Protein AF-A0AA35SCP9-F1 (afdb_monomer_lite)

pLDDT: mean 74.29, std 17.69, range [28.48, 96.5]

Foldseek 3Di:
DDDDDDDPVVVVVVVCVVVPPDDDDDDDDDPDDDDDDPVVSVVVVVVPDDVVPDDDPVVVVVVVVCVVVVPDDDDPSVVVVVVVVVVVVPPPDPPPVNVVVVVVVVVVVVVVVVVVVVVVVVVVVVVVVVVVVVVVVVVVVVVVVVVVVVVVVVVVVVVVVVVVVVVVVVVVVVVVVVVVCVQVVDADDDPDDDDDDHQPVRDDCPVVVVVLVVLVVVLVVVCCVQQPVLDVVLPDPPDDDDDPPPPPPDPVSCLRNPQRPVRVVVVVVVLVVCLVCQLVVVLVVVVVVVVVVVVVVVVVVVVVVVVVVVVDDDDDDPVVVVVVVVVVVVVVVVVVVVVCCCSPPVSSVVSNVVSVVVVVVVVVVVVVSVVVSVVVVVVVVVVSVVSVVVSVVVVVVVVVSVVVSVVVVVVVVVVVVVVVVVVVVVVVVVVVVVVVCVDPVNDDPPDDCLDDPPPCPPVVVVCVVVVPDNDD

Structure (mmCIF, N/CA/C/O backbone):
data_AF-A0AA35SCP9-F1
#
_entry.id   AF-A0AA35SCP9-F1
#
loop_
_atom_site.group_PDB
_atom_site.id
_atom_site.type_symbol
_atom_site.label_atom_id
_atom_site.label_alt_id
_atom_site.label_comp_id
_atom_site.label_asym_id
_atom_site.label_entity_id
_atom_site.label_seq_id
_atom_site.pdbx_PDB_ins_code
_atom_site.Cartn_x
_atom_site.Cartn_y
_atom_site.Cartn_z
_atom_site.occupancy
_atom_site.B_iso_or_equiv
_atom_site.auth_seq_id
_atom_site.auth_comp_id
_atom_site.auth_asym_id
_atom_site.auth_atom_id
_atom_site.pdbx_PDB_model_num
ATOM 1 N N . MET A 1 1 ? -132.869 -48.794 103.872 1.00 34.66 1 MET A N 1
ATOM 2 C CA . MET A 1 1 ? -132.970 -50.107 104.545 1.00 34.66 1 MET A CA 1
ATOM 3 C C . MET A 1 1 ? -132.684 -49.923 106.024 1.00 34.66 1 MET A C 1
ATOM 5 O O . MET A 1 1 ? -131.823 -49.127 106.369 1.00 34.66 1 MET A O 1
ATOM 9 N N . ALA A 1 2 ? -133.490 -50.570 106.861 1.00 32.03 2 ALA A N 1
ATOM 10 C CA . ALA A 1 2 ? -133.600 -50.349 108.297 1.00 32.03 2 ALA A CA 1
ATOM 11 C C . ALA A 1 2 ? -132.496 -51.034 109.124 1.00 32.03 2 ALA A C 1
ATOM 13 O O . ALA A 1 2 ? -132.169 -52.185 108.863 1.00 32.03 2 ALA A O 1
ATOM 14 N N . ALA A 1 3 ? -132.012 -50.330 110.151 1.00 32.53 3 ALA A N 1
ATOM 15 C CA . ALA A 1 3 ? -131.615 -50.815 111.483 1.00 32.53 3 ALA A CA 1
ATOM 16 C C . ALA A 1 3 ? -131.308 -49.548 112.312 1.00 32.53 3 ALA A C 1
ATOM 18 O O . ALA A 1 3 ? -130.365 -48.832 112.004 1.00 32.53 3 ALA A O 1
ATOM 19 N N . GLY A 1 4 ? -132.234 -49.067 113.146 1.00 33.62 4 GLY A N 1
ATOM 20 C CA . GLY A 1 4 ? -132.198 -49.298 114.600 1.00 33.62 4 GLY A CA 1
ATOM 21 C C . GLY A 1 4 ? -131.465 -48.140 115.316 1.00 33.62 4 GLY A C 1
ATOM 22 O O . GLY A 1 4 ? -130.400 -47.745 114.858 1.00 33.62 4 GLY A O 1
ATOM 23 N N . PRO A 1 5 ? -132.021 -47.517 116.373 1.00 40.84 5 PRO A N 1
ATOM 24 C CA . PRO A 1 5 ? -131.714 -46.132 116.731 1.00 40.84 5 PRO A CA 1
ATOM 25 C C . PRO A 1 5 ? -130.353 -46.007 117.431 1.00 40.84 5 PRO A C 1
ATOM 27 O O . PRO A 1 5 ? -130.209 -46.373 118.595 1.00 40.84 5 PRO A O 1
ATOM 30 N N . ALA A 1 6 ? -129.353 -45.443 116.751 1.00 38.06 6 ALA A N 1
ATOM 31 C CA . ALA A 1 6 ? -128.142 -44.982 117.423 1.00 38.06 6 ALA A CA 1
ATOM 32 C C . ALA A 1 6 ? -128.501 -43.791 118.326 1.00 38.06 6 ALA A C 1
ATOM 34 O O . ALA A 1 6 ? -129.047 -42.782 117.869 1.00 38.06 6 ALA A O 1
ATOM 35 N N . SER A 1 7 ? -128.225 -43.934 119.621 1.00 48.88 7 SER A N 1
ATOM 36 C CA . SER A 1 7 ? -128.479 -42.912 120.631 1.00 48.88 7 SER A CA 1
ATOM 37 C C . SER A 1 7 ? -127.741 -41.611 120.285 1.00 48.88 7 SER A C 1
ATOM 39 O O . SER A 1 7 ? -126.634 -41.612 119.743 1.00 48.88 7 SER A O 1
ATOM 41 N N . LEU A 1 8 ? -128.362 -40.475 120.614 1.00 54.88 8 LEU A N 1
ATOM 42 C CA . LEU A 1 8 ? -127.881 -39.110 120.342 1.00 54.88 8 LEU A CA 1
ATOM 43 C C . LEU A 1 8 ? -126.410 -38.887 120.763 1.00 54.88 8 LEU A C 1
ATOM 45 O O . LEU A 1 8 ? -125.689 -38.107 120.144 1.00 54.88 8 LEU A O 1
ATOM 49 N N . HIS A 1 9 ? -125.948 -39.635 121.769 1.00 53.06 9 HIS A N 1
ATOM 50 C CA . HIS A 1 9 ? -124.586 -39.592 122.294 1.00 53.06 9 HIS A CA 1
ATOM 51 C C . HIS A 1 9 ? -123.528 -40.085 121.292 1.00 53.06 9 HIS A C 1
ATOM 53 O O . HIS A 1 9 ? -122.438 -39.523 121.237 1.00 53.06 9 HIS A O 1
ATOM 59 N N . GLN A 1 10 ? -123.844 -41.086 120.464 1.00 55.47 10 GLN A N 1
ATOM 60 C CA . GLN A 1 10 ? -122.882 -41.669 119.524 1.00 55.47 10 GLN A CA 1
ATOM 61 C C . GLN A 1 10 ? -122.651 -40.748 118.317 1.00 55.47 10 GLN A C 1
ATOM 63 O O . GLN A 1 10 ? -121.515 -40.579 117.885 1.00 55.47 10 GLN A O 1
ATOM 68 N N . ARG A 1 11 ? -123.709 -40.069 117.840 1.00 56.56 11 ARG A N 1
ATOM 69 C CA . ARG A 1 11 ? -123.618 -39.045 116.780 1.00 56.56 11 ARG A CA 1
ATOM 70 C C . ARG A 1 11 ? -122.905 -37.778 117.260 1.00 56.56 11 ARG A C 1
ATOM 72 O O . ARG A 1 11 ? -122.152 -37.181 116.496 1.00 56.56 11 ARG A O 1
ATOM 79 N N . LEU A 1 12 ? -123.106 -37.390 118.523 1.00 56.69 12 LEU A N 1
ATOM 80 C CA . LEU A 1 12 ? -122.387 -36.268 119.132 1.00 56.69 12 LEU A CA 1
ATOM 81 C C . LEU A 1 12 ? -120.895 -36.569 119.316 1.00 56.69 12 LEU A C 1
ATOM 83 O O . LEU A 1 12 ? -120.084 -35.686 119.066 1.00 56.69 12 LEU A O 1
ATOM 87 N N . GLU A 1 13 ? -120.509 -37.800 119.666 1.00 55.78 13 GLU A N 1
ATOM 88 C CA . GLU A 1 13 ? -119.091 -38.184 119.743 1.00 55.78 13 GLU A CA 1
ATOM 89 C C . GLU A 1 13 ? -118.409 -38.235 118.367 1.00 55.78 13 GLU A C 1
ATOM 91 O O . GLU A 1 13 ? -117.269 -37.785 118.246 1.00 55.78 13 GLU A O 1
ATOM 96 N N . THR A 1 14 ? -119.099 -38.686 117.308 1.00 57.31 14 THR A N 1
ATOM 97 C CA . THR A 1 14 ? -118.524 -38.648 115.946 1.00 57.31 14 THR A CA 1
ATOM 98 C C . THR A 1 14 ? -118.366 -37.212 115.435 1.00 57.31 14 THR A C 1
ATOM 100 O O . THR A 1 14 ? -117.351 -36.883 114.825 1.00 57.31 14 THR A O 1
ATOM 103 N N . CYS A 1 15 ? -119.323 -36.325 115.735 1.00 56.31 15 CYS A N 1
ATOM 104 C CA . CYS A 1 15 ? -119.192 -34.896 115.435 1.00 56.31 15 CYS A CA 1
ATOM 105 C C . CYS A 1 15 ? -118.088 -34.222 116.267 1.00 56.31 15 CYS A C 1
ATOM 107 O O . CYS A 1 15 ? -117.318 -33.441 115.719 1.00 56.31 15 CYS A O 1
ATOM 109 N N . ALA A 1 16 ? -117.961 -34.534 117.560 1.00 55.06 16 ALA A N 1
ATOM 110 C CA . ALA A 1 16 ? -116.927 -33.957 118.420 1.00 55.06 16 ALA A CA 1
ATOM 111 C C . ALA A 1 16 ? -115.505 -34.353 117.979 1.00 55.06 16 ALA A C 1
ATOM 113 O O . ALA A 1 16 ? -114.599 -33.520 118.023 1.00 55.06 16 ALA A O 1
ATOM 114 N N . ALA A 1 17 ? -115.313 -35.589 117.501 1.00 56.72 17 ALA A N 1
ATOM 115 C CA . ALA A 1 17 ? -114.032 -36.054 116.969 1.00 56.72 17 ALA A CA 1
ATOM 116 C C . ALA A 1 17 ? -113.664 -35.380 115.633 1.00 56.72 17 ALA A C 1
ATOM 118 O O . ALA A 1 17 ? -112.520 -34.960 115.461 1.00 56.72 17 ALA A O 1
ATOM 119 N N . ASN A 1 18 ? -114.629 -35.204 114.722 1.00 56.12 18 ASN A N 1
ATOM 120 C CA . ASN A 1 18 ? -114.389 -34.588 113.410 1.00 56.12 18 ASN A CA 1
ATOM 121 C C . ASN A 1 18 ? -114.137 -33.071 113.473 1.00 56.12 18 ASN A C 1
ATOM 123 O O . ASN A 1 18 ? -113.505 -32.527 112.574 1.00 56.12 18 ASN A O 1
ATOM 127 N N . VAL A 1 19 ? -114.584 -32.396 114.537 1.00 55.31 19 VAL A N 1
ATOM 128 C CA . VAL A 1 19 ? -114.330 -30.960 114.783 1.00 55.31 19 VAL A CA 1
ATOM 129 C C . VAL A 1 19 ? -113.151 -30.756 115.763 1.00 55.31 19 VAL A C 1
ATOM 131 O O . VAL A 1 19 ? -112.863 -29.644 116.193 1.00 55.31 19 VAL A O 1
ATOM 134 N N . GLY A 1 20 ? -112.418 -31.825 116.114 1.00 54.66 20 GLY A N 1
ATOM 135 C CA . GLY A 1 20 ? -111.147 -31.740 116.848 1.00 54.66 20 GLY A CA 1
ATOM 136 C C . GLY A 1 20 ? -111.247 -31.528 118.368 1.00 54.66 20 GLY A C 1
ATOM 137 O O . GLY A 1 20 ? -110.266 -31.121 118.994 1.00 54.66 20 GLY A O 1
ATOM 138 N N . TYR A 1 21 ? -112.387 -31.816 119.001 1.00 50.72 21 TYR A N 1
ATOM 139 C CA . TYR A 1 21 ? -112.587 -31.590 120.438 1.00 50.72 21 TYR A CA 1
ATOM 140 C C . TYR A 1 21 ? -111.859 -32.641 121.311 1.00 50.72 21 TYR A C 1
ATOM 142 O O . TYR A 1 21 ? -112.220 -33.817 121.323 1.00 50.72 21 TYR A O 1
ATOM 150 N N . ARG A 1 22 ? -110.841 -32.226 122.089 1.00 50.91 22 ARG A N 1
ATOM 151 C CA . ARG A 1 22 ? -109.975 -33.097 122.931 1.00 50.91 22 ARG A CA 1
ATOM 152 C C . ARG A 1 22 ? -110.262 -33.049 124.449 1.00 50.91 22 ARG A C 1
ATOM 154 O O . ARG A 1 22 ? -109.342 -33.104 125.266 1.00 50.91 22 ARG A O 1
ATOM 161 N N . GLY A 1 23 ? -111.521 -32.959 124.872 1.00 49.56 23 GLY A N 1
ATOM 162 C CA . GLY A 1 23 ? -111.876 -32.993 126.301 1.00 49.56 23 GLY A CA 1
ATOM 163 C C . GLY A 1 23 ? -111.828 -34.406 126.912 1.00 49.56 23 GLY A C 1
ATOM 164 O O . GLY A 1 23 ? -112.731 -35.202 126.673 1.00 49.56 23 GLY A O 1
ATOM 165 N N . ARG A 1 24 ? -110.812 -34.722 127.735 1.00 39.78 24 ARG A N 1
ATOM 166 C CA . ARG A 1 24 ? -110.739 -35.956 128.556 1.00 39.78 24 ARG A CA 1
ATOM 167 C C . ARG A 1 24 ? -111.846 -35.975 129.608 1.00 39.78 24 ARG A C 1
ATOM 169 O O . ARG A 1 24 ? -111.985 -35.046 130.398 1.00 39.78 24 ARG A O 1
ATOM 176 N N . VAL A 1 25 ? -112.585 -37.076 129.675 1.00 42.34 25 VAL A N 1
ATOM 177 C CA . VAL A 1 25 ? -113.730 -37.236 130.567 1.00 42.34 25 VAL A CA 1
ATOM 178 C C . VAL A 1 25 ? -113.455 -38.301 131.637 1.00 42.34 25 VAL A C 1
ATOM 180 O O . VAL A 1 25 ? -113.265 -39.469 131.319 1.00 42.34 25 VAL A O 1
ATOM 183 N N . ARG A 1 26 ? -113.587 -37.862 132.897 1.00 33.59 26 ARG A N 1
ATOM 184 C CA . ARG A 1 26 ? -113.562 -38.574 134.195 1.00 33.59 26 ARG A CA 1
ATOM 185 C C . ARG A 1 26 ? -112.200 -38.832 134.834 1.00 33.59 26 ARG A C 1
ATOM 187 O O . ARG A 1 26 ? -111.601 -39.891 134.703 1.00 33.59 26 ARG A O 1
ATOM 194 N N . GLY A 1 27 ? -111.842 -37.881 135.691 1.00 33.66 27 GLY A N 1
ATOM 195 C CA . GLY A 1 27 ? -111.408 -38.224 137.035 1.00 33.66 27 GLY A CA 1
ATOM 196 C C . GLY A 1 27 ? -112.585 -38.481 137.987 1.00 33.66 27 GLY A C 1
ATOM 197 O O . GLY A 1 27 ? -113.747 -38.260 137.640 1.00 33.66 27 GLY A O 1
ATOM 198 N N . LEU A 1 28 ? -112.172 -38.872 139.191 1.00 28.48 28 LEU A N 1
ATOM 199 C CA . LEU A 1 28 ? -112.727 -38.565 140.510 1.00 28.48 28 LEU A CA 1
ATOM 200 C C . LEU A 1 28 ? -114.111 -39.119 140.905 1.00 28.48 28 LEU A C 1
ATOM 202 O O . LEU A 1 28 ? -115.048 -39.173 140.108 1.00 28.48 28 LEU A O 1
ATOM 206 N N . PRO A 1 29 ? -114.218 -39.542 142.179 1.00 31.23 29 PRO A N 1
ATOM 207 C CA . PRO A 1 29 ? -115.345 -40.270 142.716 1.00 31.23 29 PRO A CA 1
ATOM 208 C C . PRO A 1 29 ? -116.486 -39.309 143.023 1.00 31.23 29 PRO A C 1
ATOM 210 O O . PRO A 1 29 ? -116.275 -38.159 143.403 1.00 31.23 29 PRO A O 1
ATOM 213 N N . LYS A 1 30 ? -117.697 -39.829 142.904 1.00 36.88 30 LYS A N 1
ATOM 214 C CA . LYS A 1 30 ? -118.835 -39.568 143.786 1.00 36.88 30 LYS A CA 1
ATOM 215 C C . LYS A 1 30 ? -119.878 -40.584 143.355 1.00 36.88 30 LYS A C 1
ATOM 217 O O . LYS A 1 30 ? -120.205 -40.654 142.170 1.00 36.88 30 LYS A O 1
ATOM 222 N N . GLU A 1 31 ? -120.249 -41.464 144.274 1.00 38.84 31 GLU A N 1
ATOM 223 C CA . GLU A 1 31 ? -121.150 -42.576 144.000 1.00 38.84 31 GLU A CA 1
ATOM 224 C C . GLU A 1 31 ? -122.402 -42.086 143.248 1.00 38.84 31 GLU A C 1
ATOM 226 O O . GLU A 1 31 ? -123.066 -41.141 143.659 1.00 38.84 31 GLU A O 1
ATOM 231 N N . ALA A 1 32 ? -122.627 -42.730 142.099 1.00 34.34 32 ALA A N 1
ATOM 232 C CA . ALA A 1 32 ? -123.813 -42.751 141.243 1.00 34.34 32 ALA A CA 1
ATOM 233 C C . ALA A 1 32 ? -124.399 -41.427 140.670 1.00 34.34 32 ALA A C 1
ATOM 235 O O . ALA A 1 32 ? -125.231 -40.776 141.283 1.00 34.34 32 ALA A O 1
ATOM 236 N N . SER A 1 33 ? -124.091 -41.207 139.372 1.00 38.75 33 SER A N 1
ATOM 237 C CA . SER A 1 33 ? -124.975 -40.714 138.275 1.00 38.75 33 SER A CA 1
ATOM 238 C C . SER A 1 33 ? -125.541 -39.275 138.347 1.00 38.75 33 SER A C 1
ATOM 240 O O . SER A 1 33 ? -126.241 -38.931 139.279 1.00 38.75 33 SER A O 1
ATOM 242 N N . GLY A 1 34 ? -125.400 -38.344 137.389 1.00 38.69 34 GLY A N 1
ATOM 243 C CA . GLY A 1 34 ? -124.878 -38.316 136.018 1.00 38.69 34 GLY A CA 1
ATOM 244 C C . GLY A 1 34 ? -125.557 -37.156 135.247 1.00 38.69 34 GLY A C 1
ATOM 245 O O . GLY A 1 34 ? -126.774 -37.157 135.132 1.00 38.69 34 GLY A O 1
ATOM 246 N N . GLY A 1 35 ? -124.805 -36.164 134.724 1.00 43.00 35 GLY A N 1
ATOM 247 C CA . GLY A 1 35 ? -125.402 -35.053 133.940 1.00 43.00 35 GLY A CA 1
ATOM 248 C C . GLY A 1 35 ? -124.511 -33.894 133.428 1.00 43.00 35 GLY A C 1
ATOM 249 O O . GLY A 1 35 ? -125.015 -33.016 132.743 1.00 43.00 35 GLY A O 1
ATOM 250 N N . GLY A 1 36 ? -123.198 -33.849 133.693 1.00 48.44 36 GLY A N 1
ATOM 251 C CA . GLY A 1 36 ? -122.368 -32.653 133.411 1.00 48.44 36 GLY A CA 1
ATOM 252 C C . GLY A 1 36 ? -121.638 -32.564 132.057 1.00 48.44 36 GLY A C 1
ATOM 253 O O . GLY A 1 36 ? -120.817 -31.672 131.883 1.00 48.44 36 GLY A O 1
ATOM 254 N N . LYS A 1 37 ? -121.844 -33.486 131.106 1.00 54.56 37 LYS A N 1
ATOM 255 C CA . LYS A 1 37 ? -120.920 -33.641 129.955 1.00 54.56 37 LYS A CA 1
ATOM 256 C C . LYS A 1 37 ? -121.400 -33.037 128.629 1.00 54.56 37 LYS A C 1
ATOM 258 O O . LYS A 1 37 ? -120.567 -32.652 127.819 1.00 54.56 37 LYS A O 1
ATOM 263 N N . ALA A 1 38 ? -122.710 -32.911 128.412 1.00 56.16 38 ALA A N 1
ATOM 264 C CA . ALA A 1 38 ? -123.260 -32.390 127.153 1.00 56.16 38 ALA A CA 1
ATOM 265 C C . ALA A 1 38 ? -123.259 -30.848 127.079 1.00 56.16 38 ALA A C 1
ATOM 267 O O . ALA A 1 38 ? -123.077 -30.282 126.004 1.00 56.16 38 ALA A O 1
ATOM 268 N N . ALA A 1 39 ? -123.395 -30.162 128.220 1.00 59.22 39 ALA A N 1
ATOM 269 C CA . ALA A 1 39 ? -123.450 -28.698 128.270 1.00 59.22 39 ALA A CA 1
ATOM 270 C C . ALA A 1 39 ? -122.107 -28.033 127.911 1.00 59.22 39 ALA A C 1
ATOM 272 O O . ALA A 1 39 ? -122.082 -27.049 127.178 1.00 59.22 39 ALA A O 1
ATOM 273 N N . HIS A 1 40 ? -120.985 -28.609 128.357 1.00 60.38 40 HIS A N 1
ATOM 274 C CA . HIS A 1 40 ? -119.656 -28.046 128.094 1.00 60.38 40 HIS A CA 1
ATOM 275 C C . HIS A 1 40 ? -119.259 -28.135 126.609 1.00 60.38 40 HIS A C 1
ATOM 277 O O . HIS A 1 40 ? -118.577 -27.256 126.091 1.00 60.38 40 HIS A O 1
ATOM 283 N N . PHE A 1 41 ? -119.716 -29.175 125.902 1.00 59.88 41 PHE A N 1
ATOM 284 C CA . PHE A 1 41 ? -119.481 -29.315 124.464 1.00 59.88 41 PHE A CA 1
ATOM 285 C C . PHE A 1 41 ? -120.283 -28.290 123.648 1.00 59.88 41 PHE A C 1
ATOM 287 O O . PHE A 1 41 ? -119.735 -27.660 122.748 1.00 59.88 41 PHE A O 1
ATOM 294 N N . LEU A 1 42 ? -121.556 -28.064 123.992 1.00 61.16 42 LEU A N 1
ATOM 295 C CA . LEU A 1 42 ? -122.400 -27.093 123.287 1.00 61.16 42 LEU A CA 1
ATOM 296 C C . LEU A 1 42 ? -121.975 -25.640 123.546 1.00 61.16 42 LEU A C 1
ATOM 298 O O . LEU A 1 42 ? -122.021 -24.827 122.627 1.00 61.16 42 LEU A O 1
ATOM 302 N N . GLN A 1 43 ? -121.492 -25.315 124.750 1.00 59.59 43 GLN A N 1
ATOM 303 C CA . GLN A 1 43 ? -120.944 -23.986 125.040 1.00 59.59 43 GLN A CA 1
ATOM 304 C C . GLN A 1 43 ? -119.650 -23.710 124.257 1.00 59.59 43 GLN A C 1
ATOM 306 O O . GLN A 1 43 ? -119.442 -22.594 123.787 1.00 59.59 43 GLN A O 1
ATOM 311 N N . TRP A 1 44 ? -118.806 -24.729 124.064 1.00 67.50 44 TRP A N 1
ATOM 312 C CA . TRP A 1 44 ? -117.614 -24.621 123.223 1.00 67.50 44 TRP A CA 1
ATOM 313 C C . TRP A 1 44 ? -117.968 -24.454 121.737 1.00 67.50 44 TRP A C 1
ATOM 315 O O . TRP A 1 44 ? -117.419 -23.574 121.077 1.00 67.50 44 TRP A O 1
ATOM 325 N N . LEU A 1 45 ? -118.924 -25.238 121.224 1.00 61.88 45 LEU A N 1
ATOM 326 C CA . LEU A 1 45 ? -119.316 -25.189 119.813 1.00 61.88 45 LEU A CA 1
ATOM 327 C C . LEU A 1 45 ? -119.966 -23.842 119.448 1.00 61.88 45 LEU A C 1
ATOM 329 O O . LEU A 1 45 ? -119.599 -23.226 118.451 1.00 61.88 45 LEU A O 1
ATOM 333 N N . CYS A 1 46 ? -120.879 -23.340 120.285 1.00 58.50 46 CYS A N 1
ATOM 334 C CA . CYS A 1 46 ? -121.551 -22.061 120.046 1.00 58.50 46 CYS A CA 1
ATOM 335 C C . CYS A 1 46 ? -120.646 -20.835 120.279 1.00 58.50 46 CYS A C 1
ATOM 337 O O . CYS A 1 46 ? -120.968 -19.757 119.792 1.00 58.50 46 CYS A O 1
ATOM 339 N N . GLY A 1 47 ? -119.516 -20.977 120.986 1.00 59.50 47 GLY A N 1
ATOM 340 C CA . GLY A 1 47 ? -118.532 -19.903 121.185 1.00 59.50 47 GLY A CA 1
ATOM 341 C C . GLY A 1 47 ? -117.491 -19.764 120.064 1.00 59.50 47 GLY A C 1
ATOM 342 O O . GLY A 1 47 ? -116.798 -18.753 120.011 1.00 59.50 47 GLY A O 1
ATOM 343 N N . GLN A 1 48 ? -117.370 -20.762 119.181 1.00 56.62 48 GLN A N 1
ATOM 344 C CA . GLN A 1 48 ? -116.376 -20.810 118.091 1.00 56.62 48 GLN A CA 1
ATOM 345 C C . GLN A 1 48 ? -117.003 -20.696 116.686 1.00 56.62 48 GLN A C 1
ATOM 347 O O . GLN A 1 48 ? -116.293 -20.616 115.682 1.00 56.62 48 GLN A O 1
ATOM 352 N N . LEU A 1 49 ? -118.335 -20.663 116.592 1.00 51.94 49 LEU A N 1
ATOM 353 C CA . LEU A 1 49 ? -119.067 -20.470 115.339 1.00 51.94 49 LEU A CA 1
ATOM 354 C C . LEU A 1 49 ? -119.294 -18.972 115.079 1.00 51.94 49 LEU A C 1
ATOM 356 O O . LEU A 1 49 ? -120.311 -18.402 115.461 1.00 51.94 49 LEU A O 1
ATOM 360 N N . VAL A 1 50 ? -118.328 -18.333 114.419 1.00 56.41 50 VAL A N 1
ATOM 361 C CA . VAL A 1 50 ? -118.473 -16.988 113.830 1.00 56.41 50 VAL A CA 1
ATOM 362 C C . VAL A 1 50 ? -119.060 -17.144 112.415 1.00 56.41 50 VAL A C 1
ATOM 364 O O . VAL A 1 50 ? -118.671 -18.086 111.722 1.00 56.41 50 VAL A O 1
ATOM 367 N N . PRO A 1 51 ? -119.948 -16.250 111.925 1.00 55.62 51 PRO A N 1
ATOM 368 C CA . PRO A 1 51 ? -120.519 -16.329 110.569 1.00 55.62 51 PRO A CA 1
ATOM 369 C C . PRO A 1 51 ? -119.486 -16.328 109.424 1.00 55.62 51 PRO A C 1
ATOM 371 O O . PRO A 1 51 ? -119.842 -16.651 108.299 1.00 55.62 51 PRO A O 1
ATOM 374 N N . ALA A 1 52 ? -118.210 -16.037 109.706 1.00 54.66 52 ALA A N 1
ATOM 375 C CA . ALA A 1 52 ? -117.083 -16.182 108.781 1.00 54.66 52 ALA A CA 1
ATOM 376 C C . ALA A 1 52 ? -116.667 -17.648 108.504 1.00 54.66 52 ALA A C 1
ATOM 378 O O . ALA A 1 52 ? -115.910 -17.894 107.573 1.00 54.66 52 ALA A O 1
ATOM 379 N N . ASN A 1 53 ? -117.164 -18.617 109.286 1.00 54.06 53 ASN A N 1
ATOM 380 C CA . ASN A 1 53 ? -116.866 -20.052 109.144 1.00 54.06 53 ASN A CA 1
ATOM 381 C C . ASN A 1 53 ? -118.019 -20.850 108.501 1.00 54.06 53 ASN A C 1
ATOM 383 O O . ASN A 1 53 ? -117.986 -22.081 108.481 1.00 54.06 53 ASN A O 1
ATOM 387 N N . ALA A 1 54 ? -119.057 -20.167 108.008 1.00 56.69 54 ALA A N 1
ATOM 388 C CA . ALA A 1 54 ? -120.177 -20.777 107.303 1.00 56.69 54 ALA A CA 1
ATOM 389 C C . ALA A 1 54 ? -120.043 -20.491 105.803 1.00 56.69 54 ALA A C 1
ATOM 391 O O . ALA A 1 54 ? -120.254 -19.367 105.361 1.00 56.69 54 ALA A O 1
ATOM 392 N N . PHE A 1 55 ? -119.685 -21.512 105.026 1.00 55.16 55 PHE A N 1
ATOM 393 C CA . PHE A 1 55 ? -119.578 -21.392 103.574 1.00 55.16 55 PHE A CA 1
ATOM 394 C C . PHE A 1 55 ? -120.957 -21.174 102.947 1.00 55.16 55 PHE A C 1
ATOM 396 O O . PHE A 1 55 ? -121.900 -21.923 103.218 1.00 55.16 55 PHE A O 1
ATOM 403 N N . SER A 1 56 ? -121.074 -20.162 102.091 1.00 67.06 56 SER A N 1
ATOM 404 C CA . SER A 1 56 ? -122.255 -19.977 101.248 1.00 67.06 56 SER A CA 1
ATOM 405 C C . SER A 1 56 ? -122.233 -20.957 100.066 1.00 67.06 56 SER A C 1
ATOM 407 O O . SER A 1 56 ? -121.167 -21.364 99.600 1.00 67.06 56 SER A O 1
ATOM 409 N N . GLN A 1 57 ? -123.403 -21.330 99.533 1.00 62.09 57 GLN A N 1
ATOM 410 C CA . GLN A 1 57 ? -123.501 -22.293 98.421 1.00 62.09 57 GLN A CA 1
ATOM 411 C C . GLN A 1 57 ? -122.698 -21.844 97.175 1.00 62.09 57 GLN A C 1
ATOM 413 O O . GLN A 1 57 ? -122.115 -22.670 96.487 1.00 62.09 57 GLN A O 1
ATOM 418 N N . SER A 1 58 ? -122.568 -20.528 96.959 1.00 63.56 58 SER A N 1
ATOM 419 C CA . SER A 1 58 ? -121.758 -19.917 95.888 1.00 63.56 58 SER A CA 1
ATOM 420 C C . SER A 1 58 ? -120.240 -20.108 96.071 1.00 63.56 58 SER A C 1
ATOM 422 O O . SER A 1 58 ? -119.490 -20.130 95.097 1.00 63.56 58 SER A O 1
ATOM 424 N N . GLU A 1 59 ? -119.748 -20.208 97.307 1.00 66.62 59 GLU A N 1
ATOM 425 C CA . GLU A 1 59 ? -118.321 -20.428 97.596 1.00 66.62 59 GLU A CA 1
ATOM 426 C C . GLU A 1 59 ? -117.937 -21.906 97.474 1.00 66.62 59 GLU A C 1
ATOM 428 O O . GLU A 1 59 ? -116.812 -22.218 97.083 1.00 66.62 59 GLU A O 1
ATOM 433 N N . LEU A 1 60 ? -118.890 -22.809 97.723 1.00 67.88 60 LEU A N 1
ATOM 434 C CA . LEU A 1 60 ? -118.755 -24.242 97.457 1.00 67.88 60 LEU A CA 1
ATOM 435 C C . LEU A 1 60 ? -118.633 -24.538 95.957 1.00 67.88 60 LEU A C 1
ATOM 437 O O . LEU A 1 60 ? -117.752 -25.303 95.570 1.00 67.88 60 LEU A O 1
ATOM 441 N N . ASP A 1 61 ? -119.424 -23.869 95.115 1.00 70.31 61 ASP A N 1
ATOM 442 C CA . ASP A 1 61 ? -119.345 -24.036 93.658 1.00 70.31 61 ASP A CA 1
ATOM 443 C C . ASP A 1 61 ? -117.993 -23.543 93.100 1.00 70.31 61 ASP A C 1
ATOM 445 O O . ASP A 1 61 ? -117.363 -24.222 92.287 1.00 70.31 61 ASP A O 1
ATOM 449 N N . LYS A 1 62 ? -117.476 -22.412 93.609 1.00 68.19 62 LYS A N 1
ATOM 450 C CA . LYS A 1 62 ? -116.133 -21.903 93.259 1.00 68.19 62 LYS A CA 1
ATOM 451 C C . LYS A 1 62 ? -115.012 -22.818 93.749 1.00 68.19 62 LYS A C 1
ATOM 453 O O . LYS A 1 62 ? -113.994 -22.953 93.075 1.00 68.19 62 LYS A O 1
ATOM 458 N N . PHE A 1 63 ? -115.176 -23.458 94.907 1.00 66.94 63 PHE A N 1
ATOM 459 C CA . PHE A 1 63 ? -114.209 -24.432 95.409 1.00 66.94 63 PHE A CA 1
ATOM 460 C C . PHE A 1 63 ? -114.213 -25.725 94.581 1.00 66.94 63 PHE A C 1
ATOM 462 O O . PHE A 1 63 ? -113.143 -26.250 94.281 1.00 66.94 63 PHE A O 1
ATOM 469 N N . GLU A 1 64 ? -115.376 -26.214 94.139 1.00 71.56 64 GLU A N 1
ATOM 470 C CA . GLU A 1 64 ? -115.443 -27.348 93.208 1.00 71.56 64 GLU A CA 1
ATOM 471 C C . GLU A 1 64 ? -114.838 -27.023 91.835 1.00 71.56 64 GLU A C 1
ATOM 473 O O . GLU A 1 64 ? -114.198 -27.884 91.226 1.00 71.56 64 GLU A O 1
ATOM 478 N N . GLU A 1 65 ? -114.982 -25.785 91.357 1.00 72.62 65 GLU A N 1
ATOM 479 C CA . GLU A 1 65 ? -114.340 -25.315 90.126 1.00 72.62 65 GLU A CA 1
ATOM 480 C C . GLU A 1 65 ? -112.809 -25.221 90.281 1.00 72.62 65 GLU A C 1
ATOM 482 O O . GLU A 1 65 ? -112.076 -25.728 89.430 1.00 72.62 65 GLU A O 1
ATOM 487 N N . MET A 1 66 ? -112.309 -24.705 91.413 1.00 65.69 66 MET A N 1
ATOM 488 C CA . MET A 1 66 ? -110.872 -24.694 91.744 1.00 65.69 66 MET A CA 1
ATOM 489 C C . MET A 1 66 ? -110.289 -26.105 91.931 1.00 65.69 66 MET A C 1
ATOM 491 O O . MET A 1 66 ? -109.142 -26.364 91.562 1.00 65.69 66 MET A O 1
ATOM 495 N N . LYS A 1 67 ? -111.089 -27.060 92.424 1.00 66.19 67 LYS A N 1
ATOM 496 C CA . LYS A 1 67 ? -110.696 -28.473 92.535 1.00 66.19 67 LYS A CA 1
ATOM 497 C C . LYS A 1 67 ? -110.556 -29.154 91.169 1.00 66.19 67 LYS A C 1
ATOM 499 O O . LYS A 1 67 ? -109.764 -30.084 91.035 1.00 66.19 67 LYS A O 1
ATOM 504 N N . LYS A 1 68 ? -111.278 -28.681 90.146 1.00 66.81 68 LYS A N 1
ATOM 505 C CA . LYS A 1 68 ? -111.159 -29.163 88.756 1.00 66.81 68 LYS A CA 1
ATOM 506 C C . LYS A 1 68 ? -109.961 -28.563 88.012 1.00 66.81 68 LYS A C 1
ATOM 508 O O . LYS A 1 68 ? -109.440 -29.218 87.115 1.00 66.81 68 LYS A O 1
ATOM 513 N N . THR A 1 69 ? -109.504 -27.361 88.374 1.00 60.50 69 THR A N 1
ATOM 514 C CA . THR A 1 69 ? -108.358 -26.681 87.734 1.00 60.50 69 THR A CA 1
ATOM 515 C C . THR A 1 69 ? -107.000 -27.005 88.366 1.00 60.50 69 THR A C 1
ATOM 517 O O . THR A 1 69 ? -105.972 -26.580 87.846 1.00 60.50 69 THR A O 1
ATOM 520 N N . GLY A 1 70 ? -106.968 -27.795 89.446 1.00 60.69 70 GLY A N 1
ATOM 521 C CA . GLY A 1 70 ? -105.732 -28.297 90.059 1.00 60.69 70 GLY A CA 1
ATOM 522 C C . GLY A 1 70 ? -104.959 -27.268 90.891 1.00 60.69 70 GLY A C 1
ATOM 523 O O . GLY A 1 70 ? -103.828 -27.540 91.281 1.00 60.69 70 GLY A O 1
ATOM 524 N N . VAL A 1 71 ? -105.554 -26.109 91.191 1.00 59.66 71 VAL A N 1
ATOM 525 C CA . VAL A 1 71 ? -104.945 -25.048 92.012 1.00 59.66 71 VAL A CA 1
ATOM 526 C C . VAL A 1 71 ? -105.625 -25.018 93.381 1.00 59.66 71 VAL A C 1
ATOM 528 O O . VAL A 1 71 ? -106.290 -24.054 93.753 1.00 59.66 71 VAL A O 1
ATOM 531 N N . VAL A 1 72 ? -105.498 -26.114 94.131 1.00 60.97 72 VAL A N 1
ATOM 532 C CA . VAL A 1 72 ? -105.942 -26.180 95.530 1.00 60.97 72 VAL A CA 1
ATOM 533 C C . VAL A 1 72 ? -104.723 -26.461 96.394 1.00 60.97 72 VAL A C 1
ATOM 535 O O . VAL A 1 72 ? -104.096 -27.509 96.279 1.00 60.97 72 VAL A O 1
ATOM 538 N N . LEU A 1 73 ? -104.374 -25.493 97.240 1.00 61.75 73 LEU A N 1
ATOM 539 C CA . LEU A 1 73 ? -103.266 -25.596 98.186 1.00 61.75 73 LEU A CA 1
ATOM 540 C C . LEU A 1 73 ? -103.657 -26.580 99.298 1.00 61.75 73 LEU A C 1
ATOM 542 O O . LEU A 1 73 ? -104.439 -26.238 100.186 1.00 61.75 73 LEU A O 1
ATOM 546 N N . GLU A 1 74 ? -103.121 -27.799 99.263 1.00 70.50 74 GLU A N 1
ATOM 547 C CA . GLU A 1 74 ? -103.358 -28.821 100.289 1.00 70.50 74 GLU A CA 1
ATOM 548 C C . GLU A 1 74 ? -102.101 -29.049 101.151 1.00 70.50 74 GLU A C 1
ATOM 550 O O . GLU A 1 74 ? -100.970 -29.126 100.675 1.00 70.50 74 GLU A O 1
ATOM 555 N N . GLY A 1 75 ? -102.283 -29.173 102.469 1.00 70.25 75 GLY A N 1
ATOM 556 C CA . GLY A 1 75 ? -101.221 -29.605 103.381 1.00 70.25 75 GLY A CA 1
ATOM 557 C C . GLY A 1 75 ? -100.135 -28.559 103.676 1.00 70.25 75 GLY A C 1
ATOM 558 O O . GLY A 1 75 ? -100.366 -27.618 104.436 1.00 70.25 75 GLY A O 1
ATOM 559 N N . ALA A 1 76 ? -98.906 -28.798 103.209 1.00 62.97 76 ALA A N 1
ATOM 560 C CA . ALA A 1 76 ? -97.715 -28.032 103.601 1.00 62.97 76 ALA A CA 1
ATOM 561 C C . ALA A 1 76 ? -97.656 -26.638 102.952 1.00 62.97 76 ALA A C 1
ATOM 563 O O . ALA A 1 76 ? -97.277 -25.677 103.617 1.00 62.97 76 ALA A O 1
ATOM 564 N N . GLU A 1 77 ? -98.115 -26.516 101.706 1.00 67.06 77 GLU A N 1
ATOM 565 C CA . GLU A 1 77 ? -98.131 -25.257 100.948 1.00 67.06 77 GLU A CA 1
ATOM 566 C C . GLU A 1 77 ? -99.161 -24.267 101.509 1.00 67.06 77 GLU A C 1
ATOM 568 O O . GLU A 1 77 ? -98.894 -23.070 101.602 1.00 67.06 77 GLU A O 1
ATOM 573 N N . LEU A 1 78 ? -100.303 -24.766 102.001 1.00 68.88 78 LEU A N 1
ATOM 574 C CA . LEU A 1 78 ? -101.274 -23.954 102.742 1.00 68.88 78 LEU A CA 1
ATOM 575 C C . LEU A 1 78 ? -100.679 -23.443 104.062 1.00 68.88 78 LEU A C 1
ATOM 577 O O . LEU A 1 78 ? -100.940 -22.314 104.465 1.00 68.88 78 LEU A O 1
ATOM 581 N N . ARG A 1 79 ? -99.850 -24.256 104.728 1.00 64.44 79 ARG A N 1
ATOM 582 C CA . ARG A 1 79 ? -99.171 -23.877 105.975 1.00 64.44 79 ARG A CA 1
ATOM 583 C C . ARG A 1 79 ? -98.109 -22.799 105.741 1.00 64.44 79 ARG A C 1
ATOM 585 O O . ARG A 1 79 ? -97.957 -21.914 106.574 1.00 64.44 79 ARG A O 1
ATOM 592 N N . GLU A 1 80 ? -97.416 -22.843 104.604 1.00 67.62 80 GLU A N 1
ATOM 593 C CA . GLU A 1 80 ? -96.448 -21.815 104.208 1.00 67.62 80 GLU A CA 1
ATOM 594 C C . GLU A 1 80 ? -97.136 -20.517 103.750 1.00 67.62 80 GLU A C 1
ATOM 596 O O . GLU A 1 80 ? -96.692 -19.424 104.103 1.00 67.62 80 GLU A O 1
ATOM 601 N N . ALA A 1 81 ? -98.257 -20.617 103.028 1.00 66.50 81 ALA A N 1
ATOM 602 C CA . ALA A 1 81 ? -99.070 -19.464 102.650 1.00 66.50 81 ALA A CA 1
ATOM 603 C C . ALA A 1 81 ? -99.714 -18.791 103.875 1.00 66.50 81 ALA A C 1
ATOM 605 O O . ALA A 1 81 ? -99.638 -17.571 104.005 1.00 66.50 81 ALA A O 1
ATOM 606 N N . LEU A 1 82 ? -100.262 -19.568 104.819 1.00 61.38 82 LEU A N 1
ATOM 607 C CA . LEU A 1 82 ? -100.769 -19.044 106.092 1.00 61.38 82 LEU A CA 1
ATOM 608 C C . LEU A 1 82 ? -99.645 -18.435 106.941 1.00 61.38 82 LEU A C 1
ATOM 610 O O . LEU A 1 82 ? -99.847 -17.366 107.501 1.00 61.38 82 LEU A O 1
ATOM 614 N N . GLY A 1 83 ? -98.439 -19.013 106.945 1.00 64.56 83 GLY A N 1
ATOM 615 C CA . GLY A 1 83 ? -97.272 -18.415 107.608 1.00 64.56 83 GLY A CA 1
ATOM 616 C C . GLY A 1 83 ? -96.828 -17.076 106.998 1.00 64.56 83 GLY A C 1
ATOM 617 O O . GLY A 1 83 ? -96.427 -16.169 107.725 1.00 64.56 83 GLY A O 1
ATOM 618 N N . LYS A 1 84 ? -96.949 -16.904 105.673 1.00 61.78 84 LYS A N 1
ATOM 619 C CA . LYS A 1 84 ? -96.679 -15.623 104.987 1.00 61.78 84 LYS A CA 1
ATOM 620 C C . LYS A 1 84 ? -97.796 -14.592 105.197 1.00 61.78 84 LYS A C 1
ATOM 622 O O . LYS A 1 84 ? -97.516 -13.399 105.175 1.00 61.78 84 LYS A O 1
ATOM 627 N N . ILE A 1 85 ? -99.030 -15.032 105.447 1.00 57.59 85 ILE A N 1
ATOM 628 C CA . ILE A 1 85 ? -100.178 -14.156 105.733 1.00 57.59 85 ILE A CA 1
ATOM 629 C C . ILE A 1 85 ? -100.207 -13.737 107.217 1.00 57.59 85 ILE A C 1
ATOM 631 O O . ILE A 1 85 ? -100.430 -12.562 107.502 1.00 57.59 85 ILE A O 1
ATOM 635 N N . GLU A 1 86 ? -99.874 -14.627 108.158 1.00 52.03 86 GLU A N 1
ATOM 636 C CA . GLU A 1 86 ? -99.705 -14.296 109.587 1.00 52.03 86 GLU A CA 1
ATOM 637 C C . GLU A 1 86 ? -98.478 -13.394 109.833 1.00 52.03 86 GLU A C 1
ATOM 639 O O . GLU A 1 86 ? -98.498 -12.547 110.727 1.00 52.03 86 GLU A O 1
ATOM 644 N N . GLY A 1 87 ? -97.450 -13.469 108.975 1.00 52.66 87 GLY A N 1
ATOM 645 C CA . GLY A 1 87 ? -96.340 -12.506 108.935 1.00 52.66 87 GLY A CA 1
ATOM 646 C C . GLY A 1 87 ? -96.723 -11.104 108.432 1.00 52.66 87 GLY A C 1
ATOM 647 O O . GLY A 1 87 ? -95.972 -10.154 108.646 1.00 52.66 87 GLY A O 1
ATOM 648 N N . CYS A 1 88 ? -97.896 -10.950 107.807 1.00 45.38 88 CYS A N 1
ATOM 649 C CA . CYS A 1 88 ? -98.397 -9.685 107.258 1.00 45.38 88 CYS A CA 1
ATOM 650 C C . CYS A 1 88 ? -99.577 -9.077 108.041 1.00 45.38 88 CYS A C 1
ATOM 652 O O . CYS A 1 88 ? -99.997 -7.968 107.720 1.00 45.38 88 CYS A O 1
ATOM 654 N N . SER A 1 89 ? -100.069 -9.721 109.109 1.00 41.97 89 SER A N 1
ATOM 655 C CA . SER A 1 89 ? -101.017 -9.109 110.063 1.00 41.97 89 SER A CA 1
ATOM 656 C C . SER A 1 89 ? -100.351 -8.225 111.131 1.00 41.97 89 SER A C 1
ATOM 658 O O . SER A 1 89 ? -101.027 -7.707 112.017 1.00 41.97 89 SER A O 1
ATOM 660 N N . GLY A 1 90 ? -99.042 -7.985 111.022 1.00 42.44 90 GLY A N 1
ATOM 661 C CA . GLY A 1 90 ? -98.327 -6.920 111.728 1.00 42.44 90 GLY A CA 1
ATOM 662 C C . GLY A 1 90 ? -98.498 -5.567 111.037 1.00 42.44 90 GLY A C 1
ATOM 663 O O . GLY A 1 90 ? -97.521 -4.957 110.614 1.00 42.44 90 GLY A O 1
ATOM 664 N N . SER A 1 91 ? -99.739 -5.098 110.901 1.00 42.50 91 SER A N 1
ATOM 665 C CA . SER A 1 91 ? -100.016 -3.686 110.628 1.00 42.50 91 SER A CA 1
ATOM 666 C C . SER A 1 91 ? -99.771 -2.885 111.910 1.00 42.50 91 SER A C 1
ATOM 668 O O . SER A 1 91 ? -100.714 -2.442 112.565 1.00 42.50 91 SER A O 1
ATOM 670 N N . GLU A 1 92 ? -98.507 -2.667 112.262 1.00 44.19 92 GLU A N 1
ATOM 671 C CA . GLU A 1 92 ? -98.158 -1.433 112.960 1.00 44.19 92 GLU A CA 1
ATOM 672 C C . GLU A 1 92 ? -98.059 -0.344 111.892 1.00 44.19 92 GLU A C 1
ATOM 674 O O . GLU A 1 92 ? -97.275 -0.439 110.946 1.00 44.19 92 GLU A O 1
ATOM 679 N N . GLY A 1 93 ? -98.926 0.663 111.982 1.00 45.19 93 GLY A N 1
ATOM 680 C CA . GLY A 1 93 ? -98.926 1.774 111.043 1.00 45.19 93 GLY A CA 1
ATOM 681 C C . GLY A 1 93 ? -97.561 2.458 111.021 1.00 45.19 93 GLY A C 1
ATOM 682 O O . GLY A 1 93 ? -97.204 3.148 111.973 1.00 45.19 93 GLY A O 1
ATOM 683 N N . LYS A 1 94 ? -96.820 2.315 109.914 1.00 50.34 94 LYS A N 1
ATOM 684 C CA . LYS A 1 94 ? -95.717 3.225 109.586 1.00 50.34 94 LYS A CA 1
ATOM 685 C C . LYS A 1 94 ? -96.291 4.647 109.578 1.00 50.34 94 LYS A C 1
ATOM 687 O O . LYS A 1 94 ? -97.180 4.954 108.781 1.00 50.34 94 LYS A O 1
ATOM 692 N N . THR A 1 95 ? -95.830 5.516 110.472 1.00 54.72 95 THR A N 1
ATOM 693 C CA . THR A 1 95 ? -96.246 6.925 110.513 1.00 54.72 95 THR A CA 1
ATOM 694 C C . THR A 1 95 ? -95.852 7.636 109.212 1.00 54.72 95 THR A C 1
ATOM 696 O O . THR A 1 95 ? -94.840 7.314 108.590 1.00 54.72 95 THR A O 1
ATOM 699 N N . MET A 1 96 ? -96.647 8.623 108.777 1.00 55.91 96 MET A N 1
ATOM 700 C CA . MET A 1 96 ? -96.470 9.319 107.486 1.00 55.91 96 MET A CA 1
ATOM 701 C C . MET A 1 96 ? -95.069 9.948 107.320 1.00 55.91 96 MET A C 1
ATOM 703 O O . MET A 1 96 ? -94.582 10.106 106.204 1.00 55.91 96 MET A O 1
ATOM 707 N N . GLU A 1 97 ? -94.397 10.258 108.429 1.00 62.25 97 GLU A N 1
ATOM 708 C CA . GLU A 1 97 ? -93.023 10.769 108.481 1.00 62.25 97 GLU A CA 1
ATOM 709 C C . GLU A 1 97 ? -91.967 9.707 108.145 1.00 62.25 97 GLU A C 1
ATOM 711 O O . GLU A 1 97 ? -90.994 10.026 107.469 1.00 62.25 97 GLU A O 1
ATOM 716 N N . GLN A 1 98 ? -92.173 8.440 108.523 1.00 63.59 98 GLN A N 1
ATOM 717 C CA . GLN A 1 98 ? -91.270 7.342 108.156 1.00 63.59 98 GLN A CA 1
ATOM 718 C C . GLN A 1 98 ? -91.374 7.015 106.664 1.00 63.59 98 GLN A C 1
ATOM 720 O O . GLN A 1 98 ? -90.354 6.818 106.014 1.00 63.59 98 GLN A O 1
ATOM 725 N N . LEU A 1 99 ? -92.585 7.055 106.094 1.00 68.81 99 LEU A N 1
ATOM 726 C CA . LEU A 1 99 ? -92.783 6.913 104.647 1.00 68.81 99 LEU A CA 1
ATOM 727 C C . LEU A 1 99 ? -92.203 8.103 103.869 1.00 68.81 99 LEU A C 1
ATOM 729 O O . LEU A 1 99 ? -91.593 7.902 102.825 1.00 68.81 99 LEU A O 1
ATOM 733 N N . ARG A 1 100 ? -92.326 9.339 104.377 1.00 74.56 100 ARG A N 1
ATOM 734 C CA . ARG A 1 100 ? -91.677 10.517 103.768 1.00 74.56 100 ARG A CA 1
ATOM 735 C C . ARG A 1 100 ? -90.152 10.450 103.849 1.00 74.56 100 ARG A C 1
ATOM 737 O O . ARG A 1 100 ? -89.493 10.819 102.884 1.00 74.56 100 ARG A O 1
ATOM 744 N N . ALA A 1 101 ? -89.594 9.959 104.955 1.00 76.38 101 ALA A N 1
ATOM 745 C CA . ALA A 1 101 ? -88.157 9.737 105.092 1.00 76.38 101 ALA A CA 1
ATOM 746 C C . ALA A 1 101 ? -87.659 8.617 104.160 1.00 76.38 101 ALA A C 1
ATOM 748 O O . ALA A 1 101 ? -86.607 8.760 103.543 1.00 76.38 101 ALA A O 1
ATOM 749 N N . GLU A 1 102 ? -88.431 7.540 103.997 1.00 78.44 102 GLU A N 1
ATOM 750 C CA . GLU A 1 102 ? -88.127 6.433 103.082 1.00 78.44 102 GLU A CA 1
ATOM 751 C C . GLU A 1 102 ? -88.199 6.891 101.611 1.00 78.44 102 GLU A C 1
ATOM 753 O O . GLU A 1 102 ? -87.273 6.630 100.847 1.00 78.44 102 GLU A O 1
ATOM 758 N N . ILE A 1 103 ? -89.217 7.677 101.233 1.00 79.38 103 ILE A N 1
ATOM 759 C CA . ILE A 1 103 ? -89.326 8.301 99.901 1.00 79.38 103 ILE A CA 1
ATOM 760 C C . ILE A 1 103 ? -88.173 9.280 99.658 1.00 79.38 103 ILE A C 1
ATOM 762 O O . ILE A 1 103 ? -87.533 9.205 98.615 1.00 79.38 103 ILE A O 1
ATOM 766 N N . SER A 1 104 ? -87.846 10.145 100.622 1.00 79.19 104 SER A N 1
ATOM 767 C CA . SER A 1 104 ? -86.728 11.088 100.493 1.00 79.19 104 SER A CA 1
ATOM 768 C C . SER A 1 104 ? -85.377 10.371 100.368 1.00 79.19 104 SER A C 1
ATOM 770 O O . SER A 1 104 ? -84.527 10.803 99.589 1.00 79.19 104 SER A O 1
ATOM 772 N N . CYS A 1 105 ? -85.179 9.261 101.085 1.00 79.38 105 CYS A N 1
ATOM 773 C CA . CYS A 1 105 ? -83.983 8.427 100.976 1.00 79.38 105 CYS A CA 1
ATOM 774 C C . CYS A 1 105 ? -83.911 7.730 99.605 1.00 79.38 105 CYS A C 1
ATOM 776 O O . CYS A 1 105 ? -82.858 7.708 98.964 1.00 79.38 105 CYS A O 1
ATOM 778 N N . LEU A 1 106 ? -85.044 7.235 99.096 1.00 81.81 106 LEU A N 1
ATOM 779 C CA . LEU A 1 106 ? -85.134 6.643 97.762 1.00 81.81 106 LEU A CA 1
ATOM 780 C C . LEU A 1 106 ? -84.905 7.679 96.653 1.00 81.81 106 LEU A C 1
ATOM 782 O O . LEU A 1 106 ? -84.143 7.406 95.731 1.00 81.81 106 LEU A O 1
ATOM 786 N N . GLU A 1 107 ? -85.456 8.888 96.750 1.00 84.38 107 GLU A N 1
ATOM 787 C CA . GLU A 1 107 ? -85.196 9.985 95.805 1.00 84.38 107 GLU A CA 1
ATOM 788 C C . GLU A 1 107 ? -83.716 10.405 95.806 1.00 84.38 107 GLU A C 1
ATOM 790 O O . GLU A 1 107 ? -83.126 10.664 94.749 1.00 84.38 107 GLU A O 1
ATOM 795 N N . GLN A 1 108 ? -83.066 10.393 96.973 1.00 82.75 108 GLN A N 1
ATOM 796 C CA . GLN A 1 108 ? -81.625 10.624 97.092 1.00 82.75 108 GLN A CA 1
ATOM 797 C C . GLN A 1 108 ? -80.801 9.470 96.486 1.00 82.75 108 GLN A C 1
ATOM 799 O O . GLN A 1 108 ? -79.782 9.696 95.827 1.00 82.75 108 GLN A O 1
ATOM 804 N N . SER A 1 109 ? -81.268 8.226 96.618 1.00 80.12 109 SER A N 1
ATOM 805 C CA . SER A 1 109 ? -80.647 7.061 95.974 1.00 80.12 109 SER A CA 1
ATOM 806 C C . SER A 1 109 ? -80.816 7.081 94.445 1.00 80.12 109 SER A C 1
ATOM 808 O O . SER A 1 109 ? -79.874 6.801 93.711 1.00 80.12 109 SER A O 1
ATOM 810 N N . VAL A 1 110 ? -81.975 7.510 93.936 1.00 86.12 110 VAL A N 1
ATOM 811 C CA . VAL A 1 110 ? -82.257 7.610 92.496 1.00 86.12 110 VAL A CA 1
ATOM 812 C C . VAL A 1 110 ? -81.484 8.765 91.870 1.00 86.12 110 VAL A C 1
ATOM 814 O O . VAL A 1 110 ? -80.942 8.621 90.775 1.00 86.12 110 VAL A O 1
ATOM 817 N N . SER A 1 111 ? -81.389 9.906 92.554 1.00 82.81 111 SER A N 1
ATOM 818 C CA . SER A 1 111 ? -80.576 11.033 92.084 1.00 82.81 111 SER A CA 1
ATOM 819 C C . SER A 1 111 ? -79.080 10.705 92.082 1.00 82.81 111 SER A C 1
ATOM 821 O O . SER A 1 111 ? -78.407 11.037 91.107 1.00 82.81 111 SER A O 1
ATOM 823 N N . SER A 1 112 ? -78.566 9.982 93.084 1.00 83.19 112 SER A N 1
ATOM 824 C CA . SER A 1 112 ? -77.174 9.497 93.077 1.00 83.19 112 SER A CA 1
ATOM 825 C C . SER A 1 112 ? -76.913 8.400 92.033 1.00 83.19 112 SER A C 1
ATOM 827 O O . SER A 1 112 ? -75.879 8.426 91.370 1.00 83.19 112 SER A O 1
ATOM 829 N N . LEU A 1 113 ? -77.861 7.493 91.780 1.00 84.06 113 LEU A N 1
ATOM 830 C CA . LEU A 1 113 ? -77.772 6.530 90.672 1.00 84.06 113 LEU A CA 1
ATOM 831 C C . LEU A 1 113 ? -77.834 7.214 89.299 1.00 84.06 113 LEU A C 1
ATOM 833 O O . LEU A 1 113 ? -77.127 6.820 88.374 1.00 84.06 113 LEU A O 1
ATOM 837 N N . LYS A 1 114 ? -78.636 8.273 89.147 1.00 90.00 114 LYS A N 1
ATOM 838 C CA . LYS A 1 114 ? -78.737 9.040 87.898 1.00 90.00 114 LYS A CA 1
ATOM 839 C C . LYS A 1 114 ? -77.448 9.799 87.588 1.00 90.00 114 LYS A C 1
ATOM 841 O O . LYS A 1 114 ? -77.037 9.824 86.429 1.00 90.00 114 LYS A O 1
ATOM 846 N N . THR A 1 115 ? -76.790 10.377 88.594 1.00 86.56 115 THR A N 1
ATOM 847 C CA . THR A 1 115 ? -75.479 11.019 88.405 1.00 86.56 115 THR A CA 1
ATOM 848 C C . THR A 1 115 ? -74.384 9.994 88.110 1.00 86.56 115 THR A C 1
ATOM 850 O O . THR A 1 115 ? -73.539 10.256 87.257 1.00 86.56 115 THR A O 1
ATOM 853 N N . GLN A 1 116 ? -74.434 8.803 88.720 1.00 88.12 116 GLN A N 1
ATOM 854 C CA . GLN A 1 116 ? -73.549 7.686 88.365 1.00 88.12 116 GLN A CA 1
ATOM 855 C C . GLN A 1 116 ? -73.773 7.190 86.929 1.00 88.12 116 GLN A C 1
ATOM 857 O O . GLN A 1 116 ? -72.817 6.938 86.204 1.00 88.12 116 GLN A O 1
ATOM 862 N N . LEU A 1 117 ? -75.020 7.091 86.469 1.00 89.50 117 LEU A N 1
ATOM 863 C CA . LEU A 1 117 ? -75.314 6.687 85.093 1.00 89.50 117 LEU A CA 1
ATOM 864 C C . LEU A 1 117 ? -74.845 7.750 84.091 1.00 89.50 117 LEU A C 1
ATOM 866 O O . LEU A 1 117 ? -74.263 7.414 83.062 1.00 89.50 117 LEU A O 1
ATOM 870 N N . GLN A 1 118 ? -75.034 9.035 84.403 1.00 89.44 118 GLN A N 1
ATOM 871 C CA . GLN A 1 118 ? -74.510 10.134 83.590 1.00 89.44 118 GLN A CA 1
ATOM 872 C C . GLN A 1 118 ? -72.978 10.135 83.535 1.00 89.44 118 GLN A C 1
ATOM 874 O O . GLN A 1 118 ? -72.421 10.332 82.458 1.00 89.44 118 GLN A O 1
ATOM 879 N N . SER A 1 119 ? -72.285 9.874 84.649 1.00 86.75 119 SER A N 1
ATOM 880 C CA . SER A 1 119 ? -70.821 9.787 84.642 1.00 86.75 119 SER A CA 1
ATOM 881 C C . SER A 1 119 ? -70.325 8.590 83.827 1.00 86.75 119 SER A C 1
ATOM 883 O O . SER A 1 119 ? -69.410 8.753 83.024 1.00 86.75 119 SER A O 1
ATOM 885 N N . ILE A 1 120 ? -70.976 7.427 83.937 1.00 89.50 120 ILE A N 1
ATOM 886 C CA . ILE A 1 120 ? -70.671 6.245 83.118 1.00 89.50 120 ILE A CA 1
ATOM 887 C C . ILE A 1 120 ? -70.923 6.523 81.631 1.00 89.50 120 ILE A C 1
ATOM 889 O O . ILE A 1 120 ? -70.089 6.171 80.803 1.00 89.50 120 ILE A O 1
ATOM 893 N N . ASN A 1 121 ? -72.017 7.195 81.272 1.00 89.38 121 ASN A N 1
ATOM 894 C CA . ASN A 1 121 ? -72.329 7.523 79.878 1.00 89.38 121 ASN A CA 1
ATOM 895 C C . ASN A 1 121 ? -71.336 8.551 79.293 1.00 89.38 121 ASN A C 1
ATOM 897 O O . ASN A 1 121 ? -70.865 8.413 78.165 1.00 89.38 121 ASN A O 1
ATOM 901 N N . ASN A 1 122 ? -70.911 9.533 80.091 1.00 89.69 122 ASN A N 1
ATOM 902 C CA . ASN A 1 122 ? -69.842 10.459 79.705 1.00 89.69 122 ASN A CA 1
ATOM 903 C C . ASN A 1 122 ? -68.498 9.729 79.514 1.00 89.69 122 ASN A C 1
ATOM 905 O O . ASN A 1 122 ? -67.752 10.018 78.579 1.00 89.69 122 ASN A O 1
ATOM 909 N N . ILE A 1 123 ? -68.194 8.735 80.354 1.00 90.25 123 ILE A N 1
ATOM 910 C CA . ILE A 1 123 ? -67.016 7.874 80.175 1.00 90.25 123 ILE A CA 1
ATOM 911 C C . ILE A 1 123 ? -67.162 7.024 78.904 1.00 90.25 123 ILE A C 1
ATOM 913 O O . ILE A 1 123 ? -66.222 6.902 78.131 1.00 90.25 123 ILE A O 1
ATOM 917 N N . GLN A 1 124 ? -68.344 6.478 78.630 1.00 89.88 124 GLN A N 1
ATOM 918 C CA . GLN A 1 124 ? -68.579 5.641 77.456 1.00 89.88 124 GLN A CA 1
ATOM 919 C C . GLN A 1 124 ? -68.477 6.434 76.146 1.00 89.88 124 GLN A C 1
ATOM 921 O O . GLN A 1 124 ? -67.874 5.960 75.186 1.00 89.88 124 GLN A O 1
ATOM 926 N N . THR A 1 125 ? -69.005 7.656 76.106 1.00 91.94 125 THR A N 1
ATOM 927 C CA . THR A 1 125 ? -68.888 8.547 74.940 1.00 91.94 125 THR A CA 1
ATOM 928 C C . THR A 1 125 ? -67.451 9.018 74.722 1.00 91.94 125 THR A C 1
ATOM 930 O O . THR A 1 125 ? -66.963 8.965 73.594 1.00 91.94 125 THR A O 1
ATOM 933 N N . THR A 1 126 ? -66.729 9.398 75.782 1.00 92.25 126 THR A N 1
ATOM 934 C CA . THR A 1 126 ? -65.302 9.762 75.679 1.00 92.25 126 THR A CA 1
ATOM 935 C C . THR A 1 126 ? -64.436 8.580 75.241 1.00 92.25 126 THR A C 1
ATOM 937 O O . THR A 1 126 ? -63.599 8.741 74.353 1.00 92.25 126 THR A O 1
ATOM 940 N N . LEU A 1 127 ? -64.684 7.378 75.772 1.00 90.88 127 LEU A N 1
ATOM 941 C CA . LEU A 1 127 ? -64.031 6.147 75.317 1.00 90.88 127 LEU A CA 1
ATOM 942 C C . LEU A 1 127 ? -64.365 5.828 73.857 1.00 90.88 127 LEU A C 1
ATOM 944 O O . LEU A 1 127 ? -63.468 5.458 73.107 1.00 90.88 127 LEU A O 1
ATOM 948 N N . SER A 1 128 ? -65.615 6.015 73.428 1.00 93.31 128 SER A N 1
ATOM 949 C CA . SER A 1 128 ? -66.028 5.777 72.041 1.00 93.31 128 SER A CA 1
ATOM 950 C C . SER A 1 128 ? -65.343 6.730 71.060 1.00 93.31 128 SER A C 1
ATOM 952 O O . SER A 1 128 ? -64.925 6.299 69.987 1.00 93.31 128 SER A O 1
ATOM 954 N N . VAL A 1 129 ? -65.204 8.012 71.412 1.00 91.12 129 VAL A N 1
ATOM 955 C CA . VAL A 1 129 ? -64.486 8.998 70.587 1.00 91.12 129 VAL A CA 1
ATOM 956 C C . VAL A 1 129 ? -62.993 8.675 70.536 1.00 91.12 129 VAL A C 1
ATOM 958 O O . VAL A 1 129 ? -62.403 8.701 69.459 1.00 91.12 129 VAL A O 1
ATOM 961 N N . HIS A 1 130 ? -62.387 8.307 71.667 1.00 90.56 130 HIS A N 1
ATOM 962 C CA . HIS A 1 130 ? -60.985 7.891 71.714 1.00 90.56 130 HIS A CA 1
ATOM 963 C C . HIS A 1 130 ? -60.734 6.615 70.896 1.00 90.56 130 HIS A C 1
ATOM 965 O O . HIS A 1 130 ? -59.762 6.537 70.152 1.00 90.56 130 HIS A O 1
ATOM 971 N N . GLN A 1 131 ? -61.633 5.630 70.974 1.00 91.38 131 GLN A N 1
ATOM 972 C CA . GLN A 1 131 ? -61.560 4.407 70.177 1.00 91.38 131 GLN A CA 1
ATOM 973 C C . GLN A 1 131 ? -61.669 4.703 68.676 1.00 91.38 131 GLN A C 1
ATOM 975 O O . GLN A 1 131 ? -60.894 4.154 67.897 1.00 91.38 131 GLN A O 1
ATOM 980 N N . ALA A 1 132 ? -62.578 5.593 68.266 1.00 90.31 132 ALA A N 1
ATOM 981 C CA . ALA A 1 132 ? -62.676 6.032 66.875 1.00 90.31 132 ALA A CA 1
ATOM 982 C C . ALA A 1 132 ? -61.413 6.784 66.411 1.00 90.31 132 ALA A C 1
ATOM 984 O O . ALA A 1 132 ? -60.944 6.558 65.298 1.00 90.31 132 ALA A O 1
ATOM 985 N N . GLY A 1 133 ? -60.829 7.627 67.273 1.00 92.38 133 GLY A N 1
ATOM 986 C CA . GLY A 1 133 ? -59.568 8.325 67.007 1.00 92.38 133 GLY A CA 1
ATOM 987 C C . GLY A 1 133 ? -58.393 7.369 66.788 1.00 92.38 133 GLY A C 1
ATOM 988 O O . GLY A 1 133 ? -57.711 7.474 65.774 1.00 92.38 133 GLY A O 1
ATOM 989 N N . LEU A 1 134 ? -58.220 6.383 67.675 1.00 91.00 134 LEU A N 1
ATOM 990 C CA . LEU A 1 134 ? -57.171 5.364 67.548 1.00 91.00 134 LEU A CA 1
ATOM 991 C C . LEU A 1 134 ? -57.334 4.488 66.303 1.00 91.00 134 LEU A C 1
ATOM 993 O O . LEU A 1 134 ? -56.344 4.086 65.701 1.00 91.00 134 LEU A O 1
ATOM 997 N N . LEU A 1 135 ? -58.571 4.162 65.913 1.00 90.81 135 LEU A N 1
ATOM 998 C CA . LEU A 1 135 ? -58.819 3.401 64.687 1.00 90.81 135 LEU A CA 1
ATOM 999 C C . LEU A 1 135 ? -58.423 4.203 63.443 1.00 90.81 135 LEU A C 1
ATOM 1001 O O . LEU A 1 135 ? -57.783 3.644 62.559 1.00 90.81 135 LEU A O 1
ATOM 1005 N N . LYS A 1 136 ? -58.728 5.505 63.408 1.00 91.50 136 LYS A N 1
ATOM 1006 C CA . LYS A 1 136 ? -58.320 6.388 62.309 1.00 91.50 136 LYS A CA 1
ATOM 1007 C C . LYS A 1 136 ? -56.801 6.544 62.231 1.00 91.50 136 LYS A C 1
ATOM 1009 O O . LYS A 1 136 ? -56.241 6.431 61.149 1.00 91.50 136 LYS A O 1
ATOM 1014 N N . GLU A 1 137 ? -56.138 6.756 63.368 1.00 90.56 137 GLU A N 1
ATOM 1015 C CA . GLU A 1 137 ? -54.673 6.843 63.441 1.00 90.56 137 GLU A CA 1
ATOM 1016 C C . GLU A 1 137 ? -54.026 5.530 62.981 1.00 90.56 137 GLU A C 1
ATOM 1018 O O . GLU A 1 137 ? -53.130 5.542 62.145 1.00 90.56 137 GLU A O 1
ATOM 1023 N N . ARG A 1 138 ? -54.566 4.380 63.404 1.00 90.44 138 ARG A N 1
ATOM 1024 C CA . ARG A 1 138 ? -54.119 3.061 62.938 1.00 90.44 138 ARG A 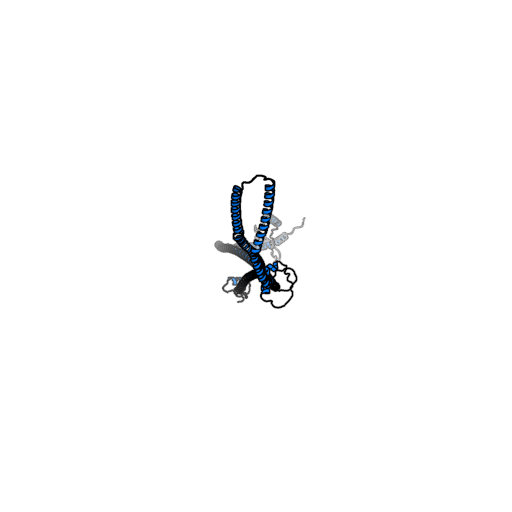CA 1
ATOM 1025 C C . ARG A 1 138 ? -54.327 2.858 61.436 1.00 90.44 138 ARG A C 1
ATOM 1027 O O . ARG A 1 138 ? -53.486 2.239 60.789 1.00 90.44 138 ARG A O 1
ATOM 1034 N N . GLU A 1 139 ? -55.442 3.319 60.875 1.00 90.00 139 GLU A N 1
ATOM 1035 C CA . GLU A 1 139 ? -55.694 3.248 59.432 1.00 90.00 139 GLU A CA 1
ATOM 1036 C C . GLU A 1 139 ? -54.703 4.128 58.655 1.00 90.00 139 GLU A C 1
ATOM 1038 O O . GLU A 1 139 ? -54.085 3.642 57.707 1.00 90.00 139 GLU A O 1
ATOM 1043 N N . GLU A 1 140 ? -54.472 5.370 59.093 1.00 90.44 140 GLU A N 1
ATOM 1044 C CA . GLU A 1 140 ? -53.479 6.288 58.514 1.00 90.44 140 GLU A CA 1
ATOM 1045 C C . GLU A 1 140 ? -52.046 5.725 58.612 1.00 90.44 140 GLU A C 1
ATOM 1047 O O . GLU A 1 140 ? -51.304 5.719 57.623 1.00 90.44 140 GLU A O 1
ATOM 1052 N N . GLU A 1 141 ? -51.667 5.161 59.759 1.00 89.06 141 GLU A N 1
ATOM 1053 C CA . GLU A 1 141 ? -50.399 4.446 59.943 1.00 89.06 141 GLU A CA 1
ATOM 1054 C C . GLU A 1 141 ? -50.304 3.206 59.045 1.00 89.06 141 GLU A C 1
ATOM 1056 O O . GLU A 1 141 ? -49.258 2.943 58.458 1.00 89.06 141 GLU A O 1
ATOM 1061 N N . SER A 1 142 ? -51.393 2.453 58.864 1.00 90.38 142 SER A N 1
ATOM 1062 C CA . SER A 1 142 ? -51.392 1.278 57.985 1.00 90.38 142 SER A CA 1
ATOM 1063 C C . SER A 1 142 ? -51.214 1.654 56.514 1.00 90.38 142 SER A C 1
ATOM 1065 O O . SER A 1 142 ? -50.509 0.958 55.783 1.00 90.38 142 SER A O 1
ATOM 1067 N N . LEU A 1 143 ? -51.799 2.775 56.082 1.00 91.19 143 LEU A N 1
ATOM 1068 C CA . LEU A 1 143 ? -51.681 3.286 54.719 1.00 91.19 143 LEU A CA 1
ATOM 1069 C C . LEU A 1 143 ? -50.275 3.827 54.457 1.00 91.19 143 LEU A C 1
ATOM 1071 O O . LEU A 1 143 ? -49.675 3.513 53.430 1.00 91.19 143 LEU A O 1
ATOM 1075 N N . THR A 1 144 ? -49.716 4.591 55.396 1.00 90.88 144 THR A N 1
ATOM 1076 C CA . THR A 1 144 ? -48.329 5.076 55.303 1.00 90.88 144 THR A CA 1
ATOM 1077 C C . THR A 1 144 ? -47.325 3.923 55.375 1.00 90.88 144 THR A C 1
ATOM 1079 O O . THR A 1 144 ? -46.365 3.897 54.601 1.00 90.88 144 THR A O 1
ATOM 1082 N N . HIS A 1 145 ? -47.568 2.911 56.212 1.00 91.38 145 HIS A N 1
ATOM 1083 C CA . HIS A 1 145 ? -46.776 1.682 56.246 1.00 91.38 145 HIS A CA 1
ATOM 1084 C C . HIS A 1 145 ? -46.873 0.907 54.926 1.00 91.38 145 HIS A C 1
ATOM 1086 O O . HIS A 1 145 ? -45.855 0.556 54.342 1.00 91.38 145 HIS A O 1
ATOM 1092 N N . SER A 1 146 ? -48.077 0.703 54.388 1.00 90.50 146 SER A N 1
ATOM 1093 C CA . SER A 1 146 ? -48.268 0.035 53.097 1.00 90.50 146 SER A CA 1
ATOM 1094 C C . SER A 1 146 ? -47.566 0.782 51.957 1.00 90.50 146 SER A C 1
ATOM 1096 O O . SER A 1 146 ? -46.874 0.162 51.150 1.00 90.50 146 SER A O 1
ATOM 1098 N N . HIS A 1 147 ? -47.655 2.114 51.930 1.00 93.00 147 HIS A N 1
ATOM 1099 C CA . HIS A 1 147 ? -46.972 2.941 50.938 1.00 93.00 147 HIS A CA 1
ATOM 1100 C C . HIS A 1 147 ? -45.443 2.877 51.075 1.00 93.00 147 HIS A C 1
ATOM 1102 O O . HIS A 1 147 ? -44.734 2.755 50.078 1.00 93.00 147 HIS A O 1
ATOM 1108 N N . THR A 1 148 ? -44.911 2.938 52.299 1.00 91.06 148 THR A N 1
ATOM 1109 C CA . THR A 1 148 ? -43.460 2.828 52.541 1.00 91.06 148 THR A CA 1
ATOM 1110 C C . THR A 1 148 ? -42.928 1.437 52.206 1.00 91.06 148 THR A C 1
ATOM 1112 O O . THR A 1 148 ? -41.879 1.341 51.573 1.00 91.06 148 THR A O 1
ATOM 1115 N N . VAL A 1 149 ? -43.667 0.372 52.531 1.00 93.75 149 VAL A N 1
ATOM 1116 C CA . VAL A 1 149 ? -43.341 -1.008 52.141 1.00 93.75 149 VAL A CA 1
ATOM 1117 C C . VAL A 1 149 ? -43.361 -1.164 50.623 1.00 93.75 149 VAL A C 1
ATOM 1119 O O . VAL A 1 149 ? -42.394 -1.671 50.061 1.00 93.75 149 VAL A O 1
ATOM 1122 N N . SER A 1 150 ? -44.403 -0.674 49.944 1.00 92.81 150 SER A N 1
ATOM 1123 C CA . SER A 1 150 ? -44.486 -0.714 48.479 1.00 92.81 150 SER A CA 1
ATOM 1124 C C . SER A 1 150 ? -43.336 0.057 47.830 1.00 92.81 150 SER A C 1
ATOM 1126 O O . SER A 1 150 ? -42.711 -0.445 46.901 1.00 92.81 150 SER A O 1
ATOM 1128 N N . SER A 1 151 ? -43.022 1.256 48.328 1.00 93.31 151 SER A N 1
ATOM 1129 C CA . SER A 1 151 ? -41.906 2.072 47.838 1.00 93.31 151 SER A CA 1
ATOM 1130 C C . SER A 1 151 ? -40.559 1.367 48.038 1.00 93.31 151 SER A C 1
ATOM 1132 O O . SER A 1 151 ? -39.759 1.262 47.106 1.00 93.31 151 SER A O 1
ATOM 1134 N N . HIS A 1 152 ? -40.333 0.781 49.217 1.00 91.88 152 HIS A N 1
ATOM 1135 C CA . HIS A 1 152 ? -39.124 0.010 49.492 1.00 91.88 152 HIS A CA 1
ATOM 1136 C C . HIS A 1 152 ? -39.009 -1.223 48.588 1.00 91.88 152 HIS A C 1
ATOM 1138 O O . HIS A 1 152 ? -37.941 -1.482 48.043 1.00 91.88 152 HIS A O 1
ATOM 1144 N N . GLN A 1 153 ? -40.112 -1.940 48.367 1.00 94.12 153 GLN A N 1
ATOM 1145 C CA . GLN A 1 153 ? -40.150 -3.097 47.477 1.00 94.12 153 GLN A CA 1
ATOM 1146 C C . GLN A 1 153 ? -39.840 -2.707 46.026 1.00 94.12 153 GLN A C 1
ATOM 1148 O O . GLN A 1 153 ? -39.079 -3.409 45.362 1.00 94.12 153 GLN A O 1
ATOM 1153 N N . THR A 1 154 ? -40.348 -1.564 45.550 1.00 93.50 154 THR A N 1
ATOM 1154 C CA . THR A 1 154 ? -39.986 -1.046 44.221 1.00 93.50 154 THR A CA 1
ATOM 1155 C C . THR A 1 154 ? -38.513 -0.655 44.132 1.00 93.50 154 THR A C 1
ATOM 1157 O O . THR A 1 154 ? -37.847 -1.053 43.184 1.00 93.50 154 THR A O 1
ATOM 1160 N N . ALA A 1 155 ? -37.968 0.046 45.132 1.00 93.75 155 ALA A N 1
ATOM 1161 C CA . ALA A 1 155 ? -36.555 0.427 45.152 1.00 93.75 155 ALA A CA 1
ATOM 1162 C C . ALA A 1 155 ? -35.625 -0.797 45.196 1.00 93.75 155 ALA A C 1
ATOM 1164 O O . ALA A 1 155 ? -34.587 -0.810 44.538 1.00 93.75 155 ALA A O 1
ATOM 1165 N N . LEU A 1 156 ? -36.014 -1.837 45.939 1.00 94.31 156 LEU A N 1
ATOM 1166 C CA . LEU A 1 156 ? -35.279 -3.095 46.023 1.00 94.31 156 LEU A CA 1
ATOM 1167 C C . LEU A 1 156 ? -35.296 -3.847 44.688 1.00 94.31 156 LEU A C 1
ATOM 1169 O O . LEU A 1 156 ? -34.246 -4.310 44.254 1.00 94.31 156 LEU A O 1
ATOM 1173 N N . HIS A 1 157 ? -36.445 -3.905 44.010 1.00 93.38 157 HIS A N 1
ATOM 1174 C CA . HIS A 1 157 ? -36.542 -4.493 42.673 1.00 93.38 157 HIS A CA 1
ATOM 1175 C C . HIS A 1 157 ? -35.673 -3.738 41.656 1.00 93.38 157 HIS A C 1
ATOM 1177 O O . HIS A 1 157 ? -34.929 -4.363 40.906 1.00 93.38 157 HIS A O 1
ATOM 1183 N N . THR A 1 158 ? -35.710 -2.400 41.649 1.00 93.00 158 THR A N 1
ATOM 1184 C CA . THR A 1 158 ? -34.857 -1.592 40.761 1.00 93.00 158 THR A CA 1
ATOM 1185 C C . THR A 1 158 ? -33.373 -1.838 41.032 1.00 93.00 158 THR A C 1
ATOM 1187 O O . THR A 1 158 ? -32.615 -2.076 40.100 1.00 93.00 158 THR A O 1
ATOM 1190 N N . ALA A 1 159 ? -32.955 -1.873 42.301 1.00 89.56 159 ALA A N 1
ATOM 1191 C CA . ALA A 1 159 ? -31.565 -2.154 42.656 1.00 89.56 159 ALA A CA 1
ATOM 1192 C C . ALA A 1 159 ? -31.121 -3.578 42.267 1.00 89.56 159 ALA A C 1
ATOM 1194 O O . ALA A 1 159 ? -29.969 -3.783 41.889 1.00 89.56 159 ALA A O 1
ATOM 1195 N N . GLN A 1 160 ? -32.016 -4.569 42.358 1.00 92.19 160 GLN A N 1
ATOM 1196 C CA . GLN A 1 160 ? -31.750 -5.932 41.887 1.00 92.19 160 GLN A CA 1
ATOM 1197 C C . GLN A 1 160 ? -31.569 -5.971 40.368 1.00 92.19 160 GLN A C 1
ATOM 1199 O O . GLN A 1 160 ? -30.584 -6.533 39.897 1.00 92.19 160 GLN A O 1
ATOM 1204 N N . GLN A 1 161 ? -32.453 -5.309 39.622 1.00 93.25 161 GLN A N 1
ATOM 1205 C CA . GLN A 1 161 ? -32.356 -5.207 38.169 1.00 93.25 161 GLN A CA 1
ATOM 1206 C C . GLN A 1 161 ? -31.064 -4.497 37.730 1.00 93.25 161 GLN A C 1
ATOM 1208 O O . GLN A 1 161 ? -30.378 -4.968 36.824 1.00 93.25 161 GLN A O 1
ATOM 1213 N N . ASP A 1 162 ? -30.692 -3.399 38.390 1.00 90.31 162 ASP A N 1
ATOM 1214 C CA . ASP A 1 162 ? -29.440 -2.690 38.112 1.00 90.31 162 ASP A CA 1
ATOM 1215 C C . ASP A 1 162 ? -28.216 -3.580 38.381 1.00 90.31 162 ASP A C 1
ATOM 1217 O O . ASP A 1 162 ? -27.284 -3.606 37.578 1.00 90.31 162 ASP A O 1
ATOM 1221 N N . ASN A 1 163 ? -28.227 -4.363 39.467 1.00 89.81 163 ASN A N 1
ATOM 1222 C CA . ASN A 1 163 ? -27.160 -5.325 39.760 1.00 89.81 163 ASN A CA 1
ATOM 1223 C C . ASN A 1 163 ? -27.059 -6.427 38.696 1.00 89.81 163 ASN A C 1
ATOM 1225 O O . ASN A 1 163 ? -25.951 -6.776 38.296 1.00 89.81 163 ASN A O 1
ATOM 1229 N N . GLU A 1 164 ? -28.184 -6.969 38.225 1.00 93.25 164 GLU A N 1
ATOM 1230 C CA . GLU A 1 164 ? -28.199 -7.964 37.145 1.00 93.25 164 GLU A CA 1
ATOM 1231 C C . GLU A 1 164 ? -27.619 -7.390 35.846 1.00 93.25 164 GLU A C 1
ATOM 1233 O O . GLU A 1 164 ? -26.781 -8.033 35.209 1.00 93.25 164 GLU A O 1
ATOM 1238 N N . MET A 1 165 ? -27.992 -6.156 35.486 1.00 92.31 165 MET A N 1
ATOM 1239 C CA . MET A 1 165 ? -27.444 -5.473 34.310 1.00 92.31 165 MET A CA 1
ATOM 1240 C C . MET A 1 165 ? -25.936 -5.236 34.430 1.00 92.31 165 MET A C 1
ATOM 1242 O O . MET A 1 165 ? -25.199 -5.479 33.475 1.00 92.31 165 MET A O 1
ATOM 1246 N N . VAL A 1 166 ? -25.462 -4.781 35.594 1.00 89.00 166 VAL A N 1
ATOM 1247 C CA . VAL A 1 166 ? -24.029 -4.558 35.832 1.00 89.00 166 VAL A CA 1
ATOM 1248 C C . VAL A 1 166 ? -23.258 -5.874 35.795 1.00 89.00 166 VAL A C 1
ATOM 1250 O O . VAL A 1 166 ? -22.218 -5.934 35.145 1.00 89.00 166 VAL A O 1
ATOM 1253 N N . ASN A 1 167 ? -23.764 -6.935 36.427 1.00 90.81 167 ASN A N 1
ATOM 1254 C CA . ASN A 1 167 ? -23.117 -8.247 36.403 1.00 90.81 167 ASN A CA 1
ATOM 1255 C C . ASN A 1 167 ? -23.008 -8.785 34.974 1.00 90.81 167 ASN A C 1
ATOM 1257 O O . ASN A 1 167 ? -21.920 -9.167 34.556 1.00 90.81 167 ASN A O 1
ATOM 1261 N N . SER A 1 168 ? -24.091 -8.715 34.194 1.00 93.88 168 SER A N 1
ATOM 1262 C CA . SER A 1 168 ? -24.075 -9.127 32.788 1.00 93.88 168 SER A CA 1
ATOM 1263 C C . SER A 1 168 ? -23.091 -8.297 31.951 1.00 93.88 168 SER A C 1
ATOM 1265 O O . SER A 1 168 ? -22.371 -8.845 31.117 1.00 93.88 168 SER A O 1
ATOM 1267 N N . ALA A 1 169 ? -22.994 -6.986 32.197 1.00 90.56 169 ALA A N 1
ATOM 1268 C CA . ALA A 1 169 ? -22.028 -6.125 31.517 1.00 90.56 169 ALA A CA 1
ATOM 1269 C C . ALA A 1 169 ? -20.571 -6.451 31.896 1.00 90.56 169 ALA A C 1
ATOM 1271 O O . ALA A 1 169 ? -19.696 -6.418 31.032 1.00 90.56 169 ALA A O 1
ATOM 1272 N N . VAL A 1 170 ? -20.300 -6.778 33.163 1.00 89.69 170 VAL A N 1
ATOM 1273 C CA . VAL A 1 170 ? -18.965 -7.182 33.636 1.00 89.69 170 VAL A CA 1
ATOM 1274 C C . VAL A 1 170 ? -18.576 -8.554 33.084 1.00 89.69 170 VAL A C 1
ATOM 1276 O O . VAL A 1 170 ? -17.439 -8.722 32.653 1.00 89.69 170 VAL A O 1
ATOM 1279 N N . GLU A 1 171 ? -19.503 -9.510 33.032 1.00 93.06 171 GLU A N 1
ATOM 1280 C CA . GLU A 1 171 ? -19.291 -10.812 32.385 1.00 93.06 171 GLU A CA 1
ATOM 1281 C C . GLU A 1 171 ? -19.006 -10.651 30.886 1.00 93.06 171 GLU A C 1
ATOM 1283 O O . GLU A 1 171 ? -18.050 -11.229 30.370 1.00 93.06 171 GLU A O 1
ATOM 1288 N N . GLY A 1 172 ? -19.776 -9.799 30.200 1.00 93.81 172 GLY A N 1
ATOM 1289 C CA . GLY A 1 172 ? -19.540 -9.463 28.796 1.00 93.81 172 GLY A CA 1
ATOM 1290 C C . GLY A 1 172 ? -18.182 -8.795 28.566 1.00 93.81 172 GLY A C 1
ATOM 1291 O O . GLY A 1 172 ? -17.485 -9.127 27.609 1.00 93.81 172 GLY A O 1
ATOM 1292 N N . LEU A 1 173 ? -17.768 -7.893 29.464 1.00 91.12 173 LEU A N 1
ATOM 1293 C CA . LEU A 1 173 ? -16.433 -7.293 29.430 1.00 91.12 173 LEU A CA 1
ATOM 1294 C C . LEU A 1 173 ? -15.336 -8.339 29.666 1.00 91.12 173 LEU A C 1
ATOM 1296 O O . LEU A 1 173 ? -14.323 -8.299 28.978 1.00 91.12 173 LEU A O 1
ATOM 1300 N N . GLY A 1 174 ? -15.540 -9.266 30.604 1.00 91.94 174 GLY A N 1
ATOM 1301 C CA . GLY A 1 174 ? -14.626 -10.378 30.866 1.00 91.94 174 GLY A CA 1
ATOM 1302 C C . GLY A 1 174 ? -14.408 -11.235 29.623 1.00 91.94 174 GLY A C 1
ATOM 1303 O O . GLY A 1 174 ? -13.272 -11.383 29.191 1.00 91.94 174 GLY A O 1
ATOM 1304 N N . SER A 1 175 ? -15.495 -11.672 28.977 1.00 92.81 175 SER A N 1
ATOM 1305 C CA . SER A 1 175 ? -15.426 -12.424 27.717 1.00 92.81 175 SER A CA 1
ATOM 1306 C C . SER A 1 175 ? -14.697 -11.648 26.619 1.00 92.81 175 SER A C 1
ATOM 1308 O O . SER A 1 175 ? -13.848 -12.209 25.940 1.00 92.81 175 SER A O 1
ATOM 1310 N N . ALA A 1 176 ? -14.977 -10.351 26.457 1.00 90.12 176 ALA A N 1
ATOM 1311 C CA . ALA A 1 176 ? -14.303 -9.536 25.445 1.00 90.12 176 ALA A CA 1
ATOM 1312 C C . ALA A 1 176 ? -12.801 -9.359 25.733 1.00 90.12 176 ALA A C 1
ATOM 1314 O O . ALA A 1 176 ? -11.991 -9.282 24.810 1.00 90.12 176 ALA A O 1
ATOM 1315 N N . VAL A 1 177 ? -12.412 -9.274 27.009 1.00 90.81 177 VAL A N 1
ATOM 1316 C CA . VAL A 1 177 ? -11.001 -9.240 27.412 1.00 90.81 177 VAL A CA 1
ATOM 1317 C C . VAL A 1 177 ? -10.342 -10.597 27.172 1.00 90.81 177 VAL A C 1
ATOM 1319 O O . VAL A 1 177 ? -9.226 -10.617 26.661 1.00 90.81 177 VAL A O 1
ATOM 1322 N N . ASP A 1 178 ? -11.022 -11.706 27.463 1.00 89.88 178 ASP A N 1
ATOM 1323 C CA . ASP A 1 178 ? -10.537 -13.059 27.171 1.00 89.88 178 ASP A CA 1
ATOM 1324 C C . ASP A 1 178 ? -10.339 -13.270 25.662 1.00 89.88 178 ASP A C 1
ATOM 1326 O O . ASP A 1 178 ? -9.308 -13.802 25.252 1.00 89.88 178 ASP A O 1
ATOM 1330 N N . ASP A 1 179 ? -11.247 -12.758 24.827 1.00 87.81 179 ASP A N 1
ATOM 1331 C CA . ASP A 1 179 ? -11.103 -12.768 23.368 1.00 87.81 179 ASP A CA 1
ATOM 1332 C C . ASP A 1 179 ? -9.850 -11.992 22.932 1.00 87.81 179 ASP A C 1
ATOM 1334 O O . ASP A 1 179 ? -9.031 -12.500 22.164 1.00 87.81 179 ASP A O 1
ATOM 1338 N N . VAL A 1 180 ? -9.638 -10.783 23.466 1.00 87.12 180 VAL A N 1
ATOM 1339 C CA . VAL A 1 180 ? -8.433 -9.980 23.188 1.00 87.12 180 VAL A CA 1
ATOM 1340 C C . VAL A 1 180 ? -7.171 -10.709 23.650 1.00 87.12 180 VAL A C 1
ATOM 1342 O O . VAL A 1 180 ? -6.171 -10.737 22.934 1.00 87.12 180 VAL A O 1
ATOM 1345 N N . ILE A 1 181 ? -7.204 -11.325 24.829 1.00 86.94 181 ILE A N 1
ATOM 1346 C CA . ILE A 1 181 ? -6.090 -12.109 25.357 1.00 86.94 181 ILE A CA 1
ATOM 1347 C C . ILE A 1 181 ? -5.800 -13.300 24.441 1.00 86.94 181 ILE A C 1
ATOM 1349 O O . ILE A 1 181 ? -4.641 -13.493 24.088 1.00 86.94 181 ILE A O 1
ATOM 1353 N N . SER A 1 182 ? -6.814 -14.052 24.009 1.00 85.00 182 SER A N 1
ATOM 1354 C CA . SER A 1 182 ? -6.648 -15.199 23.107 1.00 85.00 182 SER A CA 1
ATOM 1355 C C . SER A 1 182 ? -6.011 -14.789 21.774 1.00 85.00 182 SER A C 1
ATOM 1357 O O . SER A 1 182 ? -5.053 -15.413 21.318 1.00 85.00 182 SER A O 1
ATOM 1359 N N . PHE A 1 183 ? -6.441 -13.651 21.225 1.00 81.44 183 PHE A N 1
ATOM 1360 C CA . PHE A 1 183 ? -5.899 -13.070 20.002 1.00 81.44 183 PHE A CA 1
ATOM 1361 C C . PHE A 1 183 ? -4.415 -12.682 20.132 1.00 81.44 183 PHE A C 1
ATOM 1363 O O . PHE A 1 183 ? -3.638 -12.857 19.195 1.00 81.44 183 PHE A O 1
ATOM 1370 N N . HIS A 1 184 ? -3.992 -12.196 21.304 1.00 79.31 184 HIS A N 1
ATOM 1371 C CA . HIS A 1 184 ? -2.588 -11.875 21.585 1.00 79.31 184 HIS A CA 1
ATOM 1372 C C . HIS A 1 184 ? -1.748 -13.077 22.038 1.00 79.31 184 HIS A C 1
ATOM 1374 O O . HIS A 1 184 ? -0.525 -13.041 21.909 1.00 79.31 184 HIS A O 1
ATOM 1380 N N . GLN A 1 185 ? -2.372 -14.116 22.594 1.00 78.62 185 GLN A N 1
ATOM 1381 C CA . GLN A 1 185 ? -1.681 -15.275 23.147 1.00 78.62 185 GLN A CA 1
ATOM 1382 C C . GLN A 1 185 ? -1.253 -16.285 22.098 1.00 78.62 185 GLN A C 1
ATOM 1384 O O . GLN A 1 185 ? -0.356 -17.048 22.428 1.00 78.62 185 GLN A O 1
ATOM 1389 N N . HIS A 1 186 ? -1.833 -16.299 20.890 1.00 63.66 186 HIS A N 1
ATOM 1390 C CA . HIS A 1 186 ? -1.431 -17.219 19.823 1.00 63.66 186 HIS A CA 1
ATOM 1391 C C . HIS A 1 186 ? 0.046 -17.031 19.444 1.00 63.66 186 HIS A C 1
ATOM 1393 O O . HIS A 1 186 ? 0.382 -16.086 18.718 1.00 63.66 186 HIS A O 1
ATOM 1399 N N . PRO A 1 187 ? 0.945 -17.925 19.904 1.00 55.47 187 PRO A N 1
ATOM 1400 C CA . PRO A 1 187 ? 2.339 -17.888 19.538 1.00 55.47 187 PRO A CA 1
ATOM 1401 C C . PRO A 1 187 ? 2.521 -18.720 18.271 1.00 55.47 187 PRO A C 1
ATOM 1403 O O . PRO A 1 187 ? 1.848 -19.721 18.034 1.00 55.47 187 PRO A O 1
ATOM 1406 N N . GLN A 1 188 ? 3.479 -18.286 17.470 1.00 50.19 188 GLN A N 1
ATOM 1407 C CA . GLN A 1 188 ? 4.043 -19.011 16.343 1.00 50.19 188 GLN A CA 1
ATOM 1408 C C . GLN A 1 188 ? 4.164 -20.519 16.616 1.00 50.19 188 GLN A C 1
ATOM 1410 O O . GLN A 1 188 ? 4.862 -20.926 17.544 1.00 50.19 188 GLN A O 1
ATOM 1415 N N . GLY A 1 189 ? 3.528 -21.339 15.781 1.00 48.94 189 GLY A N 1
ATOM 1416 C CA . GLY A 1 189 ? 3.748 -22.781 15.796 1.00 48.94 189 GLY A CA 1
ATOM 1417 C C . GLY A 1 189 ? 2.527 -23.591 15.402 1.00 48.94 189 GLY A C 1
ATOM 1418 O O . GLY A 1 189 ? 1.925 -24.221 16.256 1.00 48.94 189 GLY A O 1
ATOM 1419 N N . GLU A 1 190 ? 2.180 -23.569 14.119 1.00 43.09 190 GLU A N 1
ATOM 1420 C CA . GLU A 1 190 ? 1.972 -24.777 13.314 1.00 43.09 190 GLU A CA 1
ATOM 1421 C C . GLU A 1 190 ? 1.667 -24.323 11.882 1.00 43.09 190 GLU A C 1
ATOM 1423 O O . GLU A 1 190 ? 0.642 -23.710 11.585 1.00 43.09 190 GLU A O 1
ATOM 1428 N N . GLU A 1 191 ? 2.625 -24.570 10.988 1.00 47.34 191 GLU A N 1
ATOM 1429 C CA . GLU A 1 191 ? 2.462 -24.483 9.538 1.00 47.34 191 GLU A CA 1
ATOM 1430 C C . GLU A 1 191 ? 1.396 -25.504 9.118 1.00 47.34 191 GLU A C 1
ATOM 1432 O O . GLU A 1 191 ? 1.696 -26.643 8.768 1.00 47.34 191 GLU A O 1
ATOM 1437 N N . GLY A 1 192 ? 0.124 -25.136 9.263 1.00 39.75 192 GLY A N 1
ATOM 1438 C CA . GLY A 1 192 ? -0.932 -26.141 9.337 1.00 39.75 192 GLY A CA 1
ATOM 1439 C C . GLY A 1 192 ? -2.329 -25.682 8.957 1.00 39.75 192 GLY A C 1
ATOM 1440 O O . GLY A 1 192 ? -3.277 -26.357 9.319 1.00 39.75 192 GLY A O 1
ATOM 1441 N N . GLY A 1 193 ? -2.468 -24.607 8.178 1.00 41.09 193 GLY A N 1
ATOM 1442 C CA . GLY A 1 193 ? -3.676 -24.348 7.390 1.00 41.09 193 GLY A CA 1
ATOM 1443 C C . GLY A 1 193 ? -4.885 -23.757 8.130 1.00 41.09 193 GLY A C 1
ATOM 1444 O O . GLY A 1 193 ? -5.274 -24.180 9.207 1.00 41.09 193 GLY A O 1
ATOM 1445 N N . GLY A 1 194 ? -5.541 -22.815 7.446 1.00 38.34 194 GLY A N 1
ATOM 1446 C CA . GLY A 1 194 ? -6.835 -22.252 7.837 1.00 38.34 194 GLY A CA 1
ATOM 1447 C C . GLY A 1 194 ? -6.689 -20.935 8.585 1.00 38.34 194 GLY A C 1
ATOM 1448 O O . GLY A 1 194 ? -6.359 -20.917 9.758 1.00 38.34 194 GLY A O 1
ATOM 1449 N N . GLY A 1 195 ? -6.910 -19.828 7.873 1.00 54.06 195 GLY A N 1
ATOM 1450 C CA . GLY A 1 195 ? -6.743 -18.475 8.394 1.00 54.06 195 GLY A CA 1
ATOM 1451 C C . GLY A 1 195 ? -7.544 -18.225 9.666 1.00 54.06 195 GLY A C 1
ATOM 1452 O O . GLY A 1 195 ? -8.770 -18.162 9.633 1.00 54.06 195 GLY A O 1
ATOM 1453 N N . GLU A 1 196 ? -6.822 -17.991 10.750 1.00 51.19 196 GLU A N 1
ATOM 1454 C CA . GLU A 1 196 ? -7.340 -17.391 11.966 1.00 51.19 196 GLU A CA 1
ATOM 1455 C C . GLU A 1 196 ? -6.507 -16.131 12.205 1.00 51.19 196 GLU A C 1
ATOM 1457 O O . GLU A 1 196 ? -5.285 -16.134 12.054 1.00 51.19 196 GLU A O 1
ATOM 1462 N N . LEU A 1 197 ? -7.202 -15.009 12.376 1.00 57.62 197 LEU A N 1
ATOM 1463 C CA . LEU A 1 197 ? -6.678 -13.649 12.277 1.00 57.62 197 LEU A CA 1
ATOM 1464 C C . LEU A 1 197 ? -5.433 -13.466 13.161 1.00 57.62 197 LEU A C 1
ATOM 1466 O O . LEU A 1 197 ? -5.545 -13.275 14.363 1.00 57.62 197 LEU A O 1
ATOM 1470 N N . SER A 1 198 ? -4.246 -13.499 12.560 1.00 67.25 198 SER A N 1
ATOM 1471 C CA . SER A 1 198 ? -2.990 -13.213 13.251 1.00 67.25 198 SER A CA 1
ATOM 1472 C C . SER A 1 198 ? -2.645 -11.737 13.102 1.00 67.25 198 SER A C 1
ATOM 1474 O O . SER A 1 198 ? -2.782 -11.159 12.020 1.00 67.25 198 SER A O 1
ATOM 1476 N N . LEU A 1 199 ? -2.138 -11.134 14.177 1.00 77.25 199 LEU A N 1
ATOM 1477 C CA . LEU A 1 199 ? -1.483 -9.833 14.111 1.00 77.25 199 LEU A CA 1
ATOM 1478 C C . LEU A 1 199 ? -0.345 -9.866 13.093 1.00 77.25 199 LEU A C 1
ATOM 1480 O O . LEU A 1 199 ? 0.375 -10.861 12.972 1.00 77.25 199 LEU A O 1
ATOM 1484 N N . PHE A 1 200 ? -0.173 -8.764 12.368 1.00 81.12 200 PHE A N 1
ATOM 1485 C CA . PHE A 1 200 ? 0.871 -8.666 11.358 1.00 81.12 200 PHE A CA 1
ATOM 1486 C C . PHE A 1 200 ? 2.265 -8.726 12.004 1.00 81.12 200 PHE A C 1
ATOM 1488 O O . PHE A 1 200 ? 3.148 -9.417 11.501 1.00 81.12 200 PHE A O 1
ATOM 1495 N N . SER A 1 201 ? 2.424 -8.142 13.194 1.00 79.88 201 SER A N 1
ATOM 1496 C CA . SER A 1 201 ? 3.612 -8.292 14.045 1.00 79.88 201 SER A CA 1
ATOM 1497 C C . SER A 1 201 ? 3.978 -9.735 14.421 1.00 79.88 201 SER A C 1
ATOM 1499 O O . SER A 1 201 ? 5.142 -9.991 14.724 1.00 79.88 201 SER A O 1
ATOM 1501 N N . HIS A 1 202 ? 3.036 -10.683 14.389 1.00 78.62 202 HIS A N 1
ATOM 1502 C CA . HIS A 1 202 ? 3.308 -12.092 14.702 1.00 78.62 202 HIS A CA 1
ATOM 1503 C C . HIS A 1 202 ? 3.795 -12.882 13.475 1.00 78.62 202 HIS A C 1
ATOM 1505 O O . HIS A 1 202 ? 4.374 -13.964 13.621 1.00 78.62 202 HIS A O 1
ATOM 1511 N N . THR A 1 203 ? 3.592 -12.345 12.267 1.00 80.00 203 THR A N 1
ATOM 1512 C CA . THR A 1 203 ? 4.073 -12.968 11.030 1.00 80.00 203 THR A CA 1
ATOM 1513 C C . THR A 1 203 ? 5.588 -12.812 10.903 1.00 80.00 203 THR A C 1
ATOM 1515 O O . THR A 1 203 ? 6.154 -11.752 11.178 1.00 80.00 203 THR A O 1
ATOM 1518 N N . SER A 1 204 ? 6.280 -13.881 10.505 1.00 80.56 204 SER A N 1
ATOM 1519 C CA . SER A 1 204 ? 7.730 -13.843 10.314 1.00 80.56 204 SER A CA 1
ATOM 1520 C C . SER A 1 204 ? 8.090 -12.951 9.120 1.00 80.56 204 SER A C 1
ATOM 1522 O O . SER A 1 204 ? 7.800 -13.298 7.974 1.00 80.56 204 SER A O 1
ATOM 1524 N N . SER A 1 205 ? 8.786 -11.836 9.364 1.00 81.25 205 SER A N 1
ATOM 1525 C CA . SER A 1 205 ? 9.311 -10.971 8.291 1.00 81.25 205 SER A CA 1
ATOM 1526 C C . SER A 1 205 ? 10.517 -11.580 7.559 1.00 81.25 205 SER A C 1
ATOM 1528 O O . SER A 1 205 ? 10.937 -11.047 6.536 1.00 81.25 205 SER A O 1
ATOM 1530 N N . GLU A 1 206 ? 11.088 -12.680 8.054 1.00 86.81 206 GLU A N 1
ATOM 1531 C CA . GLU A 1 206 ? 12.340 -13.254 7.542 1.00 86.81 206 GLU A CA 1
ATOM 1532 C C . GLU A 1 206 ? 12.245 -13.660 6.063 1.00 86.81 206 GLU A C 1
ATOM 1534 O O . GLU A 1 206 ? 13.120 -13.317 5.269 1.00 86.81 206 GLU A O 1
ATOM 1539 N N . HIS A 1 207 ? 11.136 -14.289 5.660 1.00 87.69 207 HIS A N 1
ATOM 1540 C CA . HIS A 1 207 ? 10.893 -14.636 4.257 1.00 87.69 207 HIS A CA 1
ATOM 1541 C C . HIS A 1 207 ? 10.801 -13.405 3.350 1.00 87.69 207 HIS A C 1
ATOM 1543 O O . HIS A 1 207 ? 11.341 -13.418 2.245 1.00 87.69 207 HIS A O 1
ATOM 1549 N N . TYR A 1 208 ? 10.148 -12.335 3.813 1.00 89.56 208 TYR A N 1
ATOM 1550 C CA . TYR A 1 208 ? 10.052 -11.086 3.059 1.00 89.56 208 TYR A CA 1
ATOM 1551 C C . TYR A 1 208 ? 11.422 -10.413 2.932 1.00 89.56 208 TYR A C 1
ATOM 1553 O O . TYR A 1 208 ? 11.827 -10.061 1.830 1.00 89.56 208 TYR A O 1
ATOM 1561 N N . SER A 1 209 ? 12.168 -10.291 4.033 1.00 88.69 209 SER A N 1
ATOM 1562 C CA . SER A 1 209 ? 13.508 -9.696 4.034 1.00 88.69 209 SER A CA 1
ATOM 1563 C C . SER A 1 209 ? 14.471 -10.464 3.127 1.00 88.69 209 SER A C 1
ATOM 1565 O O . SER A 1 209 ? 15.153 -9.851 2.313 1.00 88.69 209 SER A O 1
ATOM 1567 N N . SER A 1 210 ? 14.459 -11.800 3.180 1.00 92.69 210 SER A N 1
ATOM 1568 C CA . SER A 1 210 ? 15.274 -12.633 2.289 1.00 92.69 210 SER A CA 1
ATOM 1569 C C . SER A 1 210 ? 14.898 -12.454 0.812 1.00 92.69 210 SER A C 1
ATOM 1571 O O . SER A 1 210 ? 15.784 -12.379 -0.042 1.00 92.69 210 SER A O 1
ATOM 1573 N N . ALA A 1 211 ? 13.603 -12.338 0.499 1.00 92.06 211 ALA A N 1
ATOM 1574 C CA . ALA A 1 211 ? 13.139 -12.076 -0.862 1.00 92.06 211 ALA A CA 1
ATOM 1575 C C . ALA A 1 211 ? 13.535 -10.671 -1.360 1.00 92.06 211 ALA A C 1
ATOM 1577 O O . ALA A 1 211 ? 13.936 -10.526 -2.515 1.00 92.06 211 ALA A O 1
ATOM 1578 N N . GLU A 1 212 ? 13.467 -9.648 -0.504 1.00 93.06 212 GLU A N 1
ATOM 1579 C CA . GLU A 1 212 ? 13.916 -8.285 -0.822 1.00 93.06 212 GLU A CA 1
ATOM 1580 C C . GLU A 1 212 ? 15.428 -8.212 -1.058 1.00 93.06 212 GLU A C 1
ATOM 1582 O O . GLU A 1 212 ? 15.872 -7.562 -2.008 1.00 93.06 212 GLU A O 1
ATOM 1587 N N . ASP A 1 213 ? 16.220 -8.912 -0.244 1.00 93.00 213 ASP A N 1
ATOM 1588 C CA . ASP A 1 213 ? 17.669 -8.991 -0.419 1.00 93.00 213 ASP A CA 1
ATOM 1589 C C . ASP A 1 213 ? 18.020 -9.690 -1.739 1.00 93.00 213 ASP A C 1
ATOM 1591 O O . ASP A 1 213 ? 18.826 -9.178 -2.521 1.00 93.00 213 ASP A O 1
ATOM 1595 N N . ALA A 1 214 ? 17.363 -10.815 -2.046 1.00 94.38 214 ALA A N 1
ATOM 1596 C CA . ALA A 1 214 ? 17.528 -11.505 -3.324 1.00 94.38 214 ALA A CA 1
ATOM 1597 C C . ALA A 1 214 ? 17.176 -10.586 -4.508 1.00 94.38 214 ALA A C 1
ATOM 1599 O O . ALA A 1 214 ? 17.982 -10.435 -5.430 1.00 94.38 214 ALA A O 1
ATOM 1600 N N . TYR A 1 215 ? 16.039 -9.887 -4.444 1.00 93.81 215 TYR A N 1
ATOM 1601 C CA . TYR A 1 215 ? 15.627 -8.915 -5.458 1.00 93.81 215 TYR A CA 1
ATOM 1602 C C . TYR A 1 215 ? 16.658 -7.793 -5.643 1.00 93.81 215 TYR A C 1
ATOM 1604 O O . TYR A 1 215 ? 17.007 -7.448 -6.773 1.00 93.81 215 TYR A O 1
ATOM 1612 N N . LEU A 1 216 ? 17.201 -7.245 -4.552 1.00 93.75 216 LEU A N 1
ATOM 1613 C CA . LEU A 1 216 ? 18.220 -6.198 -4.612 1.00 93.75 216 LEU A CA 1
ATOM 1614 C C . LEU A 1 216 ? 19.520 -6.708 -5.246 1.00 93.75 216 LEU A C 1
ATOM 1616 O O . LEU A 1 216 ? 20.143 -5.991 -6.038 1.00 93.75 216 LEU A O 1
ATOM 1620 N N . THR A 1 217 ? 19.936 -7.937 -4.927 1.00 93.88 217 THR A N 1
ATOM 1621 C CA . THR A 1 217 ? 21.129 -8.540 -5.540 1.00 93.88 217 THR A CA 1
ATOM 1622 C C . THR A 1 217 ? 20.946 -8.748 -7.042 1.00 93.88 217 THR A C 1
ATOM 1624 O O . THR A 1 217 ? 21.839 -8.385 -7.813 1.00 93.88 217 THR A O 1
ATOM 1627 N N . GLU A 1 218 ? 19.778 -9.230 -7.477 1.00 94.44 218 GLU A N 1
ATOM 1628 C CA . GLU A 1 218 ? 19.452 -9.417 -8.892 1.00 94.44 218 GLU A CA 1
ATOM 1629 C C . GLU A 1 218 ? 19.363 -8.076 -9.631 1.00 94.44 218 GLU A C 1
ATOM 1631 O O . GLU A 1 218 ? 19.972 -7.910 -10.689 1.00 94.44 218 GLU A O 1
ATOM 1636 N N . LEU A 1 219 ? 18.703 -7.073 -9.045 1.00 93.19 219 LEU A N 1
ATOM 1637 C CA . LEU A 1 219 ? 18.614 -5.728 -9.613 1.00 93.19 219 LEU A CA 1
ATOM 1638 C C . LEU A 1 219 ? 19.993 -5.069 -9.728 1.00 93.19 219 LEU A C 1
ATOM 1640 O O . LEU A 1 219 ? 20.301 -4.415 -10.730 1.00 93.19 219 LEU A O 1
ATOM 1644 N N . THR A 1 220 ? 20.860 -5.271 -8.736 1.00 91.06 220 THR A N 1
ATOM 1645 C CA . THR A 1 220 ? 22.242 -4.781 -8.769 1.00 91.06 220 THR A CA 1
ATOM 1646 C C . THR A 1 220 ? 23.047 -5.488 -9.858 1.00 91.06 220 THR A C 1
ATOM 1648 O O . THR A 1 220 ? 23.790 -4.831 -10.588 1.00 91.06 220 THR A O 1
ATOM 1651 N N . ALA A 1 221 ? 22.895 -6.807 -10.013 1.00 90.00 221 ALA A N 1
ATOM 1652 C CA . ALA A 1 221 ? 23.540 -7.573 -11.077 1.00 90.00 221 ALA A CA 1
ATOM 1653 C C . ALA A 1 221 ? 23.045 -7.143 -12.468 1.00 90.00 221 ALA A C 1
ATOM 1655 O O . ALA A 1 221 ? 23.858 -6.914 -13.364 1.00 90.00 221 ALA A O 1
ATOM 1656 N N . TYR A 1 222 ? 21.736 -6.943 -12.635 1.00 88.69 222 TYR A N 1
ATOM 1657 C CA . TYR A 1 222 ? 21.134 -6.409 -13.855 1.00 88.69 222 TYR A CA 1
ATOM 1658 C C . TYR A 1 222 ? 21.686 -5.018 -14.185 1.00 88.69 222 TYR A C 1
ATOM 1660 O O . TYR A 1 222 ? 22.155 -4.787 -15.297 1.00 88.69 222 TYR A O 1
ATOM 1668 N N . THR A 1 223 ? 21.721 -4.112 -13.207 1.00 87.62 223 THR A N 1
ATOM 1669 C CA . THR A 1 223 ? 22.262 -2.753 -13.373 1.00 87.62 223 THR A CA 1
ATOM 1670 C C . THR A 1 223 ? 23.747 -2.796 -13.748 1.00 87.62 223 THR A C 1
ATOM 1672 O O . THR A 1 223 ? 24.175 -2.122 -14.687 1.00 87.62 223 THR A O 1
ATOM 1675 N N . LYS A 1 224 ? 24.542 -3.652 -13.092 1.00 85.12 224 LYS A N 1
ATOM 1676 C CA . LYS A 1 224 ? 25.949 -3.899 -13.449 1.00 85.12 224 LYS A CA 1
ATOM 1677 C C . LYS A 1 224 ? 26.097 -4.407 -14.883 1.00 85.12 224 LYS A C 1
ATOM 1679 O O . LYS A 1 224 ? 26.912 -3.870 -15.629 1.00 85.12 224 LYS A O 1
ATOM 1684 N N . LYS A 1 225 ? 25.279 -5.374 -15.296 1.00 84.12 225 LYS A N 1
ATOM 1685 C CA . LYS A 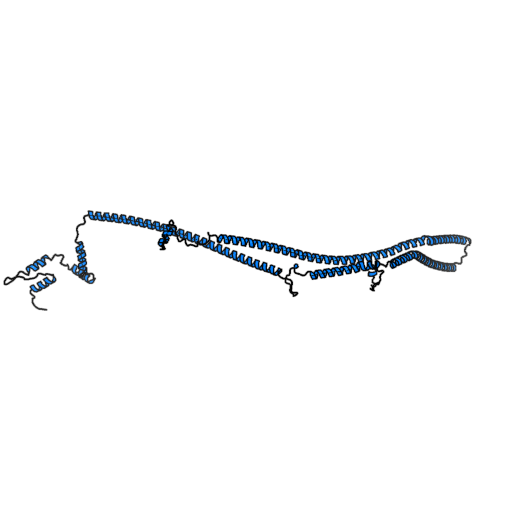1 225 ? 25.297 -5.934 -16.652 1.00 84.12 225 LYS A CA 1
ATOM 1686 C C . LYS A 1 225 ? 24.923 -4.897 -17.714 1.00 84.12 225 LYS A C 1
ATOM 1688 O O . LYS A 1 225 ? 25.597 -4.813 -18.734 1.00 84.12 225 LYS A O 1
ATOM 1693 N N . GLN A 1 226 ? 23.883 -4.097 -17.473 1.00 79.69 226 GLN A N 1
ATOM 1694 C CA . GLN A 1 226 ? 23.382 -3.125 -18.449 1.00 79.69 226 GLN A CA 1
ATOM 1695 C C . GLN A 1 226 ? 24.266 -1.878 -18.566 1.00 79.69 226 GLN A C 1
ATOM 1697 O O . GLN A 1 226 ? 24.497 -1.415 -19.675 1.00 79.69 226 GLN A O 1
ATOM 1702 N N . PHE A 1 227 ? 24.781 -1.334 -17.459 1.00 78.12 227 PHE A N 1
ATOM 1703 C CA . PHE A 1 227 ? 25.505 -0.055 -17.490 1.00 78.12 227 PHE A CA 1
ATOM 1704 C C . PHE A 1 227 ? 27.023 -0.197 -17.373 1.00 78.12 227 PHE A C 1
ATOM 1706 O O . PHE A 1 227 ? 27.747 0.635 -17.904 1.00 78.12 227 PHE A O 1
ATOM 1713 N N . PHE A 1 228 ? 27.535 -1.231 -16.703 1.00 69.50 228 PHE A N 1
ATOM 1714 C CA . PHE A 1 228 ? 28.958 -1.301 -16.356 1.00 69.50 228 PHE A CA 1
ATOM 1715 C C . PHE A 1 228 ? 29.718 -2.365 -17.145 1.00 69.50 228 PHE A C 1
ATOM 1717 O O . PHE A 1 228 ? 30.849 -2.117 -17.544 1.00 69.50 228 PHE A O 1
ATOM 1724 N N . GLN A 1 229 ? 29.113 -3.512 -17.452 1.00 62.91 229 GLN A N 1
ATOM 1725 C CA . GLN A 1 229 ? 29.800 -4.590 -18.173 1.00 62.91 229 GLN A CA 1
ATOM 1726 C C . GLN A 1 229 ? 30.031 -4.266 -19.664 1.00 62.91 229 GLN A C 1
ATOM 1728 O O . GLN A 1 229 ? 30.953 -4.800 -20.271 1.00 62.91 229 GLN A O 1
ATOM 1733 N N . GLY A 1 230 ? 29.274 -3.320 -20.233 1.00 53.62 230 GLY A N 1
ATOM 1734 C CA . GLY A 1 230 ? 29.524 -2.754 -21.567 1.00 53.62 230 GLY A CA 1
ATOM 1735 C C . GLY A 1 230 ? 30.517 -1.580 -21.599 1.00 53.62 230 GLY A C 1
ATOM 1736 O O . GLY A 1 230 ? 31.178 -1.381 -22.614 1.00 53.62 230 GLY A O 1
ATOM 1737 N N . ILE A 1 231 ? 30.663 -0.831 -20.496 1.00 49.34 231 ILE A N 1
ATOM 1738 C CA . ILE A 1 231 ? 31.504 0.384 -20.420 1.00 49.34 231 ILE A CA 1
ATOM 1739 C C . ILE A 1 231 ? 32.893 0.081 -19.816 1.00 49.34 231 ILE A C 1
ATOM 1741 O O . ILE A 1 231 ? 33.896 0.648 -20.244 1.00 49.34 231 ILE A O 1
ATOM 1745 N N . ALA A 1 232 ? 32.987 -0.849 -18.859 1.00 43.69 232 ALA A N 1
ATOM 1746 C CA . ALA A 1 232 ? 34.215 -1.152 -18.114 1.00 43.69 232 ALA A CA 1
ATOM 1747 C C . ALA A 1 232 ? 35.177 -2.124 -18.824 1.00 43.69 232 ALA A C 1
ATOM 1749 O O . ALA A 1 232 ? 36.375 -2.097 -18.540 1.00 43.69 232 ALA A O 1
ATOM 1750 N N . VAL A 1 233 ? 34.708 -2.922 -19.793 1.00 44.69 233 VAL A N 1
ATOM 1751 C CA . VAL A 1 233 ? 35.571 -3.818 -20.604 1.00 44.69 233 VAL A CA 1
ATOM 1752 C C . VAL A 1 233 ? 36.561 -3.030 -21.483 1.00 44.69 233 VAL A C 1
ATOM 1754 O O . VAL A 1 233 ? 37.514 -3.587 -22.013 1.00 44.69 233 VAL A O 1
ATOM 1757 N N . MET A 1 234 ? 36.405 -1.708 -21.588 1.00 43.38 234 MET A N 1
ATOM 1758 C CA . MET A 1 234 ? 37.360 -0.823 -22.266 1.00 43.38 234 MET A CA 1
ATOM 1759 C C . MET A 1 234 ? 38.324 -0.103 -21.309 1.00 43.38 234 MET A C 1
ATOM 1761 O O . MET A 1 234 ? 39.271 0.524 -21.777 1.00 43.38 234 MET A O 1
ATOM 1765 N N . ALA A 1 235 ? 38.108 -0.173 -19.991 1.00 43.81 235 ALA A N 1
ATOM 1766 C CA . ALA A 1 235 ? 38.956 0.515 -19.019 1.00 43.81 235 ALA A CA 1
ATOM 1767 C C . ALA A 1 235 ? 40.025 -0.395 -18.388 1.00 43.81 235 ALA A C 1
ATOM 1769 O O . ALA A 1 235 ? 41.086 0.119 -18.041 1.00 43.81 235 ALA A O 1
ATOM 1770 N N . HIS A 1 236 ? 39.795 -1.715 -18.249 1.00 38.16 236 HIS A N 1
ATOM 1771 C CA . HIS A 1 236 ? 40.664 -2.541 -17.387 1.00 38.16 236 HIS A CA 1
ATOM 1772 C C . HIS A 1 236 ? 40.976 -3.994 -17.789 1.00 38.16 236 HIS A C 1
ATOM 1774 O O . HIS A 1 236 ? 41.637 -4.669 -17.007 1.00 38.16 236 HIS A O 1
ATOM 1780 N N . THR A 1 237 ? 40.623 -4.502 -18.970 1.00 36.88 237 THR A N 1
ATOM 1781 C CA . THR A 1 237 ? 40.980 -5.894 -19.333 1.00 36.88 237 THR A CA 1
ATOM 1782 C C . THR A 1 237 ? 41.955 -5.955 -20.504 1.00 36.88 237 THR A C 1
ATOM 1784 O O . THR A 1 237 ? 41.625 -6.394 -21.600 1.00 36.88 237 THR A O 1
ATOM 1787 N N . SER A 1 238 ? 43.187 -5.512 -20.245 1.00 39.97 238 SER A N 1
ATOM 1788 C CA . SER A 1 238 ? 44.406 -6.036 -20.877 1.00 39.97 238 SER A CA 1
ATOM 1789 C C . SER A 1 238 ? 44.968 -7.151 -19.986 1.00 39.97 238 SER A C 1
ATOM 1791 O O . SER A 1 238 ? 46.054 -7.032 -19.420 1.00 39.97 238 SER A O 1
ATOM 1793 N N . GLY A 1 239 ? 44.159 -8.176 -19.760 1.00 37.06 239 GLY A N 1
ATOM 1794 C CA . GLY A 1 239 ? 44.460 -9.290 -18.877 1.00 37.06 239 GLY A CA 1
ATOM 1795 C C . GLY A 1 239 ? 43.474 -10.395 -19.194 1.00 37.06 239 GLY A C 1
ATOM 1796 O O . GLY A 1 239 ? 42.270 -10.181 -19.102 1.00 37.06 239 GLY A O 1
ATOM 1797 N N . GLU A 1 240 ? 44.033 -11.487 -19.687 1.00 47.41 240 GLU A N 1
ATOM 1798 C CA . GLU A 1 240 ? 43.432 -12.783 -19.978 1.00 47.41 240 GLU A CA 1
ATOM 1799 C C . GLU A 1 240 ? 42.362 -13.144 -18.934 1.00 47.41 240 GLU A C 1
ATOM 1801 O O . GLU A 1 240 ? 42.652 -13.050 -17.748 1.00 47.41 240 GLU A O 1
ATOM 1806 N N . ASP A 1 241 ? 41.132 -13.458 -19.366 1.00 36.88 241 ASP A N 1
ATOM 1807 C CA . ASP A 1 241 ? 40.351 -14.602 -18.866 1.00 36.88 241 ASP A CA 1
ATOM 1808 C C . ASP A 1 241 ? 38.931 -14.681 -19.477 1.00 36.88 241 ASP A C 1
ATOM 1810 O O . ASP A 1 241 ? 38.181 -13.708 -19.545 1.00 36.88 241 ASP A O 1
ATOM 1814 N N . GLU A 1 242 ? 38.624 -15.914 -19.885 1.00 38.75 242 GLU A N 1
ATOM 1815 C CA . GLU A 1 242 ? 37.354 -16.573 -20.225 1.00 38.75 242 GLU A CA 1
ATOM 1816 C C . GLU A 1 242 ? 36.456 -16.076 -21.378 1.00 38.75 242 GLU A C 1
ATOM 1818 O O . GLU A 1 242 ? 35.761 -15.058 -21.344 1.00 38.75 242 GLU A O 1
ATOM 1823 N N . ASP A 1 243 ? 36.393 -16.965 -22.374 1.00 41.25 243 ASP A N 1
ATOM 1824 C CA . ASP A 1 243 ? 35.498 -17.042 -23.521 1.00 41.25 243 ASP A CA 1
ATOM 1825 C C . ASP A 1 243 ? 34.006 -17.028 -23.139 1.00 41.25 243 ASP A C 1
ATOM 1827 O O . ASP A 1 243 ? 33.310 -18.043 -23.130 1.00 41.25 243 ASP A O 1
ATOM 1831 N N . GLY A 1 244 ? 33.461 -15.838 -22.912 1.00 37.38 244 GLY A N 1
ATOM 1832 C CA . GLY A 1 244 ? 32.058 -15.566 -23.187 1.00 37.38 244 GLY A CA 1
ATOM 1833 C C . GLY A 1 244 ? 31.934 -15.097 -24.629 1.00 37.38 244 GLY A C 1
ATOM 1834 O O . GLY A 1 244 ? 32.175 -13.921 -24.900 1.00 37.38 244 GLY A O 1
ATOM 1835 N N . LEU A 1 245 ? 31.565 -15.988 -25.555 1.00 44.88 245 LEU A N 1
ATOM 1836 C CA . LEU A 1 245 ? 31.220 -15.643 -26.938 1.00 44.88 245 LEU A CA 1
ATOM 1837 C C . LEU A 1 245 ? 29.959 -14.754 -26.934 1.00 44.88 245 LEU A C 1
ATOM 1839 O O . LEU A 1 245 ? 28.841 -15.209 -27.161 1.00 44.88 245 LEU A O 1
ATOM 1843 N N . VAL A 1 246 ? 30.131 -13.477 -26.593 1.00 44.31 246 VAL A N 1
ATOM 1844 C CA . VAL A 1 246 ? 29.107 -12.445 -26.724 1.00 44.31 246 VAL A CA 1
ATOM 1845 C C . VAL A 1 246 ? 28.923 -12.245 -28.216 1.00 44.31 246 VAL A C 1
ATOM 1847 O O . VAL A 1 246 ? 29.828 -11.759 -28.893 1.00 44.31 246 VAL A O 1
ATOM 1850 N N . ASP A 1 247 ? 27.770 -12.674 -28.720 1.00 40.00 247 ASP A N 1
ATOM 1851 C CA . ASP A 1 247 ? 27.413 -12.577 -30.127 1.00 40.00 247 ASP A CA 1
ATOM 1852 C C . ASP A 1 247 ? 27.527 -11.113 -30.586 1.00 40.00 247 ASP A C 1
ATOM 1854 O O . ASP A 1 247 ? 26.747 -10.231 -30.209 1.00 40.00 247 ASP A O 1
ATOM 1858 N N . LEU A 1 248 ? 28.574 -10.846 -31.368 1.00 44.12 248 LEU A N 1
ATOM 1859 C CA . LEU A 1 248 ? 28.895 -9.535 -31.933 1.00 44.12 248 LEU A CA 1
ATOM 1860 C C . LEU A 1 248 ? 27.868 -9.105 -32.996 1.00 44.12 248 LEU A C 1
ATOM 1862 O O . LEU A 1 248 ? 27.952 -7.984 -33.494 1.00 44.12 248 LEU A O 1
ATOM 1866 N N . ASN A 1 249 ? 26.909 -9.976 -33.334 1.00 44.53 249 ASN A N 1
ATOM 1867 C CA . ASN A 1 249 ? 25.891 -9.740 -34.353 1.00 44.53 249 ASN A CA 1
ATOM 1868 C C . ASN A 1 249 ? 24.578 -9.149 -33.819 1.00 44.53 249 ASN A C 1
ATOM 1870 O O . ASN A 1 249 ? 23.703 -8.838 -34.626 1.00 44.53 249 ASN A O 1
ATOM 1874 N N . ASP A 1 250 ? 24.412 -8.964 -32.504 1.00 48.94 250 ASP A N 1
ATOM 1875 C CA . ASP A 1 250 ? 23.235 -8.257 -31.986 1.00 48.94 250 ASP A CA 1
ATOM 1876 C C . ASP A 1 250 ? 23.396 -6.737 -32.223 1.00 48.94 250 ASP A C 1
ATOM 1878 O O . ASP A 1 250 ? 24.317 -6.126 -31.663 1.00 48.94 250 ASP A O 1
ATOM 1882 N N . PRO A 1 251 ? 22.534 -6.079 -33.026 1.00 51.56 251 PRO A N 1
ATOM 1883 C CA . PRO A 1 251 ? 22.595 -4.631 -33.244 1.00 51.56 251 PRO A CA 1
ATOM 1884 C C . PRO A 1 251 ? 22.509 -3.825 -31.936 1.00 51.56 251 PRO A C 1
ATOM 1886 O O . PRO A 1 251 ? 23.041 -2.712 -31.865 1.00 51.56 251 PRO A O 1
ATOM 1889 N N . ALA A 1 252 ? 21.925 -4.394 -30.873 1.00 49.56 252 ALA A N 1
ATOM 1890 C CA . ALA A 1 252 ? 21.929 -3.794 -29.543 1.00 49.56 252 ALA A CA 1
ATOM 1891 C C . ALA A 1 252 ? 23.342 -3.713 -28.928 1.00 49.56 252 ALA A C 1
ATOM 1893 O O . ALA A 1 252 ? 23.655 -2.736 -28.249 1.00 49.56 252 ALA A O 1
ATOM 1894 N N . ASN A 1 253 ? 24.240 -4.664 -29.216 1.00 53.00 253 ASN A N 1
ATOM 1895 C CA . ASN A 1 253 ? 25.622 -4.647 -28.719 1.00 53.00 253 ASN A CA 1
ATOM 1896 C C . ASN A 1 253 ? 26.476 -3.553 -29.383 1.00 53.00 253 ASN A C 1
ATOM 1898 O O . ASN A 1 253 ? 27.338 -2.970 -28.728 1.00 53.00 253 ASN A O 1
ATOM 1902 N N . ILE A 1 254 ? 26.219 -3.211 -30.649 1.00 55.16 254 ILE A N 1
ATOM 1903 C CA . ILE A 1 254 ? 26.918 -2.128 -31.376 1.00 55.16 254 ILE A CA 1
ATOM 1904 C C . ILE A 1 254 ? 26.445 -0.742 -30.896 1.00 55.16 254 ILE A C 1
ATOM 1906 O O . ILE A 1 254 ? 27.226 0.219 -30.809 1.00 55.16 254 ILE A O 1
ATOM 1910 N N . LEU A 1 255 ? 25.163 -0.638 -30.536 1.00 53.84 255 LEU A N 1
ATOM 1911 C CA . LEU A 1 255 ? 24.610 0.528 -29.848 1.00 53.84 255 LEU A CA 1
ATOM 1912 C C . LEU A 1 255 ? 25.216 0.662 -28.442 1.00 53.84 255 LEU A C 1
ATOM 1914 O O . LEU A 1 255 ? 25.678 1.742 -28.091 1.00 53.84 255 LEU A O 1
ATOM 1918 N N . MET A 1 256 ? 25.323 -0.427 -27.684 1.00 52.09 256 MET A N 1
ATOM 1919 C CA . MET A 1 256 ? 25.789 -0.400 -26.293 1.00 52.09 256 MET A CA 1
ATOM 1920 C C . MET A 1 256 ? 27.297 -0.220 -26.106 1.00 52.09 256 MET A C 1
ATOM 1922 O O . MET A 1 256 ? 27.721 0.488 -25.196 1.00 52.09 256 MET A O 1
ATOM 1926 N N . ARG A 1 257 ? 28.118 -0.865 -26.938 1.00 55.94 257 ARG A N 1
ATOM 1927 C CA . ARG A 1 257 ? 29.572 -0.965 -26.723 1.00 55.94 257 ARG A CA 1
ATOM 1928 C C . ARG A 1 257 ? 30.358 0.190 -27.340 1.00 55.94 257 ARG A C 1
ATOM 1930 O O . ARG A 1 257 ? 31.492 0.447 -26.945 1.00 55.94 257 ARG A O 1
ATOM 1937 N N . GLY A 1 258 ? 29.762 0.889 -28.309 1.00 54.91 258 GLY A N 1
ATOM 1938 C CA . GLY A 1 258 ? 30.524 1.764 -29.194 1.00 54.91 258 GLY A CA 1
ATOM 1939 C C . GLY A 1 258 ? 31.512 0.972 -30.066 1.00 54.91 258 GLY A C 1
ATOM 1940 O O . GLY A 1 258 ? 31.795 -0.196 -29.795 1.00 54.91 258 GLY A O 1
ATOM 1941 N N . PRO A 1 259 ? 32.049 1.565 -31.142 1.00 57.75 259 PRO A N 1
ATOM 1942 C CA . PRO A 1 259 ? 33.235 0.995 -31.770 1.00 57.75 259 PRO A CA 1
ATOM 1943 C C . PRO A 1 259 ? 34.384 0.975 -30.745 1.00 57.75 259 PRO A C 1
ATOM 1945 O O . PRO A 1 259 ? 34.569 1.950 -30.013 1.00 57.75 259 PRO A O 1
ATOM 1948 N N . SER A 1 260 ? 35.168 -0.111 -30.702 1.00 61.38 260 SER A N 1
ATOM 1949 C CA . SER A 1 260 ? 36.435 -0.159 -29.943 1.00 61.38 260 SER A CA 1
ATOM 1950 C C . SER A 1 260 ? 37.293 1.076 -30.262 1.00 61.38 260 SER A C 1
ATOM 1952 O O . SER A 1 260 ? 37.195 1.609 -31.364 1.00 61.38 260 SER A O 1
ATOM 1954 N N . SER A 1 261 ? 38.162 1.529 -29.350 1.00 61.28 261 SER A N 1
ATOM 1955 C CA . SER A 1 261 ? 39.033 2.698 -29.581 1.00 61.28 261 SER A CA 1
ATOM 1956 C C . SER A 1 261 ? 39.810 2.574 -30.904 1.00 61.28 261 SER A C 1
ATOM 1958 O O . SER A 1 261 ? 39.922 3.528 -31.678 1.00 61.28 261 SER A O 1
ATOM 1960 N N . GLU A 1 262 ? 40.232 1.352 -31.244 1.00 68.88 262 GLU A N 1
ATOM 1961 C CA . GLU A 1 262 ? 40.864 1.038 -32.526 1.00 68.88 262 GLU A CA 1
ATOM 1962 C C . GLU A 1 262 ? 39.895 1.138 -33.711 1.00 68.88 262 GLU A C 1
ATOM 1964 O O . GLU A 1 262 ? 40.228 1.767 -34.718 1.00 68.88 262 GLU A O 1
ATOM 1969 N N . GLN A 1 263 ? 38.679 0.599 -33.589 1.00 67.00 263 GLN A N 1
ATOM 1970 C CA . GLN A 1 263 ? 37.639 0.679 -34.622 1.00 67.00 263 GLN A CA 1
ATOM 1971 C C . GLN A 1 263 ? 37.157 2.116 -34.843 1.00 67.00 263 GLN A C 1
ATOM 1973 O O . GLN A 1 263 ? 36.933 2.507 -35.982 1.00 67.00 263 GLN A O 1
ATOM 1978 N N . TYR A 1 264 ? 37.056 2.924 -33.786 1.00 66.69 264 TYR A N 1
ATOM 1979 C CA . TYR A 1 264 ? 36.743 4.349 -33.855 1.00 66.69 264 TYR A CA 1
ATOM 1980 C C . TYR A 1 264 ? 37.855 5.110 -34.576 1.00 66.69 264 TYR A C 1
ATOM 1982 O O . TYR A 1 264 ? 37.584 5.915 -35.466 1.00 66.69 264 TYR A O 1
ATOM 1990 N N . SER A 1 265 ? 39.119 4.817 -34.250 1.00 69.69 265 SER A N 1
ATOM 1991 C CA . SER A 1 265 ? 40.263 5.412 -34.945 1.00 69.69 265 SER A CA 1
ATOM 1992 C C . SER A 1 265 ? 40.301 5.013 -36.426 1.00 69.69 265 SER A C 1
ATOM 1994 O O . SER A 1 265 ? 40.588 5.850 -37.280 1.00 69.69 265 SER A O 1
ATOM 1996 N N . SER A 1 266 ? 39.948 3.765 -36.748 1.00 76.19 266 SER A N 1
ATOM 1997 C CA . SER A 1 266 ? 39.835 3.266 -38.119 1.00 76.19 266 SER A CA 1
ATOM 1998 C C . SER A 1 266 ? 38.674 3.928 -38.866 1.00 76.19 266 SER A C 1
ATOM 2000 O O . SER A 1 266 ? 38.888 4.415 -39.971 1.00 76.19 266 SER A O 1
ATOM 2002 N N . HIS A 1 267 ? 37.495 4.061 -38.248 1.00 73.44 267 HIS A N 1
ATOM 2003 C CA . HIS A 1 267 ? 36.349 4.772 -38.824 1.00 73.44 267 HIS A CA 1
ATOM 2004 C C . HIS A 1 267 ? 36.657 6.248 -39.076 1.00 73.44 267 HIS A C 1
ATOM 2006 O O . HIS A 1 267 ? 36.350 6.763 -40.144 1.00 73.44 267 HIS A O 1
ATOM 2012 N N . CYS A 1 268 ? 37.322 6.930 -38.140 1.00 72.12 268 CYS A N 1
ATOM 2013 C CA . CYS A 1 268 ? 37.755 8.314 -38.327 1.00 72.12 268 CYS A CA 1
ATOM 2014 C C . CYS A 1 268 ? 38.747 8.453 -39.494 1.00 72.12 268 CYS A C 1
ATOM 2016 O O . CYS A 1 268 ? 38.663 9.409 -40.270 1.00 72.12 268 CYS A O 1
ATOM 2018 N N . ARG A 1 269 ? 39.676 7.497 -39.651 1.00 80.81 269 ARG A N 1
ATOM 2019 C CA . ARG A 1 269 ? 40.605 7.459 -40.795 1.00 80.81 269 ARG A CA 1
ATOM 2020 C C . ARG A 1 269 ? 39.865 7.214 -42.108 1.00 80.81 269 ARG A C 1
ATOM 2022 O O . ARG A 1 269 ? 40.125 7.929 -43.069 1.00 80.81 269 ARG A O 1
ATOM 2029 N N . GLU A 1 270 ? 38.925 6.273 -42.139 1.00 80.69 270 GLU A N 1
ATOM 2030 C CA . GLU A 1 270 ? 38.102 5.990 -43.321 1.00 80.69 270 GLU A CA 1
ATOM 2031 C C . GLU A 1 270 ? 37.210 7.175 -43.698 1.00 80.69 270 GLU A C 1
ATOM 2033 O O . GLU A 1 270 ? 37.178 7.565 -44.859 1.00 80.69 270 GLU A O 1
ATOM 2038 N N . LEU A 1 271 ? 36.569 7.834 -42.733 1.00 77.00 271 LEU A N 1
ATOM 2039 C CA . LEU A 1 271 ? 35.792 9.054 -42.969 1.00 77.00 271 LEU A CA 1
ATOM 2040 C C . LEU A 1 271 ? 36.658 10.187 -43.520 1.00 77.00 271 LEU A C 1
ATOM 2042 O O . LEU A 1 271 ? 36.253 10.886 -44.445 1.00 77.00 271 LEU A O 1
ATOM 2046 N N . THR A 1 272 ? 37.874 10.344 -42.996 1.00 80.56 272 THR A N 1
ATOM 2047 C CA . THR A 1 272 ? 38.834 11.327 -43.516 1.00 80.56 272 THR A CA 1
ATOM 2048 C C . THR A 1 272 ? 39.273 10.969 -44.937 1.00 80.56 272 THR A C 1
ATOM 2050 O O . THR A 1 272 ? 39.377 11.849 -45.792 1.00 80.56 272 THR A O 1
ATOM 2053 N N . ARG A 1 273 ? 39.483 9.678 -45.224 1.00 86.00 273 ARG A N 1
ATOM 2054 C CA . ARG A 1 273 ? 39.807 9.181 -46.566 1.00 86.00 273 ARG A CA 1
ATOM 2055 C C . ARG A 1 273 ? 38.668 9.457 -47.547 1.00 86.00 273 ARG A C 1
ATOM 2057 O O . ARG A 1 273 ? 38.927 10.023 -48.603 1.00 86.00 273 ARG A O 1
ATOM 2064 N N . LEU A 1 274 ? 37.430 9.113 -47.190 1.00 81.06 274 LEU A N 1
ATOM 2065 C CA . LEU A 1 274 ? 36.239 9.345 -48.011 1.00 81.06 274 LEU A CA 1
ATOM 2066 C C . LEU A 1 274 ? 36.005 10.838 -48.252 1.00 81.06 274 LEU A C 1
ATOM 2068 O O . LEU A 1 274 ? 35.801 11.238 -49.394 1.00 81.06 274 LEU A O 1
ATOM 2072 N N . LYS A 1 275 ? 36.148 11.673 -47.217 1.00 77.19 275 LYS A N 1
ATOM 2073 C CA . LYS A 1 275 ? 36.064 13.137 -47.326 1.00 77.19 275 LYS A CA 1
ATOM 2074 C C . LYS A 1 275 ? 37.052 13.711 -48.346 1.00 77.19 275 LYS A C 1
ATOM 2076 O O . LYS A 1 275 ? 36.704 14.624 -49.086 1.00 77.19 275 LYS A O 1
ATOM 2081 N N . ASN A 1 276 ? 38.276 13.190 -48.381 1.00 80.88 276 ASN A N 1
ATOM 2082 C CA . ASN A 1 276 ? 39.302 13.665 -49.311 1.00 80.88 276 ASN A CA 1
ATOM 2083 C C . ASN A 1 276 ? 39.131 13.084 -50.722 1.00 80.88 276 ASN A C 1
ATOM 2085 O O . ASN A 1 276 ? 39.495 13.732 -51.700 1.00 80.88 276 ASN A O 1
ATOM 2089 N N . LEU A 1 277 ? 38.596 11.866 -50.830 1.00 84.38 277 LEU A N 1
ATOM 2090 C CA . LEU A 1 277 ? 38.424 11.163 -52.099 1.00 84.38 277 LEU A CA 1
ATOM 2091 C C . LEU A 1 277 ? 37.187 11.646 -52.869 1.00 84.38 277 LEU A C 1
ATOM 2093 O O . LEU A 1 277 ? 37.223 11.705 -54.095 1.00 84.38 277 LEU A O 1
ATOM 2097 N N . TYR A 1 278 ? 36.121 12.020 -52.161 1.00 81.88 278 TYR A N 1
ATOM 2098 C CA . TYR A 1 278 ? 34.835 12.369 -52.760 1.00 81.88 278 TYR A CA 1
ATOM 2099 C C . TYR A 1 278 ? 34.919 13.497 -53.808 1.00 81.88 278 TYR A C 1
ATOM 2101 O O . TYR A 1 278 ? 34.492 13.261 -54.937 1.00 81.88 278 TYR A O 1
ATOM 2109 N N . PRO A 1 279 ? 35.546 14.667 -53.546 1.00 78.94 279 PRO A N 1
ATOM 2110 C CA . PRO A 1 279 ? 35.629 15.732 -54.551 1.00 78.94 279 PRO A CA 1
ATOM 2111 C C . PRO A 1 279 ? 36.386 15.311 -55.817 1.00 78.94 279 PRO A C 1
ATOM 2113 O O . PRO A 1 279 ? 36.096 15.786 -56.912 1.00 78.94 279 PRO A O 1
ATOM 2116 N N . VAL A 1 280 ? 37.371 14.419 -55.667 1.00 82.62 280 VAL A N 1
ATOM 2117 C CA . VAL A 1 280 ? 38.187 13.921 -56.780 1.00 82.62 280 VAL A CA 1
ATOM 2118 C C . VAL A 1 280 ? 37.378 12.961 -57.643 1.00 82.62 280 VAL A C 1
ATOM 2120 O O . VAL A 1 280 ? 37.353 13.118 -58.861 1.00 82.62 280 VAL A O 1
ATOM 2123 N N . VAL A 1 281 ? 36.698 11.999 -57.016 1.00 85.00 281 VAL A N 1
ATOM 2124 C CA . VAL A 1 281 ? 35.872 11.009 -57.719 1.00 85.00 281 VAL A CA 1
ATOM 2125 C C . VAL A 1 281 ? 34.684 11.680 -58.398 1.00 85.00 281 VAL A C 1
ATOM 2127 O O . VAL A 1 281 ? 34.387 11.363 -59.543 1.00 85.00 281 VAL A O 1
ATOM 2130 N N . GLU A 1 282 ? 34.047 12.650 -57.745 1.00 83.12 282 GLU A N 1
ATOM 2131 C CA . GLU A 1 282 ? 32.897 13.349 -58.316 1.00 83.12 282 GLU A CA 1
ATOM 2132 C C . GLU A 1 282 ? 33.296 14.252 -59.493 1.00 83.12 282 GLU A C 1
ATOM 2134 O O . GLU A 1 282 ? 32.616 14.287 -60.516 1.00 83.12 282 GLU A O 1
ATOM 2139 N N . SER A 1 283 ? 34.457 14.908 -59.411 1.00 82.06 283 SER A N 1
ATOM 2140 C CA . SER A 1 283 ? 35.022 15.666 -60.535 1.00 82.06 283 SER A CA 1
ATOM 2141 C C . SER A 1 283 ? 35.373 14.771 -61.724 1.00 82.06 283 SER A C 1
ATOM 2143 O O . SER A 1 283 ? 35.070 15.116 -62.867 1.00 82.06 283 SER A O 1
ATOM 2145 N N . GLN A 1 284 ? 35.948 13.591 -61.467 1.00 85.31 284 GLN A N 1
ATOM 2146 C CA . GLN A 1 284 ? 36.211 12.592 -62.507 1.00 85.31 284 GLN A CA 1
ATOM 2147 C C . GLN A 1 284 ? 34.909 12.098 -63.141 1.00 85.31 284 GLN A C 1
ATOM 2149 O O . GLN A 1 284 ? 34.780 12.145 -64.358 1.00 85.31 284 GLN A O 1
ATOM 2154 N N . ARG A 1 285 ? 33.908 11.745 -62.328 1.00 87.06 285 ARG A N 1
ATOM 2155 C CA . ARG A 1 285 ? 32.589 11.305 -62.799 1.00 87.06 285 ARG A CA 1
ATOM 2156 C C . ARG A 1 285 ? 31.935 12.340 -63.713 1.00 87.06 285 ARG A C 1
ATOM 2158 O O . ARG A 1 285 ? 31.444 11.990 -64.781 1.00 87.06 285 ARG A O 1
ATOM 2165 N N . VAL A 1 286 ? 31.934 13.615 -63.317 1.00 84.12 286 VAL A N 1
ATOM 2166 C CA . VAL A 1 286 ? 31.374 14.690 -64.150 1.00 84.12 286 VAL A CA 1
ATOM 2167 C C . VAL A 1 286 ? 32.206 14.896 -65.418 1.00 84.12 286 VAL A C 1
ATOM 2169 O O . VAL A 1 286 ? 31.632 15.083 -66.487 1.00 84.12 286 VAL A O 1
ATOM 2172 N N . SER A 1 287 ? 33.538 14.833 -65.336 1.00 83.75 287 SER A N 1
ATOM 2173 C CA . SER A 1 287 ? 34.413 14.933 -66.510 1.00 83.75 287 SER A CA 1
ATOM 2174 C C . SER A 1 287 ? 34.164 13.810 -67.521 1.00 83.75 287 SER A C 1
ATOM 2176 O O . SER A 1 287 ? 34.172 14.073 -68.721 1.00 83.75 287 SER A O 1
ATOM 2178 N N . ASP A 1 288 ? 33.933 12.585 -67.053 1.00 86.31 288 ASP A N 1
ATOM 2179 C CA . ASP A 1 288 ? 33.661 11.431 -67.911 1.00 86.31 288 ASP A CA 1
ATOM 2180 C C . ASP A 1 288 ? 32.295 11.565 -68.597 1.00 86.31 288 ASP A C 1
ATOM 2182 O O . ASP A 1 288 ? 32.207 11.397 -69.812 1.00 86.31 288 ASP A O 1
ATOM 2186 N N . ILE A 1 289 ? 31.259 11.989 -67.860 1.00 87.81 289 ILE A N 1
ATOM 2187 C CA . ILE A 1 289 ? 29.933 12.297 -68.428 1.00 87.81 289 ILE A CA 1
ATOM 2188 C C . ILE A 1 289 ? 30.036 13.408 -69.483 1.00 87.81 289 ILE A C 1
ATOM 2190 O O . ILE A 1 289 ? 29.432 13.321 -70.549 1.00 87.81 289 ILE A O 1
ATOM 2194 N N . LEU A 1 290 ? 30.829 14.452 -69.221 1.00 85.06 290 LEU A N 1
ATOM 2195 C CA . LEU A 1 290 ? 31.054 15.527 -70.189 1.00 85.06 290 LEU A CA 1
ATOM 2196 C C . LEU A 1 290 ? 31.800 15.041 -71.435 1.00 85.06 290 LEU A C 1
ATOM 2198 O O . LEU A 1 290 ? 31.511 15.517 -72.530 1.00 85.06 290 LEU A O 1
ATOM 2202 N N . ALA A 1 291 ? 32.760 14.125 -71.289 1.00 86.44 291 ALA A N 1
ATOM 2203 C CA . ALA A 1 291 ? 33.487 13.553 -72.417 1.00 86.44 291 ALA A CA 1
ATOM 2204 C C . ALA A 1 291 ? 32.579 12.676 -73.294 1.00 86.44 291 ALA A C 1
ATOM 2206 O O . ALA A 1 291 ? 32.681 12.742 -74.520 1.00 86.44 291 ALA A O 1
ATOM 2207 N N . GLU A 1 292 ? 31.680 11.908 -72.674 1.00 91.56 292 GLU A N 1
ATOM 2208 C CA . GLU A 1 292 ? 30.667 11.101 -73.359 1.00 91.56 292 GLU A CA 1
ATOM 2209 C C . GLU A 1 292 ? 29.693 11.987 -74.148 1.00 91.56 292 GLU A C 1
ATOM 2211 O O . GLU A 1 292 ? 29.623 11.884 -75.372 1.00 91.56 292 GLU A O 1
ATOM 2216 N N . GLU A 1 293 ? 29.049 12.953 -73.488 1.00 88.69 293 GLU A N 1
ATOM 2217 C CA . GLU A 1 293 ? 28.127 13.902 -74.130 1.00 88.69 293 GLU A CA 1
ATOM 2218 C C . GLU A 1 293 ? 28.813 14.735 -75.225 1.00 88.69 293 GLU A C 1
ATOM 2220 O O . GLU A 1 293 ? 28.231 15.015 -76.278 1.00 88.69 293 GLU A O 1
ATOM 2225 N N . TYR A 1 294 ? 30.080 15.114 -75.018 1.00 86.19 294 TYR A N 1
ATOM 2226 C CA . TYR A 1 294 ? 30.874 15.799 -76.034 1.00 86.19 294 TYR A CA 1
ATOM 2227 C C . TYR A 1 294 ? 31.107 14.913 -77.261 1.00 86.19 294 TYR A C 1
ATOM 2229 O O . TYR A 1 294 ? 30.918 15.375 -78.389 1.00 86.19 294 TYR A O 1
ATOM 2237 N N . ALA A 1 295 ? 31.492 13.650 -77.066 1.00 88.75 295 ALA A N 1
ATOM 2238 C CA . ALA A 1 295 ? 31.686 12.706 -78.161 1.00 88.75 295 ALA A CA 1
ATOM 2239 C C . ALA A 1 295 ? 30.379 12.476 -78.934 1.00 88.75 295 ALA A C 1
ATOM 2241 O O . ALA A 1 295 ? 30.378 12.533 -80.165 1.00 88.75 295 ALA A O 1
ATOM 2242 N N . GLU A 1 296 ? 29.255 12.312 -78.235 1.00 92.25 296 GLU A N 1
ATOM 2243 C CA . GLU A 1 296 ? 27.939 12.168 -78.858 1.00 92.25 296 GLU A CA 1
ATOM 2244 C C . GLU A 1 296 ? 27.511 13.416 -79.637 1.00 92.25 296 GLU A C 1
ATOM 2246 O O . GLU A 1 296 ? 26.978 13.309 -80.743 1.00 92.25 296 GLU A O 1
ATOM 2251 N N . ALA A 1 297 ? 27.741 14.615 -79.098 1.00 88.44 297 ALA A N 1
ATOM 2252 C CA . ALA A 1 297 ? 27.442 15.867 -79.791 1.00 88.44 297 ALA A CA 1
ATOM 2253 C C . ALA A 1 297 ? 28.308 16.050 -81.048 1.00 88.44 297 ALA A C 1
ATOM 2255 O O . ALA A 1 297 ? 27.815 16.515 -82.079 1.00 88.44 297 ALA A O 1
ATOM 2256 N N . VAL A 1 298 ? 29.584 15.652 -80.993 1.00 87.81 298 VAL A N 1
ATOM 2257 C CA . VAL A 1 298 ? 30.485 15.664 -82.155 1.00 87.81 298 VAL A CA 1
ATOM 2258 C C . VAL A 1 298 ? 30.010 14.682 -83.222 1.00 87.81 298 VAL A C 1
ATOM 2260 O O . VAL A 1 298 ? 29.946 15.063 -84.390 1.00 87.81 298 VAL A O 1
ATOM 2263 N N . CYS A 1 299 ? 29.640 13.456 -82.841 1.00 89.75 299 CYS A N 1
ATOM 2264 C CA . CYS A 1 299 ? 29.084 12.468 -83.766 1.00 89.75 299 CYS A CA 1
ATOM 2265 C C . CYS A 1 299 ? 27.802 12.986 -84.426 1.00 89.75 299 CYS A C 1
ATOM 2267 O O . CYS A 1 299 ? 27.731 13.019 -85.653 1.00 89.75 299 CYS A O 1
ATOM 2269 N N . ARG A 1 300 ? 26.849 13.504 -83.636 1.00 92.31 300 ARG A N 1
ATOM 2270 C CA . ARG A 1 300 ? 25.616 14.120 -84.153 1.00 92.31 300 ARG A CA 1
ATOM 2271 C C . ARG A 1 300 ? 25.910 15.249 -85.137 1.00 92.31 300 ARG A C 1
ATOM 2273 O O . ARG A 1 300 ? 25.356 15.276 -86.231 1.00 92.31 300 ARG A O 1
ATOM 2280 N N . ARG A 1 301 ? 26.833 16.159 -84.804 1.00 88.12 301 ARG A N 1
ATOM 2281 C CA . ARG A 1 301 ? 27.175 17.267 -85.706 1.00 88.12 301 ARG A CA 1
ATOM 2282 C C . ARG A 1 301 ? 27.895 16.793 -86.968 1.00 88.12 301 ARG A C 1
ATOM 2284 O O . ARG A 1 301 ? 27.704 17.382 -88.030 1.00 88.12 301 ARG A O 1
ATOM 2291 N N . ALA A 1 302 ? 28.727 15.760 -86.875 1.00 85.88 302 ALA A N 1
ATOM 2292 C CA . ALA A 1 302 ? 29.374 15.162 -88.037 1.00 85.88 302 ALA A CA 1
ATOM 2293 C C . ALA A 1 302 ? 28.345 14.509 -88.974 1.00 85.88 302 ALA A C 1
ATOM 2295 O O . ALA A 1 302 ? 28.428 14.702 -90.185 1.00 85.88 302 ALA A O 1
ATOM 2296 N N . GLU A 1 303 ? 27.350 13.805 -88.429 1.00 89.50 303 GLU A N 1
ATOM 2297 C CA . GLU A 1 303 ? 26.229 13.240 -89.189 1.00 89.50 303 GLU A CA 1
ATOM 2298 C C . GLU A 1 303 ? 25.400 14.334 -89.878 1.00 89.50 303 GLU A C 1
ATOM 2300 O O . GLU A 1 303 ? 25.143 14.242 -91.082 1.00 89.50 303 GLU A O 1
ATOM 2305 N N . GLU A 1 304 ? 25.063 15.410 -89.158 1.00 87.38 304 GLU A N 1
ATOM 2306 C CA . GLU A 1 304 ? 24.391 16.587 -89.721 1.00 87.38 304 GLU A CA 1
ATOM 2307 C C . GLU A 1 304 ? 25.205 17.205 -90.865 1.00 87.38 304 GLU A C 1
ATOM 2309 O O . GLU A 1 304 ? 24.673 17.412 -91.951 1.00 87.38 304 GLU A O 1
ATOM 2314 N N . LEU A 1 305 ? 26.508 17.436 -90.678 1.00 82.94 305 LEU A N 1
ATOM 2315 C CA . LEU A 1 305 ? 27.380 17.997 -91.717 1.00 82.94 305 LEU A CA 1
ATOM 2316 C C . LEU A 1 305 ? 27.474 17.091 -92.952 1.00 82.94 305 LEU A C 1
ATOM 2318 O O . LEU A 1 305 ? 27.484 17.587 -94.076 1.00 82.94 305 LEU A O 1
ATOM 2322 N N . VAL A 1 306 ? 27.529 15.770 -92.769 1.00 83.62 306 VAL A N 1
ATOM 2323 C CA . VAL A 1 306 ? 27.516 14.811 -93.884 1.00 83.62 306 VAL A CA 1
ATOM 2324 C C . VAL A 1 306 ? 26.182 14.866 -94.632 1.00 83.62 306 VAL A C 1
ATOM 2326 O O . VAL A 1 306 ? 26.180 14.786 -95.862 1.00 83.62 306 VAL A O 1
ATOM 2329 N N . SER A 1 307 ? 25.063 15.048 -93.924 1.00 81.81 307 SER A N 1
ATOM 2330 C CA . SER A 1 307 ? 23.751 15.244 -94.552 1.00 81.81 307 SER A CA 1
ATOM 2331 C C . SER A 1 307 ? 23.652 16.586 -95.298 1.00 81.81 307 SER A C 1
ATOM 2333 O O . SER A 1 307 ? 23.285 16.598 -96.469 1.00 81.81 307 SER A O 1
ATOM 2335 N N . GLU A 1 308 ? 24.118 17.690 -94.701 1.00 80.81 308 GLU A N 1
ATOM 2336 C CA . GLU A 1 308 ? 24.157 19.028 -95.312 1.00 80.81 308 GLU A CA 1
ATOM 2337 C C . GLU A 1 308 ? 25.018 19.049 -96.594 1.00 80.81 308 GLU A C 1
ATOM 2339 O O . GLU A 1 308 ? 24.636 19.649 -97.601 1.00 80.81 308 GLU A O 1
ATOM 2344 N N . LEU A 1 309 ? 26.170 18.365 -96.593 1.00 73.38 309 LEU A N 1
ATOM 2345 C CA . LEU A 1 309 ? 27.060 18.245 -97.759 1.00 73.38 309 LEU A CA 1
ATOM 2346 C C . LEU A 1 309 ? 26.468 17.386 -98.883 1.00 73.38 309 LEU A C 1
ATOM 2348 O O . LEU A 1 309 ? 26.835 17.560 -100.045 1.00 73.38 309 LEU A O 1
ATOM 2352 N N . ARG A 1 310 ? 25.562 16.459 -98.556 1.00 71.75 310 ARG A N 1
ATOM 2353 C CA . ARG A 1 310 ? 24.841 15.660 -99.553 1.00 71.75 310 ARG A CA 1
ATOM 2354 C C . ARG A 1 310 ? 23.809 16.496 -100.313 1.00 71.75 310 ARG A C 1
ATOM 2356 O O . ARG A 1 310 ? 23.563 16.217 -101.485 1.00 71.75 310 ARG A O 1
ATOM 2363 N N . ASP A 1 311 ? 23.272 17.525 -99.661 1.00 66.88 311 ASP A N 1
ATOM 2364 C CA . ASP A 1 311 ? 22.153 18.331 -100.154 1.00 66.88 311 ASP A CA 1
ATOM 2365 C C . ASP A 1 311 ? 22.576 19.677 -100.782 1.00 66.88 311 ASP A C 1
ATOM 2367 O O . ASP A 1 311 ? 21.774 20.331 -101.450 1.00 66.88 311 ASP A O 1
ATOM 2371 N N . THR A 1 312 ? 23.833 20.110 -100.627 1.00 61.09 312 THR A N 1
ATOM 2372 C CA . THR A 1 312 ? 24.293 21.443 -101.062 1.00 61.09 312 THR A CA 1
ATOM 2373 C C . THR A 1 312 ? 25.234 21.398 -102.276 1.00 61.09 312 THR A C 1
ATOM 2375 O O . THR A 1 312 ? 26.420 21.104 -102.171 1.00 61.09 312 THR A O 1
ATOM 2378 N N . SER A 1 313 ? 24.727 21.766 -103.463 1.00 55.78 313 SER A N 1
ATOM 2379 C CA . SER A 1 313 ? 25.522 21.954 -104.695 1.00 55.78 313 SER A CA 1
ATOM 2380 C C . SER A 1 313 ? 25.450 23.394 -105.236 1.00 55.78 313 SER A C 1
ATOM 2382 O O . SER A 1 313 ? 25.081 23.627 -106.389 1.00 55.78 313 SER A O 1
ATOM 2384 N N . SER A 1 314 ? 25.774 24.393 -104.415 1.00 60.47 314 SER A N 1
ATOM 2385 C CA . SER A 1 314 ? 25.817 25.801 -104.849 1.00 60.47 314 SER A CA 1
ATOM 2386 C C . SER A 1 314 ? 27.236 26.383 -104.794 1.00 60.47 314 SER A C 1
ATOM 2388 O O . SER A 1 314 ? 27.975 26.065 -103.862 1.00 60.47 314 SER A O 1
ATOM 2390 N N . PRO A 1 315 ? 27.636 27.257 -105.740 1.00 57.66 315 PRO A N 1
ATOM 2391 C CA . PRO A 1 315 ? 28.953 27.890 -105.729 1.00 57.66 315 PRO A CA 1
ATOM 2392 C C . PRO A 1 315 ? 29.008 28.988 -104.657 1.00 57.66 315 PRO A C 1
ATOM 2394 O O . PRO A 1 315 ? 28.247 29.952 -104.711 1.00 57.66 315 PRO A O 1
ATOM 2397 N N . LEU A 1 316 ? 29.901 28.843 -103.673 1.00 62.19 316 LEU A N 1
ATOM 2398 C CA . LEU A 1 316 ? 30.083 29.832 -102.607 1.00 62.19 316 LEU A CA 1
ATOM 2399 C C . LEU A 1 316 ? 31.107 30.910 -102.995 1.00 62.19 316 LEU A C 1
ATOM 2401 O O . LEU A 1 316 ? 32.202 30.610 -103.473 1.00 62.19 316 LEU A O 1
ATOM 2405 N N . ASP A 1 317 ? 30.767 32.169 -102.712 1.00 67.25 317 ASP A N 1
ATOM 2406 C CA . ASP A 1 317 ? 31.674 33.313 -102.808 1.00 67.25 317 ASP A CA 1
ATOM 2407 C C . ASP A 1 317 ? 32.746 33.256 -101.703 1.00 67.25 317 ASP A C 1
ATOM 2409 O O . ASP A 1 317 ? 32.462 33.223 -100.502 1.00 67.25 317 ASP A O 1
ATOM 2413 N N . SER A 1 318 ? 34.010 33.254 -102.129 1.00 72.81 318 SER A N 1
ATOM 2414 C CA . SER A 1 318 ? 35.191 33.121 -101.272 1.00 72.81 318 SER A CA 1
ATOM 2415 C C . SER A 1 318 ? 35.355 34.246 -100.240 1.00 72.81 318 SER A C 1
ATOM 2417 O O . SER A 1 318 ? 35.982 34.032 -99.200 1.00 72.81 318 SER A O 1
ATOM 2419 N N . SER A 1 319 ? 34.808 35.437 -100.507 1.00 74.19 319 SER A N 1
ATOM 2420 C CA . SER A 1 319 ? 34.957 36.605 -99.632 1.00 74.19 319 SER A CA 1
ATOM 2421 C C . SER A 1 319 ? 34.011 36.543 -98.423 1.00 74.19 319 SER A C 1
ATOM 2423 O O . SER A 1 319 ? 34.464 36.633 -97.278 1.00 74.19 319 SER A O 1
ATOM 2425 N N . LEU A 1 320 ? 32.728 36.257 -98.664 1.00 75.56 320 LEU A N 1
ATOM 2426 C CA . LEU A 1 320 ? 31.706 36.031 -97.637 1.00 75.56 320 LEU A CA 1
ATOM 2427 C C . LEU A 1 320 ? 32.029 34.810 -96.769 1.00 75.56 320 LEU A C 1
ATOM 2429 O O . LEU A 1 320 ? 31.849 34.850 -95.551 1.00 75.56 320 LEU A O 1
ATOM 2433 N N . LEU A 1 321 ? 32.592 33.762 -97.378 1.00 76.38 321 LEU A N 1
ATOM 2434 C CA . LEU A 1 321 ? 33.114 32.591 -96.675 1.00 76.38 321 LEU A CA 1
ATOM 2435 C C . LEU A 1 321 ? 34.203 32.949 -95.664 1.00 76.38 321 LEU A C 1
ATOM 2437 O O . LEU A 1 321 ? 34.178 32.467 -94.535 1.00 76.38 321 LEU A O 1
ATOM 2441 N N . ARG A 1 322 ? 35.161 33.804 -96.040 1.00 80.69 322 ARG A N 1
ATOM 2442 C CA . ARG A 1 322 ? 36.234 34.225 -95.126 1.00 80.69 322 ARG A CA 1
ATOM 2443 C C . ARG A 1 322 ? 35.694 35.017 -93.939 1.00 80.69 322 ARG A C 1
ATOM 2445 O O . ARG A 1 322 ? 36.164 34.795 -92.825 1.00 80.69 322 ARG A O 1
ATOM 2452 N N . GLN A 1 323 ? 34.706 35.885 -94.161 1.00 82.81 323 GLN A N 1
ATOM 2453 C CA . GLN A 1 323 ? 34.046 36.616 -93.078 1.00 82.81 323 GLN A CA 1
ATOM 2454 C C . GLN A 1 323 ? 33.300 35.661 -92.133 1.00 82.81 323 GLN A C 1
ATOM 2456 O O . GLN A 1 323 ? 33.536 35.700 -90.927 1.00 82.81 323 GLN A O 1
ATOM 2461 N N . HIS A 1 324 ? 32.497 34.736 -92.670 1.00 82.19 324 HIS A N 1
ATOM 2462 C CA . HIS A 1 324 ? 31.769 33.745 -91.869 1.00 82.19 324 HIS A CA 1
ATOM 2463 C C . HIS A 1 324 ? 32.714 32.820 -91.093 1.00 82.19 324 HIS A C 1
ATOM 2465 O O . HIS A 1 324 ? 32.470 32.527 -89.927 1.00 82.19 324 HIS A O 1
ATOM 2471 N N . ILE A 1 325 ? 33.827 32.389 -91.695 1.00 82.88 325 ILE A N 1
ATOM 2472 C CA . ILE A 1 325 ? 34.863 31.610 -91.000 1.00 82.88 325 ILE A CA 1
ATOM 2473 C C . ILE A 1 325 ?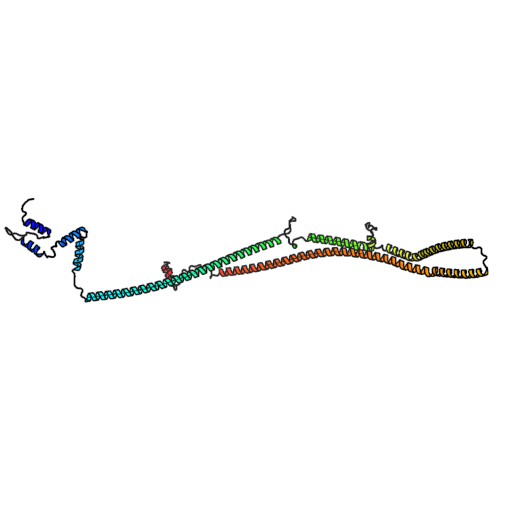 35.472 32.426 -89.851 1.00 82.88 325 ILE A C 1
ATOM 2475 O O . ILE A 1 325 ? 35.725 31.869 -88.785 1.00 82.88 325 ILE A O 1
ATOM 2479 N N . GLY A 1 326 ? 35.694 33.730 -90.042 1.00 84.44 326 GLY A N 1
ATOM 2480 C CA . GLY A 1 326 ? 36.176 34.635 -88.997 1.00 84.44 326 GLY A CA 1
ATOM 2481 C C . GLY A 1 326 ? 35.198 34.767 -87.827 1.00 84.44 326 GLY A C 1
ATOM 2482 O O . GLY A 1 326 ? 35.590 34.563 -86.679 1.00 84.44 326 GLY A O 1
ATOM 2483 N N . GLU A 1 327 ? 33.921 35.027 -88.113 1.00 85.81 327 GLU A N 1
ATOM 2484 C CA . GLU A 1 327 ? 32.852 35.143 -87.110 1.00 85.81 327 GLU A CA 1
ATOM 2485 C C . GLU A 1 327 ? 32.630 33.822 -86.356 1.00 85.81 327 GLU A C 1
ATOM 2487 O O . GLU A 1 327 ? 32.582 33.810 -85.124 1.00 85.81 327 GLU A O 1
ATOM 2492 N N . ARG A 1 328 ? 32.591 32.686 -87.067 1.00 83.94 328 ARG A N 1
ATOM 2493 C CA . ARG A 1 328 ? 32.481 31.345 -86.465 1.00 83.94 328 ARG A CA 1
ATOM 2494 C C . ARG A 1 328 ? 33.698 30.984 -85.623 1.00 83.94 328 ARG A C 1
ATOM 2496 O O . ARG A 1 328 ? 33.540 30.394 -84.560 1.00 83.94 328 ARG A O 1
ATOM 2503 N N . ARG A 1 329 ? 34.907 31.362 -86.050 1.00 88.31 329 ARG A N 1
ATOM 2504 C CA . ARG A 1 329 ? 36.128 31.179 -85.253 1.00 88.31 329 ARG A CA 1
ATOM 2505 C C . ARG A 1 329 ? 36.092 32.031 -83.983 1.00 88.31 329 ARG A C 1
ATOM 2507 O O . ARG A 1 329 ? 36.495 31.544 -82.932 1.00 88.31 329 ARG A O 1
ATOM 2514 N N . GLY A 1 330 ? 35.560 33.251 -84.065 1.00 88.81 330 GLY A N 1
ATOM 2515 C CA . GLY A 1 330 ? 35.296 34.104 -82.905 1.00 88.81 330 GLY A CA 1
ATOM 2516 C C . GLY A 1 330 ? 34.330 33.446 -81.916 1.00 88.81 330 GLY A C 1
ATOM 2517 O O . GLY A 1 330 ? 34.676 33.279 -80.748 1.00 88.81 330 GLY A O 1
ATOM 2518 N N . GLN A 1 331 ? 33.172 32.979 -82.393 1.00 88.12 331 GLN A N 1
ATOM 2519 C CA . GLN A 1 331 ? 32.184 32.255 -81.579 1.00 88.12 331 GLN A CA 1
ATOM 2520 C C . GLN A 1 331 ? 32.770 30.988 -80.946 1.00 88.12 331 GLN A C 1
ATOM 2522 O O . GLN A 1 331 ? 32.580 30.751 -79.759 1.00 88.12 331 GLN A O 1
ATOM 2527 N N . LEU A 1 332 ? 33.539 30.206 -81.708 1.00 86.88 332 LEU A N 1
ATOM 2528 C CA . LEU A 1 332 ? 34.198 29.000 -81.210 1.00 86.88 332 LEU A CA 1
ATOM 2529 C C . LEU A 1 332 ? 35.227 29.329 -80.122 1.00 86.88 332 LEU A C 1
ATOM 2531 O O . LEU A 1 332 ? 35.253 28.656 -79.099 1.00 86.88 332 LEU A O 1
ATOM 2535 N N . SER A 1 333 ? 36.019 30.393 -80.288 1.00 88.00 333 SER A N 1
ATOM 2536 C CA . SER A 1 333 ? 36.963 30.834 -79.253 1.00 88.00 333 SER A CA 1
ATOM 2537 C C . SER A 1 333 ? 36.262 31.345 -77.988 1.00 88.00 333 SER A C 1
ATOM 2539 O O . SER A 1 333 ? 36.719 31.067 -76.880 1.00 88.00 333 SER A O 1
ATOM 2541 N N . HIS A 1 334 ? 35.119 32.024 -78.135 1.00 91.50 334 HIS A N 1
ATOM 2542 C CA . HIS A 1 334 ? 34.311 32.469 -77.002 1.00 91.50 334 HIS A CA 1
ATOM 2543 C C . HIS A 1 334 ? 33.713 31.277 -76.247 1.00 91.50 334 HIS A C 1
ATOM 2545 O O . HIS A 1 334 ? 33.878 31.201 -75.029 1.00 91.50 334 HIS A O 1
ATOM 2551 N N . LEU A 1 335 ? 33.087 30.331 -76.952 1.00 87.56 335 LEU A N 1
ATOM 2552 C CA . LEU A 1 335 ? 32.520 29.120 -76.353 1.00 87.56 335 LEU A CA 1
ATOM 2553 C C . LEU A 1 335 ? 33.601 28.250 -75.704 1.00 87.56 335 LEU A C 1
ATOM 2555 O O . LEU A 1 335 ? 33.388 27.710 -74.623 1.00 87.56 335 LEU A O 1
ATOM 2559 N N . GLN A 1 336 ? 34.791 28.154 -76.306 1.00 86.50 336 GLN A N 1
ATOM 2560 C CA . GLN A 1 336 ? 35.936 27.472 -75.695 1.00 86.50 336 GLN A CA 1
ATOM 2561 C C . GLN A 1 336 ? 36.388 28.166 -74.408 1.00 86.50 336 GLN A C 1
ATOM 2563 O O . GLN A 1 336 ? 36.660 27.489 -73.418 1.00 86.50 336 GLN A O 1
ATOM 2568 N N . SER A 1 337 ? 36.439 29.501 -74.395 1.00 86.81 337 SER A N 1
ATOM 2569 C CA . SER A 1 337 ? 36.769 30.269 -73.191 1.00 86.81 337 SER A CA 1
ATOM 2570 C C . SER A 1 337 ? 35.721 30.089 -72.088 1.00 86.81 337 SER A C 1
ATOM 2572 O O . SER A 1 337 ? 36.082 29.924 -70.925 1.00 86.81 337 SER A O 1
ATOM 2574 N N . GLU A 1 338 ? 34.436 30.091 -72.437 1.00 88.94 338 GLU A N 1
ATOM 2575 C CA . GLU A 1 338 ? 33.328 29.881 -71.500 1.00 88.94 338 GLU A CA 1
ATOM 2576 C C . GLU A 1 338 ? 33.318 28.450 -70.947 1.00 88.94 338 GLU A C 1
ATOM 2578 O O . GLU A 1 338 ? 33.247 28.259 -69.735 1.00 88.94 338 GLU A O 1
ATOM 2583 N N . THR A 1 339 ? 33.529 27.447 -71.803 1.00 84.62 339 THR A N 1
ATOM 2584 C CA . THR A 1 339 ? 33.678 26.039 -71.395 1.00 84.62 339 THR A CA 1
ATOM 2585 C C . THR A 1 339 ? 34.881 25.863 -70.467 1.00 84.62 339 THR A C 1
ATOM 2587 O O . THR A 1 339 ? 34.784 25.198 -69.438 1.00 84.62 339 THR A O 1
ATOM 2590 N N . CYS A 1 340 ? 36.010 26.516 -70.769 1.00 83.38 340 CYS A N 1
ATOM 2591 C CA . CYS A 1 340 ? 37.181 26.510 -69.892 1.00 83.38 340 CYS A CA 1
ATOM 2592 C C . CYS A 1 340 ? 36.898 27.180 -68.542 1.00 83.38 340 CYS A C 1
ATOM 2594 O O . CYS A 1 340 ? 37.368 26.691 -67.518 1.00 83.38 340 CYS A O 1
ATOM 2596 N N . HIS A 1 341 ? 36.149 28.284 -68.523 1.00 88.00 341 HIS A N 1
ATOM 2597 C CA . HIS A 1 341 ? 35.764 28.978 -67.295 1.00 88.00 341 HIS A CA 1
ATOM 2598 C C . HIS A 1 341 ? 34.826 28.121 -66.431 1.00 88.00 341 HIS A C 1
ATOM 2600 O O . HIS A 1 341 ? 35.070 27.955 -65.235 1.00 88.00 341 HIS A O 1
ATOM 2606 N N . LEU A 1 342 ? 33.804 27.507 -67.033 1.00 85.00 342 LEU A N 1
ATOM 2607 C CA . LEU A 1 342 ? 32.886 26.604 -66.338 1.00 85.00 342 LEU A CA 1
ATOM 2608 C C . LEU A 1 342 ? 33.620 25.380 -65.773 1.00 85.00 342 LEU A C 1
ATOM 2610 O O . LEU A 1 342 ? 33.480 25.086 -64.587 1.00 85.00 342 LEU A O 1
ATOM 2614 N N . ALA A 1 343 ? 34.466 24.727 -66.576 1.00 80.56 343 ALA A N 1
ATOM 2615 C CA . ALA A 1 343 ? 35.193 23.525 -66.171 1.00 80.56 343 ALA A CA 1
ATOM 2616 C C . ALA A 1 343 ? 36.288 23.793 -65.123 1.00 80.56 343 ALA A C 1
ATOM 2618 O O . ALA A 1 343 ? 36.502 22.970 -64.237 1.00 80.56 343 ALA A O 1
ATOM 2619 N N . ARG A 1 344 ? 37.002 24.927 -65.209 1.00 81.12 344 ARG A N 1
ATOM 2620 C CA . ARG A 1 344 ? 38.139 25.220 -64.314 1.00 81.12 344 ARG A CA 1
ATOM 2621 C C . ARG A 1 344 ? 37.772 26.005 -63.062 1.00 81.12 344 ARG A C 1
ATOM 2623 O O . ARG A 1 344 ? 38.523 25.926 -62.096 1.00 81.12 344 ARG A O 1
ATOM 2630 N N . GLN A 1 345 ? 36.696 26.792 -63.080 1.00 81.88 345 GLN A N 1
ATOM 2631 C CA . GLN A 1 345 ? 36.362 27.689 -61.967 1.00 81.88 345 GLN A CA 1
ATOM 2632 C C . GLN A 1 345 ? 35.025 27.347 -61.312 1.00 81.88 345 GLN A C 1
ATOM 2634 O O . GLN A 1 345 ? 34.977 27.203 -60.097 1.00 81.88 345 GLN A O 1
ATOM 2639 N N . GLN A 1 346 ? 33.945 27.196 -62.080 1.00 85.06 346 GLN A N 1
ATOM 2640 C CA . GLN A 1 346 ? 32.609 27.021 -61.493 1.00 85.06 346 GLN A CA 1
ATOM 2641 C C . GLN A 1 346 ? 32.371 25.590 -60.996 1.00 85.06 346 GLN A C 1
ATOM 2643 O O . GLN A 1 346 ? 31.906 25.396 -59.876 1.00 85.06 346 GLN A O 1
ATOM 2648 N N . LEU A 1 347 ? 32.739 24.587 -61.797 1.00 83.94 347 LEU A N 1
ATOM 2649 C CA . LEU A 1 347 ? 32.490 23.183 -61.479 1.00 83.94 347 LEU A CA 1
ATOM 2650 C C . LEU A 1 347 ? 33.237 22.695 -60.217 1.00 83.94 347 LEU A C 1
ATOM 2652 O O . LEU A 1 347 ? 32.588 22.097 -59.359 1.00 83.94 347 LEU A O 1
ATOM 2656 N N . PRO A 1 348 ? 34.541 22.981 -60.017 1.00 83.38 348 PRO A N 1
ATOM 2657 C CA . PRO A 1 348 ? 35.240 22.564 -58.800 1.00 83.38 348 PRO A CA 1
ATOM 2658 C C . PRO A 1 348 ? 34.666 23.196 -57.526 1.00 83.38 348 PRO A C 1
ATOM 2660 O O . PRO A 1 348 ? 34.613 22.532 -56.494 1.00 83.38 348 PRO A O 1
ATOM 2663 N N . ASN A 1 349 ? 34.205 24.450 -57.602 1.00 83.75 349 ASN A N 1
ATOM 2664 C CA . ASN A 1 349 ? 33.585 25.139 -56.468 1.00 83.75 349 ASN A CA 1
ATOM 2665 C C . ASN A 1 349 ? 32.244 24.494 -56.098 1.00 83.75 349 ASN A C 1
ATOM 2667 O O . ASN A 1 349 ? 32.003 24.218 -54.929 1.00 83.75 349 ASN A O 1
ATOM 2671 N N . LEU A 1 350 ? 31.410 24.166 -57.089 1.00 84.81 350 LEU A N 1
ATOM 2672 C CA . LEU A 1 350 ? 30.123 23.515 -56.844 1.00 84.81 350 LEU A CA 1
ATOM 2673 C C . LEU A 1 350 ? 30.291 22.094 -56.280 1.00 84.81 350 LEU A C 1
ATOM 2675 O O . LEU A 1 350 ? 29.571 21.706 -55.367 1.00 84.81 350 LEU A O 1
ATOM 2679 N N . ILE A 1 351 ? 31.273 21.333 -56.779 1.00 83.25 351 ILE A N 1
ATOM 2680 C CA . ILE A 1 351 ? 31.618 20.006 -56.241 1.00 83.25 351 ILE A CA 1
ATOM 2681 C C . ILE A 1 351 ? 32.123 20.125 -54.801 1.00 83.25 351 ILE A C 1
ATOM 2683 O O . ILE A 1 351 ? 31.787 19.293 -53.960 1.00 83.25 351 ILE A O 1
ATOM 2687 N N . HIS A 1 352 ? 32.910 21.159 -54.498 1.00 81.38 352 HIS A N 1
ATOM 2688 C CA . HIS A 1 352 ? 33.345 21.428 -53.133 1.00 81.38 352 HIS A CA 1
ATOM 2689 C C . HIS A 1 352 ? 32.152 21.718 -52.214 1.00 81.38 352 HIS A C 1
ATOM 2691 O O . HIS A 1 352 ? 32.042 21.098 -51.158 1.00 81.38 352 HIS A O 1
ATOM 2697 N N . ASP A 1 353 ? 31.224 22.578 -52.636 1.00 82.25 353 ASP A N 1
ATOM 2698 C CA . ASP A 1 353 ? 30.023 22.903 -51.863 1.00 82.25 353 ASP A CA 1
ATOM 2699 C C . ASP A 1 353 ? 29.147 21.656 -51.634 1.00 82.25 353 ASP A C 1
ATOM 2701 O O . ASP A 1 353 ? 28.745 21.381 -50.501 1.00 82.25 353 ASP A O 1
ATOM 2705 N N . VAL A 1 354 ? 28.932 20.826 -52.661 1.00 81.06 354 VAL A N 1
ATOM 2706 C CA . VAL A 1 354 ? 28.208 19.545 -52.532 1.00 81.06 354 VAL A CA 1
ATOM 2707 C C . VAL A 1 354 ? 28.926 18.589 -51.575 1.00 81.06 354 VAL A C 1
ATOM 2709 O O . VAL A 1 354 ? 28.290 18.024 -50.686 1.00 81.06 354 VAL A O 1
ATOM 2712 N N . ALA A 1 355 ? 30.253 18.472 -51.663 1.00 75.38 355 ALA A N 1
ATOM 2713 C CA . ALA A 1 355 ? 31.038 17.655 -50.740 1.00 75.38 355 ALA A CA 1
ATOM 2714 C C . ALA A 1 355 ? 30.898 18.132 -49.285 1.00 75.38 355 ALA A C 1
ATOM 2716 O O . ALA A 1 355 ? 30.814 17.318 -48.364 1.00 75.38 355 ALA A O 1
ATOM 2717 N N . THR A 1 356 ? 30.840 19.449 -49.052 1.00 74.94 356 THR A N 1
ATOM 2718 C CA . THR A 1 356 ? 30.607 19.987 -47.702 1.00 74.94 356 THR A CA 1
ATOM 2719 C C . THR A 1 356 ? 29.207 19.674 -47.177 1.00 74.94 356 THR A C 1
ATOM 2721 O O . THR A 1 356 ? 29.059 19.373 -45.990 1.00 74.94 356 THR A O 1
ATOM 2724 N N . LEU A 1 357 ? 28.194 19.669 -48.047 1.00 79.31 357 LEU A N 1
ATOM 2725 C CA . LEU A 1 357 ? 26.825 19.297 -47.691 1.00 79.31 357 LEU A CA 1
ATOM 2726 C C . LEU A 1 357 ? 26.691 17.796 -47.407 1.00 79.31 357 LEU A C 1
ATOM 2728 O O . LEU A 1 357 ? 26.018 17.417 -46.451 1.00 79.31 357 LEU A O 1
ATOM 2732 N N . GLU A 1 358 ? 27.372 16.928 -48.150 1.00 72.31 358 GLU A N 1
ATOM 2733 C CA . GLU A 1 358 ? 27.342 15.487 -47.880 1.00 72.31 358 GLU A CA 1
ATOM 2734 C C . GLU A 1 358 ? 28.040 15.107 -46.568 1.00 72.31 358 GLU A C 1
ATOM 2736 O O . GLU A 1 358 ? 27.558 14.233 -45.845 1.00 72.31 358 GLU A O 1
ATOM 2741 N N . ILE A 1 359 ? 29.097 15.821 -46.166 1.00 71.00 359 ILE A N 1
ATOM 2742 C CA . ILE A 1 359 ? 29.688 15.668 -44.823 1.00 71.00 359 ILE A CA 1
ATOM 2743 C C . ILE A 1 359 ? 28.642 15.941 -43.725 1.00 71.00 359 ILE A C 1
ATOM 2745 O O . ILE A 1 359 ? 28.672 15.298 -42.673 1.00 71.00 359 ILE A O 1
ATOM 2749 N N . SER A 1 360 ? 27.676 16.833 -43.975 1.00 75.12 360 SER A N 1
ATOM 2750 C CA . SER A 1 360 ? 26.547 17.073 -43.067 1.00 75.12 360 SER A CA 1
ATOM 2751 C C . SER A 1 360 ? 25.648 15.838 -42.918 1.00 75.12 360 SER A C 1
ATOM 2753 O O . SER A 1 360 ? 25.176 15.551 -41.820 1.00 75.12 360 SER A O 1
ATOM 2755 N N . THR A 1 361 ? 25.457 15.048 -43.980 1.00 75.25 361 THR A N 1
ATOM 2756 C CA . THR A 1 361 ? 24.657 13.808 -43.918 1.00 75.25 361 THR A CA 1
ATOM 2757 C C . THR A 1 361 ? 25.347 12.711 -43.103 1.00 75.25 361 THR A C 1
ATOM 2759 O O . THR A 1 361 ? 24.697 12.021 -42.319 1.00 75.25 361 THR A O 1
ATOM 2762 N N . ILE A 1 362 ? 26.677 12.612 -43.193 1.00 75.25 362 ILE A N 1
ATOM 2763 C CA . ILE A 1 362 ? 27.485 11.713 -42.358 1.00 75.25 362 ILE A CA 1
ATOM 2764 C C . ILE A 1 362 ? 27.373 12.120 -40.886 1.00 75.25 362 ILE A C 1
ATOM 2766 O O . ILE A 1 362 ? 27.163 11.280 -40.010 1.00 75.25 362 ILE A O 1
ATOM 2770 N N . LEU A 1 363 ? 27.480 13.422 -40.614 1.00 77.25 363 LEU A N 1
ATOM 2771 C CA . LEU A 1 363 ? 27.344 13.967 -39.269 1.00 77.25 363 LEU A CA 1
ATOM 2772 C C . LEU A 1 363 ? 25.935 13.728 -38.704 1.00 77.25 363 LEU A C 1
ATOM 2774 O O . LEU A 1 363 ? 25.793 13.372 -37.536 1.00 77.25 363 LEU A O 1
ATOM 2778 N N . HIS A 1 364 ? 24.899 13.869 -39.533 1.00 82.06 364 HIS A N 1
ATOM 2779 C CA . HIS A 1 364 ? 23.527 13.528 -39.169 1.00 82.06 364 HIS A CA 1
ATOM 2780 C C . HIS A 1 364 ? 23.391 12.044 -38.796 1.00 82.06 364 HIS A C 1
ATOM 2782 O O . HIS A 1 364 ? 22.779 11.729 -37.777 1.00 82.06 364 HIS A O 1
ATOM 2788 N N . GLY A 1 365 ? 24.028 11.146 -39.552 1.00 78.81 365 GLY A N 1
ATOM 2789 C CA . GLY A 1 365 ? 24.116 9.723 -39.223 1.00 78.81 365 GLY A CA 1
ATOM 2790 C C . GLY A 1 365 ? 24.754 9.464 -37.853 1.00 78.81 365 GLY A C 1
ATOM 2791 O O . GLY A 1 365 ? 24.166 8.764 -37.029 1.00 78.81 365 GLY A O 1
ATOM 2792 N N . ASP A 1 366 ? 25.901 10.081 -37.553 1.00 75.81 366 ASP A N 1
ATOM 2793 C CA . ASP A 1 366 ? 26.572 9.937 -36.248 1.00 75.81 366 ASP A CA 1
ATOM 2794 C C . ASP A 1 366 ? 25.712 10.459 -35.083 1.00 75.81 366 ASP A C 1
ATOM 2796 O O . ASP A 1 366 ? 25.580 9.794 -34.052 1.00 75.81 366 ASP A O 1
ATOM 2800 N N . TYR A 1 367 ? 25.060 11.615 -35.249 1.00 81.88 367 TYR A N 1
ATOM 2801 C CA . TYR A 1 367 ? 24.137 12.127 -34.235 1.00 81.88 367 TYR A CA 1
ATOM 2802 C C . TYR A 1 367 ? 22.898 11.250 -34.076 1.00 81.88 367 TYR A C 1
ATOM 2804 O O . TYR A 1 367 ? 22.483 11.016 -32.945 1.00 81.88 367 TYR A O 1
ATOM 2812 N N . SER A 1 368 ? 22.339 10.715 -35.162 1.00 82.25 368 SER A N 1
ATOM 2813 C CA . SER A 1 368 ? 21.207 9.786 -35.082 1.00 82.25 368 SER A CA 1
ATOM 2814 C C . SER A 1 368 ? 21.568 8.524 -34.292 1.00 82.25 368 SER A C 1
ATOM 2816 O O . SER A 1 368 ? 20.801 8.092 -33.434 1.00 82.25 368 SER A O 1
ATOM 2818 N N . LEU A 1 369 ? 22.785 7.998 -34.481 1.00 77.88 369 LEU A N 1
ATOM 2819 C CA . LEU A 1 369 ? 23.293 6.861 -33.719 1.00 77.88 369 LEU A CA 1
ATOM 2820 C C . LEU A 1 369 ? 23.482 7.217 -32.238 1.00 77.88 369 LEU A C 1
ATOM 2822 O O . LEU A 1 369 ? 23.114 6.434 -31.365 1.00 77.88 369 LEU A O 1
ATOM 2826 N N . LYS A 1 370 ? 24.028 8.401 -31.934 1.00 79.44 370 LYS A N 1
ATOM 2827 C CA . LYS A 1 370 ? 24.163 8.893 -30.552 1.00 79.44 370 LYS A CA 1
ATOM 2828 C C . LYS A 1 370 ? 22.809 9.073 -29.863 1.00 79.44 370 LYS A C 1
ATOM 2830 O O . LYS A 1 370 ? 22.686 8.682 -28.707 1.00 79.44 370 LYS A O 1
ATOM 2835 N N . MET A 1 371 ? 21.809 9.610 -30.561 1.00 83.06 371 MET A N 1
ATOM 2836 C CA . MET A 1 371 ? 20.444 9.737 -30.041 1.00 83.06 371 MET A CA 1
ATOM 2837 C C . MET A 1 371 ? 19.827 8.364 -29.776 1.00 83.06 371 MET A C 1
ATOM 2839 O O . MET A 1 371 ? 19.391 8.119 -28.661 1.00 83.06 371 MET A O 1
ATOM 2843 N N . ALA A 1 372 ? 19.925 7.418 -30.716 1.00 80.12 372 ALA A N 1
ATOM 2844 C CA . ALA A 1 372 ? 19.430 6.055 -30.510 1.00 80.12 372 ALA A CA 1
ATOM 2845 C C . ALA A 1 372 ? 20.090 5.349 -29.306 1.00 80.12 372 ALA A C 1
ATOM 2847 O O . ALA A 1 372 ? 19.428 4.625 -28.562 1.00 80.12 372 ALA A O 1
ATOM 2848 N N . ARG A 1 373 ? 21.393 5.578 -29.075 1.00 79.12 373 ARG A N 1
ATOM 2849 C CA . ARG A 1 373 ? 22.088 5.095 -27.867 1.00 79.12 373 ARG A CA 1
ATOM 2850 C C . ARG A 1 373 ? 21.524 5.722 -26.602 1.00 79.12 373 ARG A C 1
ATOM 2852 O O . ARG A 1 373 ? 21.291 5.017 -25.624 1.00 79.12 373 ARG A O 1
ATOM 2859 N N . GLN A 1 374 ? 21.340 7.037 -26.613 1.00 83.88 374 GLN A N 1
ATOM 2860 C CA . GLN A 1 374 ? 20.803 7.758 -25.470 1.00 83.88 374 GLN A CA 1
ATOM 2861 C C . GLN A 1 374 ? 19.379 7.298 -25.150 1.00 83.88 374 GLN A C 1
ATOM 2863 O O . GLN A 1 374 ? 19.114 6.974 -23.999 1.00 83.88 374 GLN A O 1
ATOM 2868 N N . ASP A 1 375 ? 18.518 7.156 -26.157 1.00 85.38 375 ASP A N 1
ATOM 2869 C CA . ASP A 1 375 ? 17.148 6.659 -26.002 1.00 85.38 375 ASP A CA 1
ATOM 2870 C C . ASP A 1 375 ? 17.123 5.248 -25.402 1.00 85.38 375 ASP A C 1
ATOM 2872 O O . ASP A 1 375 ? 16.331 4.963 -24.500 1.00 85.38 375 ASP A O 1
ATOM 2876 N N . TYR A 1 376 ? 18.035 4.369 -25.836 1.00 83.75 376 TYR A N 1
ATOM 2877 C CA . TYR A 1 376 ? 18.195 3.050 -25.225 1.00 83.75 376 TYR A CA 1
ATOM 2878 C C . TYR A 1 376 ? 18.578 3.157 -23.742 1.00 83.75 376 TYR A C 1
ATOM 2880 O O . TYR A 1 376 ? 17.945 2.519 -22.897 1.00 83.75 376 TYR A O 1
ATOM 2888 N N . PHE A 1 377 ? 19.592 3.963 -23.398 1.00 84.00 377 PHE A N 1
ATOM 2889 C CA . PHE A 1 377 ? 20.015 4.134 -22.005 1.00 84.00 377 PHE A CA 1
ATOM 2890 C C . PHE A 1 377 ? 18.906 4.731 -21.142 1.00 84.00 377 PHE A C 1
ATOM 2892 O O . PHE A 1 377 ? 18.679 4.228 -20.043 1.00 84.00 377 PHE A O 1
ATOM 2899 N N . THR A 1 378 ? 18.189 5.738 -21.639 1.00 89.12 378 THR A N 1
ATOM 2900 C CA . THR A 1 378 ? 17.040 6.336 -20.955 1.00 89.12 378 THR A CA 1
ATOM 2901 C C . THR A 1 378 ? 15.942 5.299 -20.734 1.00 89.12 378 THR A C 1
ATOM 2903 O O . THR A 1 378 ? 15.511 5.112 -19.602 1.00 89.12 378 THR A O 1
ATOM 2906 N N . SER A 1 379 ? 15.589 4.506 -21.749 1.00 88.94 379 SER A N 1
ATOM 2907 C CA . SER A 1 379 ? 14.604 3.424 -21.603 1.00 88.94 379 SER A CA 1
ATOM 2908 C C . SER A 1 379 ? 15.017 2.375 -20.556 1.00 88.94 379 SER A C 1
ATOM 2910 O O . SER A 1 379 ? 14.196 1.909 -19.756 1.00 88.94 379 SER A O 1
ATOM 2912 N N . LYS A 1 380 ? 16.303 2.002 -20.504 1.00 86.00 380 LYS A N 1
ATOM 2913 C CA . LYS A 1 380 ? 16.811 1.080 -19.474 1.00 86.00 380 LYS A CA 1
ATOM 2914 C C . LYS A 1 380 ? 16.866 1.717 -18.087 1.00 86.00 380 LYS A C 1
ATOM 2916 O O . LYS A 1 380 ? 16.585 1.020 -17.113 1.00 86.00 380 LYS A O 1
ATOM 2921 N N . GLN A 1 381 ? 17.182 3.007 -17.985 1.00 89.81 381 GLN A N 1
ATOM 2922 C CA . GLN A 1 381 ? 17.106 3.758 -16.731 1.00 89.81 381 GLN A CA 1
ATOM 2923 C C . GLN A 1 381 ? 15.670 3.807 -16.211 1.00 89.81 381 GLN A C 1
ATOM 2925 O O . GLN A 1 381 ? 15.458 3.463 -15.054 1.00 89.81 381 GLN A O 1
ATOM 2930 N N . ASP A 1 382 ? 14.687 4.107 -17.062 1.00 93.88 382 ASP A N 1
ATOM 2931 C CA . ASP A 1 382 ? 13.264 4.096 -16.698 1.00 93.88 382 ASP A CA 1
ATOM 2932 C C . ASP A 1 382 ? 12.821 2.721 -16.189 1.00 93.88 382 ASP A C 1
ATOM 2934 O O . ASP A 1 382 ? 12.093 2.610 -15.203 1.00 93.88 382 ASP A O 1
ATOM 2938 N N . THR A 1 383 ? 13.329 1.651 -16.808 1.00 92.31 383 THR A N 1
ATOM 2939 C CA . THR A 1 383 ? 13.077 0.279 -16.348 1.00 92.31 383 THR A CA 1
ATOM 2940 C C . THR A 1 383 ? 13.631 0.057 -14.934 1.00 92.31 383 THR A C 1
ATOM 2942 O O . THR A 1 383 ? 12.912 -0.430 -14.063 1.00 92.31 383 THR A O 1
ATOM 2945 N N . VAL A 1 384 ? 14.880 0.453 -14.661 1.00 93.19 384 VAL A N 1
ATOM 2946 C CA . VAL A 1 384 ? 15.473 0.343 -13.312 1.00 93.19 384 VAL A CA 1
ATOM 2947 C C . VAL A 1 384 ? 14.732 1.215 -12.300 1.00 93.19 384 VAL A C 1
ATOM 2949 O O . VAL A 1 384 ? 14.462 0.759 -11.192 1.00 93.19 384 VAL A O 1
ATOM 2952 N N . ILE A 1 385 ? 14.344 2.433 -12.681 1.00 94.75 385 ILE A N 1
ATOM 2953 C CA . ILE A 1 385 ? 13.534 3.324 -11.846 1.00 94.75 385 ILE A CA 1
ATOM 2954 C C . ILE A 1 385 ? 12.206 2.652 -11.498 1.00 94.75 385 ILE A C 1
ATOM 2956 O O . ILE A 1 385 ? 11.824 2.654 -10.334 1.00 94.75 385 ILE A O 1
ATOM 2960 N N . SER A 1 386 ? 11.530 2.017 -12.458 1.00 96.06 386 SER A N 1
ATOM 2961 C CA . SER A 1 386 ? 10.272 1.308 -12.196 1.00 96.06 386 SER A CA 1
ATOM 2962 C C . SER A 1 386 ? 10.442 0.158 -11.192 1.00 96.06 386 SER A C 1
ATOM 2964 O O . SER A 1 386 ? 9.612 -0.014 -10.297 1.00 96.06 386 SER A O 1
ATOM 2966 N N . TYR A 1 387 ? 11.556 -0.578 -11.273 1.00 94.25 387 TYR A N 1
ATOM 2967 C CA . TYR A 1 387 ? 11.893 -1.645 -10.331 1.00 94.25 387 TYR A CA 1
ATOM 2968 C C . TYR A 1 387 ? 12.202 -1.122 -8.928 1.00 94.25 387 TYR A C 1
ATOM 2970 O O . TYR A 1 387 ? 11.765 -1.733 -7.949 1.00 94.25 387 TYR A O 1
ATOM 2978 N N . LEU A 1 388 ? 12.910 0.003 -8.820 1.00 95.00 388 LEU A N 1
ATOM 2979 C CA . LEU A 1 388 ? 13.183 0.664 -7.544 1.00 95.00 388 LEU A CA 1
ATOM 2980 C C . LEU A 1 388 ? 11.909 1.260 -6.937 1.00 95.00 388 LEU A C 1
ATOM 2982 O O . LEU A 1 388 ? 11.646 1.045 -5.763 1.00 95.00 388 LEU A O 1
ATOM 2986 N N . LEU A 1 389 ? 11.070 1.924 -7.736 1.00 96.50 389 LEU A N 1
ATOM 2987 C CA . LEU A 1 389 ? 9.778 2.455 -7.291 1.00 96.50 389 LEU A CA 1
ATOM 2988 C C . LEU A 1 389 ? 8.863 1.347 -6.768 1.00 96.50 389 LEU A C 1
ATOM 2990 O O . LEU A 1 389 ? 8.236 1.509 -5.726 1.00 96.50 389 LEU A O 1
ATOM 2994 N N . SER A 1 390 ? 8.814 0.206 -7.459 1.00 95.00 390 SER A N 1
ATOM 2995 C CA . SER A 1 390 ? 8.075 -0.971 -6.993 1.00 95.00 390 SER A CA 1
ATOM 2996 C C . SER A 1 390 ? 8.603 -1.482 -5.649 1.00 95.00 390 SER A C 1
ATOM 2998 O O . SER A 1 390 ? 7.816 -1.841 -4.774 1.00 95.00 390 SER A O 1
ATOM 3000 N N . GLN A 1 391 ? 9.925 -1.494 -5.460 1.00 93.94 391 GLN A N 1
ATOM 3001 C CA . GLN A 1 391 ? 10.539 -1.868 -4.186 1.00 93.94 391 GLN A CA 1
ATOM 3002 C C . GLN A 1 391 ? 10.186 -0.883 -3.068 1.00 93.94 391 GLN A C 1
ATOM 3004 O O . GLN A 1 391 ? 9.759 -1.301 -1.994 1.00 93.94 391 GLN A O 1
ATOM 3009 N N . THR A 1 392 ? 10.296 0.419 -3.330 1.00 95.31 392 THR A N 1
ATOM 3010 C CA . THR A 1 392 ? 9.928 1.461 -2.366 1.00 95.31 392 THR A CA 1
ATOM 3011 C C . THR A 1 392 ? 8.451 1.374 -1.994 1.00 95.31 392 THR A C 1
ATOM 3013 O O . THR A 1 392 ? 8.128 1.386 -0.813 1.00 95.31 392 THR A O 1
ATOM 3016 N N . ALA A 1 393 ? 7.554 1.183 -2.964 1.00 96.12 393 ALA A N 1
ATOM 3017 C CA . ALA A 1 393 ? 6.124 1.042 -2.700 1.00 96.12 393 ALA A CA 1
ATOM 3018 C C . ALA A 1 393 ? 5.804 -0.175 -1.811 1.00 96.12 393 ALA A C 1
ATOM 3020 O O . ALA A 1 393 ? 4.963 -0.081 -0.917 1.00 96.12 393 ALA A O 1
ATOM 3021 N N . ARG A 1 394 ? 6.488 -1.312 -2.016 1.00 93.50 394 ARG A N 1
ATOM 3022 C CA . ARG A 1 394 ? 6.360 -2.498 -1.148 1.00 93.50 394 ARG A CA 1
ATOM 3023 C C . ARG A 1 394 ? 6.812 -2.206 0.284 1.00 93.50 394 ARG A C 1
ATOM 3025 O O . ARG A 1 394 ? 6.095 -2.533 1.228 1.00 93.50 394 ARG A O 1
ATOM 3032 N N . GLN A 1 395 ? 7.956 -1.543 0.445 1.00 92.06 395 GLN A N 1
ATOM 3033 C CA . GLN A 1 395 ? 8.481 -1.150 1.756 1.00 92.06 395 GLN A CA 1
ATOM 3034 C C . GLN A 1 395 ? 7.578 -0.130 2.468 1.00 92.06 395 GLN A C 1
ATOM 3036 O O . GLN A 1 395 ? 7.325 -0.260 3.665 1.00 92.06 395 GLN A O 1
ATOM 3041 N N . GLU A 1 396 ? 7.047 0.856 1.746 1.00 95.50 396 GLU A N 1
ATOM 3042 C CA . GLU A 1 396 ? 6.099 1.832 2.290 1.00 95.50 396 GLU A CA 1
ATOM 3043 C C . GLU A 1 396 ? 4.794 1.167 2.726 1.00 95.50 396 GLU A C 1
ATOM 3045 O O . GLU A 1 396 ? 4.288 1.459 3.808 1.00 95.50 396 GLU A O 1
ATOM 3050 N N . LEU A 1 397 ? 4.268 0.232 1.930 1.00 93.94 397 LEU A N 1
ATOM 3051 C CA . LEU A 1 397 ? 3.083 -0.540 2.297 1.00 93.94 397 LEU A CA 1
ATOM 3052 C C . LEU A 1 397 ? 3.315 -1.341 3.579 1.00 93.94 397 LEU A C 1
ATOM 3054 O O . LEU A 1 397 ? 2.478 -1.302 4.480 1.00 93.94 397 LEU A O 1
ATOM 3058 N N . LEU A 1 398 ? 4.465 -2.006 3.688 1.00 91.38 398 LEU A N 1
ATOM 3059 C CA . LEU A 1 398 ? 4.858 -2.726 4.895 1.00 91.38 398 LEU A CA 1
ATOM 3060 C C . LEU A 1 398 ? 4.916 -1.794 6.116 1.00 91.38 398 LEU A C 1
ATOM 3062 O O . LEU A 1 398 ? 4.357 -2.103 7.168 1.00 91.38 398 LEU A O 1
ATOM 3066 N N . SER A 1 399 ? 5.537 -0.622 5.963 1.00 93.19 399 SER A N 1
ATOM 3067 C CA . SER A 1 399 ? 5.601 0.397 7.015 1.00 93.19 399 SER A CA 1
ATOM 3068 C C . SER A 1 399 ? 4.208 0.876 7.434 1.00 93.19 399 SER A C 1
ATOM 3070 O O . SER A 1 399 ? 3.913 0.967 8.625 1.00 93.19 399 SER A O 1
ATOM 3072 N N . MET A 1 400 ? 3.322 1.145 6.470 1.00 94.62 400 MET A N 1
ATOM 3073 C CA . MET A 1 400 ? 1.945 1.563 6.745 1.00 94.62 400 MET A CA 1
ATOM 3074 C C . MET A 1 400 ? 1.156 0.491 7.503 1.00 94.62 400 MET A C 1
ATOM 3076 O O . MET A 1 400 ? 0.403 0.833 8.415 1.00 94.62 400 MET A O 1
ATOM 3080 N N . LEU A 1 401 ? 1.334 -0.793 7.173 1.00 91.69 401 LEU A N 1
ATOM 3081 C CA . LEU A 1 401 ? 0.690 -1.895 7.896 1.00 91.69 401 LEU A CA 1
ATOM 3082 C C . LEU A 1 401 ? 1.107 -1.913 9.371 1.00 91.69 401 LEU A C 1
ATOM 3084 O O . LEU A 1 401 ? 0.238 -1.919 10.246 1.00 91.69 401 LEU A O 1
ATOM 3088 N N . TYR A 1 402 ? 2.412 -1.824 9.650 1.00 91.06 402 TYR A N 1
ATOM 3089 C CA . TYR A 1 402 ? 2.915 -1.742 11.024 1.00 91.06 402 TYR A CA 1
ATOM 3090 C C . TYR A 1 402 ? 2.410 -0.500 11.762 1.00 91.06 402 TYR A C 1
ATOM 3092 O O . TYR A 1 402 ? 2.044 -0.579 12.935 1.00 91.06 402 TYR A O 1
ATOM 3100 N N . GLU A 1 403 ? 2.346 0.655 11.097 1.00 94.81 403 GLU A N 1
ATOM 3101 C CA . GLU A 1 403 ? 1.811 1.869 11.712 1.00 94.81 403 GLU A CA 1
ATOM 3102 C C . GLU A 1 403 ? 0.333 1.745 12.081 1.00 94.81 403 GLU A C 1
ATOM 3104 O O . GLU A 1 403 ? -0.073 2.186 13.160 1.00 94.81 403 GLU A O 1
ATOM 3109 N N . VAL A 1 404 ? -0.485 1.183 11.190 1.00 94.06 404 VAL A N 1
ATOM 3110 C CA . VAL A 1 404 ? -1.915 0.984 11.443 1.00 94.06 404 VAL A CA 1
ATOM 3111 C C . VAL A 1 404 ? -2.103 0.028 12.613 1.00 94.06 404 VAL A C 1
ATOM 3113 O O . VAL A 1 404 ? -2.865 0.341 13.528 1.00 94.06 404 VAL A O 1
ATOM 3116 N N . GLU A 1 405 ? -1.376 -1.087 12.627 1.00 92.00 405 GLU A N 1
ATOM 3117 C CA . GLU A 1 405 ? -1.414 -2.050 13.725 1.00 92.00 405 GLU A CA 1
ATOM 3118 C C . GLU A 1 405 ? -1.007 -1.395 15.055 1.00 92.00 405 GLU A C 1
ATOM 3120 O O . GLU A 1 405 ? -1.734 -1.476 16.045 1.00 92.00 4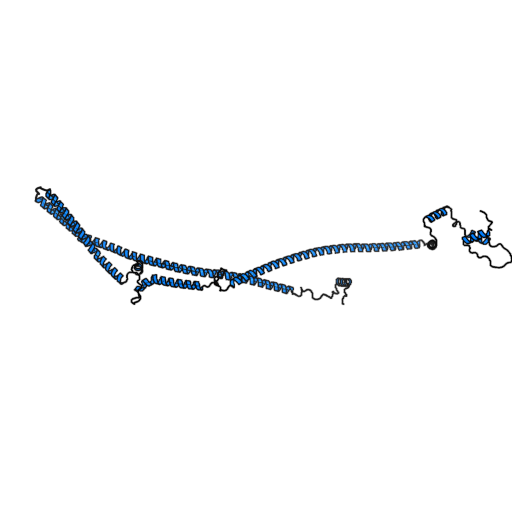05 GLU A O 1
ATOM 3125 N N . LEU A 1 406 ? 0.092 -0.635 15.068 1.00 93.12 406 LEU A N 1
ATOM 3126 C CA . LEU A 1 406 ? 0.560 0.087 16.252 1.00 93.12 406 LEU A CA 1
ATOM 3127 C C . LEU A 1 406 ? -0.469 1.103 16.766 1.00 93.12 406 LEU A C 1
ATOM 3129 O O . LEU A 1 406 ? -0.642 1.256 17.978 1.00 93.12 406 LEU A O 1
ATOM 3133 N N . ARG A 1 407 ? -1.156 1.820 15.868 1.00 95.12 407 ARG A N 1
ATOM 3134 C CA . ARG A 1 407 ? -2.240 2.739 16.254 1.00 95.12 407 ARG A CA 1
ATOM 3135 C C . ARG A 1 407 ? -3.384 1.973 16.915 1.00 95.12 407 ARG A C 1
ATOM 3137 O O . ARG A 1 407 ? -3.848 2.405 17.968 1.00 95.12 407 ARG A O 1
ATOM 3144 N N . ARG A 1 408 ? -3.773 0.817 16.366 1.00 91.88 408 ARG A N 1
ATOM 3145 C CA . ARG A 1 408 ? -4.803 -0.045 16.967 1.00 91.88 408 ARG A CA 1
ATOM 3146 C C . ARG A 1 408 ? -4.392 -0.545 18.347 1.00 91.88 408 ARG A C 1
ATOM 3148 O O . ARG A 1 408 ? -5.180 -0.385 19.271 1.00 91.88 408 ARG A O 1
ATOM 3155 N N . HIS A 1 409 ? -3.157 -1.018 18.517 1.00 91.00 409 HIS A N 1
ATOM 3156 C CA . HIS A 1 409 ? -2.620 -1.433 19.823 1.00 91.00 409 HIS A CA 1
ATOM 3157 C C . HIS A 1 409 ? -2.631 -0.307 20.861 1.00 91.00 409 HIS A C 1
ATOM 3159 O O . HIS A 1 409 ? -2.925 -0.518 22.036 1.00 91.00 409 HIS A O 1
ATOM 3165 N N . ARG A 1 410 ? -2.328 0.927 20.448 1.00 94.88 410 ARG A N 1
ATOM 3166 C CA . ARG A 1 410 ? -2.393 2.090 21.347 1.00 94.88 410 ARG A CA 1
ATOM 3167 C C . ARG A 1 410 ? -3.824 2.417 21.759 1.00 94.88 410 ARG A C 1
ATOM 3169 O O . ARG A 1 410 ? -4.049 2.779 22.913 1.00 94.88 410 ARG A O 1
ATOM 3176 N N . ASP A 1 411 ? -4.773 2.310 20.838 1.00 94.75 411 ASP A N 1
ATOM 3177 C CA . ASP A 1 411 ? -6.181 2.574 21.124 1.00 94.75 411 ASP A CA 1
ATOM 3178 C C . ASP A 1 411 ? -6.786 1.488 22.021 1.00 94.75 411 ASP A C 1
ATOM 3180 O O . ASP A 1 411 ? -7.444 1.825 23.007 1.00 94.75 411 ASP A O 1
ATOM 3184 N N . THR A 1 412 ? -6.492 0.207 21.768 1.00 91.44 412 THR A N 1
ATOM 3185 C CA . THR A 1 412 ? -6.903 -0.893 22.655 1.00 91.44 412 THR A CA 1
ATOM 3186 C C . THR A 1 412 ? -6.297 -0.726 24.045 1.00 91.44 412 THR A C 1
ATOM 3188 O O . THR A 1 412 ? -7.029 -0.770 25.031 1.00 91.44 412 THR A O 1
ATOM 3191 N N . HIS A 1 413 ? -5.001 -0.411 24.151 1.00 93.06 413 HIS A N 1
ATOM 3192 C CA . HIS A 1 413 ? -4.355 -0.128 25.434 1.00 93.06 413 HIS A CA 1
ATOM 3193 C C . HIS A 1 413 ? -5.027 1.032 26.186 1.00 93.06 413 HIS A C 1
ATOM 3195 O O . HIS A 1 413 ? -5.238 0.942 27.396 1.00 93.06 413 HIS A O 1
ATOM 3201 N N . ARG A 1 414 ? -5.376 2.132 25.501 1.00 95.44 414 ARG A N 1
ATOM 3202 C CA . ARG A 1 414 ? -6.086 3.270 26.117 1.00 95.44 414 ARG A CA 1
ATOM 3203 C C . ARG A 1 414 ? -7.458 2.864 26.645 1.00 95.44 414 ARG A C 1
ATOM 3205 O O . ARG A 1 414 ? -7.793 3.237 27.767 1.00 95.44 414 ARG A O 1
ATOM 3212 N N . LEU A 1 415 ? -8.228 2.106 25.864 1.00 93.50 415 LEU A N 1
ATOM 3213 C CA . LEU A 1 415 ? -9.551 1.625 26.264 1.00 93.50 415 LEU A CA 1
ATOM 3214 C C . LEU A 1 415 ? -9.466 0.664 27.454 1.00 93.50 415 LEU A C 1
ATOM 3216 O O . LEU A 1 415 ? -10.178 0.857 28.436 1.00 93.50 415 LEU A O 1
ATOM 3220 N N . LEU A 1 416 ? -8.547 -0.303 27.412 1.00 92.06 416 LEU A N 1
ATOM 3221 C CA . LEU A 1 416 ? -8.310 -1.236 28.515 1.00 92.06 416 LEU A CA 1
ATOM 3222 C C . LEU A 1 416 ? -7.833 -0.511 29.778 1.00 92.06 416 LEU A C 1
ATOM 3224 O O . LEU A 1 416 ? -8.323 -0.793 30.867 1.00 92.06 416 LEU A O 1
ATOM 3228 N N . SER A 1 417 ? -6.945 0.479 29.646 1.00 95.50 417 SER A N 1
ATOM 3229 C CA . SER A 1 417 ? -6.494 1.304 30.776 1.00 95.50 417 SER A CA 1
ATOM 3230 C C . SER A 1 417 ? -7.642 2.114 31.387 1.00 95.50 417 SER A C 1
ATOM 3232 O O . SER A 1 417 ? -7.760 2.202 32.610 1.00 95.50 417 SER A O 1
ATOM 3234 N N . ALA A 1 418 ? -8.510 2.693 30.550 1.00 94.88 418 ALA A N 1
ATOM 3235 C CA . ALA A 1 418 ? -9.683 3.428 31.010 1.00 94.88 418 ALA A CA 1
ATOM 3236 C C . ALA A 1 418 ? -10.663 2.501 31.744 1.00 94.88 418 ALA A C 1
ATOM 3238 O O . ALA A 1 418 ? -11.063 2.817 32.865 1.00 94.88 418 ALA A O 1
ATOM 3239 N N . ALA A 1 419 ? -10.979 1.340 31.165 1.00 91.88 419 ALA A N 1
ATOM 3240 C CA . ALA A 1 419 ? -11.828 0.326 31.785 1.00 91.88 419 ALA A CA 1
ATOM 3241 C C . ALA A 1 419 ? -11.252 -0.153 33.127 1.00 91.88 419 ALA A C 1
ATOM 3243 O O . ALA A 1 419 ? -11.958 -0.147 34.132 1.00 91.88 419 ALA A O 1
ATOM 3244 N N . ALA A 1 420 ? -9.953 -0.462 33.180 1.00 93.25 420 ALA A N 1
ATOM 3245 C CA . ALA A 1 420 ? -9.271 -0.853 34.411 1.00 93.25 420 ALA A CA 1
ATOM 3246 C C . ALA A 1 420 ? -9.372 0.237 35.491 1.00 93.25 420 ALA A C 1
ATOM 3248 O O . ALA A 1 420 ? -9.694 -0.061 36.638 1.00 93.25 420 ALA A O 1
ATOM 3249 N N . SER A 1 421 ? -9.165 1.509 35.131 1.00 95.00 421 SER A N 1
ATOM 3250 C CA . SER A 1 421 ? -9.282 2.626 36.079 1.00 95.00 421 SER A CA 1
ATOM 3251 C C . SER A 1 421 ? -10.707 2.806 36.619 1.00 95.00 421 SER A C 1
ATOM 3253 O O . SER A 1 421 ? -10.886 3.056 37.813 1.00 95.00 421 SER A O 1
ATOM 3255 N N . GLN A 1 422 ? -11.724 2.623 35.769 1.00 92.31 422 GLN A N 1
ATOM 3256 C CA . GLN A 1 422 ? -13.128 2.699 36.169 1.00 92.31 422 GLN A CA 1
ATOM 3257 C C . GLN A 1 422 ? -13.490 1.549 37.105 1.00 92.31 422 GLN A C 1
ATOM 3259 O O . GLN A 1 422 ? -14.008 1.806 38.190 1.00 92.31 422 GLN A O 1
ATOM 3264 N N . LEU A 1 423 ? -13.137 0.312 36.746 1.00 90.50 423 LEU A N 1
ATOM 3265 C CA . LEU A 1 423 ? -13.352 -0.867 37.587 1.00 90.50 423 LEU A CA 1
ATOM 3266 C C . LEU A 1 423 ? -12.673 -0.719 38.952 1.00 90.50 423 LEU A C 1
ATOM 3268 O O . LEU A 1 423 ? -13.278 -1.025 39.977 1.00 90.50 423 LEU A O 1
ATOM 3272 N N . LEU A 1 424 ? -11.452 -0.182 38.991 1.00 94.81 424 LEU A N 1
ATOM 3273 C CA . LEU A 1 424 ? -10.721 0.044 40.237 1.00 94.81 424 LEU A CA 1
ATOM 3274 C C . LEU A 1 424 ? -11.390 1.126 41.101 1.00 94.81 424 LEU A C 1
ATOM 3276 O O . LEU A 1 424 ? -11.514 0.966 42.316 1.00 94.81 424 LEU A O 1
ATOM 3280 N N . SER A 1 425 ? -11.907 2.193 40.478 1.00 94.19 425 SER A N 1
ATOM 3281 C CA . SER A 1 425 ? -12.697 3.213 41.178 1.00 94.19 425 SER A CA 1
ATOM 3282 C C . SER A 1 425 ? -14.010 2.644 41.735 1.00 94.19 425 SER A C 1
ATOM 3284 O O . SER A 1 425 ? -14.356 2.903 42.889 1.00 94.19 425 SER A O 1
ATOM 3286 N N . TRP A 1 426 ? -14.708 1.799 40.971 1.00 90.38 426 TRP A N 1
ATOM 3287 C CA . TRP A 1 426 ? -15.932 1.132 41.410 1.00 90.38 426 TRP A CA 1
ATOM 3288 C C . TRP A 1 426 ? -15.659 0.150 42.546 1.00 90.38 426 TRP A C 1
ATOM 3290 O O . TRP A 1 426 ? -16.405 0.152 43.523 1.00 90.38 426 TRP A O 1
ATOM 3300 N N . GLY A 1 427 ? -14.558 -0.604 42.470 1.00 91.81 427 GLY A N 1
ATOM 3301 C CA . GLY A 1 427 ? -14.064 -1.456 43.550 1.00 91.81 427 GLY A CA 1
ATOM 3302 C C . GLY A 1 427 ? -13.836 -0.663 44.836 1.00 91.81 427 GLY A C 1
ATOM 3303 O O . GLY A 1 427 ? -14.458 -0.955 45.851 1.00 91.81 427 GLY A O 1
ATOM 3304 N N . SER A 1 428 ? -13.072 0.434 44.777 1.00 94.19 428 SER A N 1
ATOM 3305 C CA . SER A 1 428 ? -12.833 1.287 45.956 1.00 94.19 428 SER A CA 1
ATOM 3306 C C . SER A 1 428 ? -14.110 1.916 46.536 1.00 94.19 428 SER A C 1
ATOM 3308 O O . SER A 1 428 ? -14.236 2.086 47.752 1.00 94.19 428 SER A O 1
ATOM 3310 N N . SER A 1 429 ? -15.085 2.250 45.682 1.00 92.44 429 SER A N 1
ATOM 3311 C CA . SER A 1 429 ? -16.383 2.778 46.108 1.00 92.44 429 SER A CA 1
ATOM 3312 C C . SER A 1 429 ? -17.227 1.690 46.774 1.00 92.44 429 SER A C 1
ATOM 3314 O O . SER A 1 429 ? -17.859 1.931 47.803 1.00 92.44 429 SER A O 1
ATOM 3316 N N . ALA A 1 430 ? -17.216 0.473 46.224 1.00 88.25 430 ALA A N 1
ATOM 3317 C CA . ALA A 1 430 ? -17.855 -0.691 46.821 1.00 88.25 430 ALA A CA 1
ATOM 3318 C C . ALA A 1 430 ? -17.240 -1.030 48.185 1.00 88.25 430 ALA A C 1
ATOM 3320 O O . ALA A 1 430 ? -17.991 -1.168 49.148 1.00 88.25 430 ALA A O 1
ATOM 3321 N N . ASP A 1 431 ? -15.911 -1.044 48.296 1.00 92.00 431 ASP A N 1
ATOM 3322 C CA . ASP A 1 431 ? -15.203 -1.255 49.561 1.00 92.00 431 ASP A CA 1
ATOM 3323 C C . ASP A 1 431 ? -15.557 -0.175 50.587 1.00 92.00 431 ASP A C 1
ATOM 3325 O O . ASP A 1 431 ? -15.907 -0.485 51.723 1.00 92.00 431 ASP A O 1
ATOM 3329 N N . SER A 1 432 ? -15.576 1.099 50.182 1.00 90.88 432 SER A N 1
ATOM 3330 C CA . SER A 1 432 ? -15.962 2.208 51.067 1.00 90.88 432 SER A CA 1
ATOM 3331 C C . SER A 1 432 ? -17.399 2.067 51.584 1.00 90.88 432 SER A C 1
ATOM 3333 O O . SER A 1 432 ? -17.666 2.319 52.761 1.00 90.88 432 SER A O 1
ATOM 3335 N N . ARG A 1 433 ? -18.338 1.634 50.729 1.00 88.06 433 ARG A N 1
ATOM 3336 C CA . ARG A 1 433 ? -19.724 1.341 51.136 1.00 88.06 433 ARG A CA 1
ATOM 3337 C C . ARG A 1 433 ? -19.788 0.148 52.085 1.00 88.06 433 ARG A C 1
ATOM 3339 O O . ARG A 1 433 ? -20.512 0.207 53.075 1.00 88.06 433 ARG A O 1
ATOM 3346 N N . LEU A 1 434 ? -19.029 -0.910 51.808 1.00 88.31 434 LEU A N 1
ATOM 3347 C CA . LEU A 1 434 ? -18.956 -2.099 52.651 1.00 88.31 434 LEU A CA 1
ATOM 3348 C C . LEU A 1 434 ? -18.419 -1.747 54.048 1.00 88.31 434 LEU A C 1
ATOM 3350 O O . LEU A 1 434 ? -18.996 -2.165 55.048 1.00 88.31 434 LEU A O 1
ATOM 3354 N N . GLU A 1 435 ? -17.377 -0.920 54.134 1.00 89.12 435 GLU A N 1
ATOM 3355 C CA . GLU A 1 435 ? -16.847 -0.410 55.404 1.00 89.12 435 GLU A CA 1
ATOM 3356 C C . GLU A 1 435 ? -17.850 0.498 56.134 1.00 89.12 435 GLU A C 1
ATOM 3358 O O . GLU A 1 435 ? -18.043 0.362 57.344 1.00 89.12 435 GLU A O 1
ATOM 3363 N N . ALA A 1 436 ? -18.578 1.359 55.414 1.00 86.50 436 ALA A N 1
ATOM 3364 C CA . ALA A 1 436 ? -19.659 2.153 56.001 1.00 86.50 436 ALA A CA 1
ATOM 3365 C C . ALA A 1 436 ? -20.788 1.268 56.566 1.00 86.50 436 ALA A C 1
ATOM 3367 O O . ALA A 1 436 ? -21.308 1.554 57.644 1.00 86.50 436 ALA A O 1
ATOM 3368 N N . MET A 1 437 ? -21.135 0.163 55.897 1.00 81.69 437 MET A N 1
ATOM 3369 C CA . MET A 1 437 ? -22.123 -0.810 56.386 1.00 81.69 437 MET A CA 1
ATOM 3370 C C . MET A 1 437 ? -21.613 -1.644 57.567 1.00 81.69 437 MET A C 1
ATOM 3372 O O . MET A 1 437 ? -22.402 -2.030 58.428 1.00 81.69 437 MET A O 1
ATOM 3376 N N . LYS A 1 438 ? -20.303 -1.901 57.649 1.00 80.81 438 LYS A N 1
ATOM 3377 C CA . LYS A 1 438 ? -19.672 -2.562 58.804 1.00 80.81 438 LYS A CA 1
ATOM 3378 C C . LYS A 1 438 ? -19.642 -1.683 60.057 1.00 80.81 438 LYS A C 1
ATOM 3380 O O . LYS A 1 438 ? -19.383 -2.213 61.140 1.00 80.81 438 LYS A O 1
ATOM 3385 N N . SER A 1 439 ? -19.898 -0.377 59.935 1.00 78.50 439 SER A N 1
ATOM 3386 C CA . SER A 1 439 ? -19.914 0.546 61.071 1.00 78.50 439 SER A CA 1
ATOM 3387 C C . SER A 1 439 ? -20.882 0.086 62.173 1.00 78.50 439 SER A C 1
ATOM 3389 O O . SER A 1 439 ? -21.994 -0.384 61.927 1.00 78.50 439 SER A O 1
ATOM 3391 N N . SER A 1 440 ? -20.441 0.224 63.428 1.00 65.50 440 SER A N 1
ATOM 3392 C CA . SER A 1 440 ? -21.122 -0.308 64.622 1.00 65.50 440 SER A CA 1
ATOM 3393 C C . SER A 1 440 ? -22.560 0.213 64.813 1.00 65.50 440 SER A C 1
ATOM 3395 O O . SER A 1 440 ? -23.354 -0.399 65.519 1.00 65.50 440 SER A O 1
ATOM 3397 N N . SER A 1 441 ? -22.927 1.323 64.166 1.00 66.19 441 SER A N 1
ATOM 3398 C CA . SER A 1 441 ? -24.270 1.914 64.218 1.00 66.19 441 SER A CA 1
ATOM 3399 C C . SER A 1 441 ? -25.330 1.170 63.399 1.00 66.19 441 SER A C 1
ATOM 3401 O O . SER A 1 441 ? -26.515 1.365 63.653 1.00 66.19 441 SER A O 1
ATOM 3403 N N . LEU A 1 442 ? -24.928 0.354 62.417 1.00 64.50 442 LEU A N 1
ATOM 3404 C CA . LEU A 1 442 ? -25.838 -0.398 61.539 1.00 64.50 442 LEU A CA 1
ATOM 3405 C C . LEU A 1 442 ? -25.875 -1.898 61.858 1.00 64.50 442 LEU A C 1
ATOM 3407 O O . LEU A 1 442 ? -26.721 -2.618 61.327 1.00 64.50 442 LEU A O 1
ATOM 3411 N N . GLN A 1 443 ? -24.986 -2.381 62.732 1.00 64.00 443 GLN A N 1
ATOM 3412 C CA . GLN A 1 443 ? -25.069 -3.756 63.206 1.00 64.00 443 GLN A CA 1
ATOM 3413 C C . GLN A 1 443 ? -26.290 -3.912 64.123 1.00 64.00 443 GLN A C 1
ATOM 3415 O O . GLN A 1 443 ? -26.518 -3.058 64.986 1.00 64.00 443 GLN A O 1
ATOM 3420 N N . PRO A 1 444 ? -27.074 -5.000 63.986 1.00 60.75 444 PRO A N 1
ATOM 3421 C CA . PRO A 1 444 ? -28.101 -5.313 64.967 1.00 60.75 444 PRO A CA 1
ATOM 3422 C C . PRO A 1 444 ? -27.431 -5.383 66.340 1.00 60.75 444 PRO A C 1
ATOM 3424 O O . PRO A 1 444 ? -26.390 -6.028 66.492 1.00 60.75 444 PRO A O 1
ATOM 3427 N N . VAL A 1 445 ? -27.998 -4.672 67.320 1.00 59.78 445 VAL A N 1
ATOM 3428 C CA . VAL A 1 445 ? -27.492 -4.650 68.696 1.00 59.78 445 VAL A CA 1
ATOM 3429 C C . VAL A 1 445 ? -27.351 -6.105 69.152 1.00 59.78 445 VAL A C 1
ATOM 3431 O O . VAL A 1 445 ? -28.348 -6.806 69.308 1.00 59.78 445 VAL A O 1
ATOM 3434 N N . LYS A 1 446 ? -26.105 -6.579 69.294 1.00 57.44 446 LYS A N 1
ATOM 3435 C CA . LYS A 1 446 ? -25.790 -7.987 69.606 1.00 57.44 446 LYS A CA 1
ATOM 3436 C C . LYS A 1 446 ? -26.327 -8.432 70.963 1.00 57.44 446 LYS A C 1
ATOM 3438 O O . LYS A 1 446 ? -26.462 -9.627 71.200 1.00 57.44 446 LYS A O 1
ATOM 3443 N N . GLU A 1 447 ? -26.643 -7.482 71.832 1.00 56.41 447 GLU A N 1
ATOM 3444 C CA . GLU A 1 447 ? -27.280 -7.742 73.111 1.00 56.41 447 GLU A CA 1
ATOM 3445 C C . GLU A 1 447 ? -28.753 -7.320 73.036 1.00 56.41 447 GLU A C 1
ATOM 3447 O O . GLU A 1 447 ? -29.037 -6.155 72.733 1.00 56.41 447 GLU A O 1
ATOM 3452 N N . PRO A 1 448 ? -29.718 -8.219 73.315 1.00 56.44 448 PRO A N 1
ATOM 3453 C CA . PRO A 1 448 ? -31.074 -7.768 73.578 1.00 56.44 448 PRO A CA 1
ATOM 3454 C C . PRO A 1 448 ? -30.987 -6.738 74.706 1.00 56.44 448 PRO A C 1
ATOM 3456 O O . PRO A 1 448 ? -30.358 -7.002 75.731 1.00 56.44 448 PRO A O 1
ATOM 3459 N N . ARG A 1 449 ? -31.580 -5.552 74.519 1.00 56.25 449 ARG A N 1
ATOM 3460 C CA . ARG A 1 449 ? -31.715 -4.560 75.594 1.00 56.25 449 ARG A CA 1
ATOM 3461 C C . ARG A 1 449 ? -32.574 -5.186 76.698 1.00 56.25 449 ARG A C 1
ATOM 3463 O O . ARG A 1 449 ? -33.792 -5.069 76.684 1.00 56.25 449 ARG A O 1
ATOM 3470 N N . LEU A 1 450 ? -31.932 -5.908 77.614 1.00 56.69 450 LEU A N 1
ATOM 3471 C CA . LEU A 1 450 ? -32.553 -6.580 78.759 1.00 56.69 450 LEU A CA 1
ATOM 3472 C C . LEU A 1 450 ? -32.973 -5.576 79.841 1.00 56.69 450 LEU A C 1
ATOM 3474 O O . LEU A 1 450 ? -33.705 -5.928 80.760 1.00 56.69 450 LEU A O 1
ATOM 3478 N N . THR A 1 451 ? -32.541 -4.322 79.722 1.00 60.75 451 THR A N 1
ATOM 3479 C CA . THR A 1 451 ? -32.889 -3.230 80.623 1.00 60.75 451 THR A CA 1
ATOM 3480 C C . THR A 1 451 ? -33.879 -2.286 79.945 1.00 60.75 451 THR A C 1
ATOM 3482 O O . THR A 1 451 ? -33.546 -1.516 79.045 1.00 60.75 451 THR A O 1
ATOM 3485 N N . VAL A 1 452 ? -35.133 -2.355 80.391 1.00 61.03 452 VAL A N 1
ATOM 3486 C CA . VAL A 1 452 ? -36.142 -1.330 80.109 1.00 61.03 452 VAL A CA 1
ATOM 3487 C C . VAL A 1 452 ? -35.783 -0.095 80.934 1.00 61.03 452 VAL A C 1
ATOM 3489 O O . VAL A 1 452 ? -35.582 -0.200 82.144 1.00 61.03 452 VAL A O 1
ATOM 3492 N N . ASP A 1 453 ? -35.677 1.073 80.295 1.00 68.94 453 ASP A N 1
ATOM 3493 C CA . ASP A 1 453 ? -35.416 2.326 81.007 1.00 68.94 453 ASP A CA 1
ATOM 3494 C C . ASP A 1 453 ? -36.534 2.581 82.033 1.00 68.94 453 ASP A C 1
ATOM 3496 O O . ASP A 1 453 ? -37.718 2.605 81.701 1.00 68.94 453 ASP A O 1
ATOM 3500 N N . SER A 1 454 ? -36.153 2.803 83.292 1.00 67.19 454 SER A N 1
ATOM 3501 C CA . SER A 1 454 ? -37.056 3.121 84.409 1.00 67.19 454 SER A CA 1
ATOM 3502 C C . SER A 1 454 ? -37.985 4.321 84.159 1.00 67.19 454 SER A C 1
ATOM 3504 O O . SER A 1 454 ? -39.003 4.475 84.838 1.00 67.19 454 SER A O 1
ATOM 3506 N N . ARG A 1 455 ? -37.639 5.188 83.199 1.00 72.00 455 ARG A N 1
ATOM 3507 C CA . ARG A 1 455 ? -38.444 6.352 82.804 1.00 72.00 455 ARG A CA 1
ATOM 3508 C C . ARG A 1 455 ? -39.539 6.005 81.800 1.00 72.00 455 ARG A C 1
ATOM 3510 O O . ARG A 1 455 ? -40.522 6.744 81.706 1.00 72.00 455 ARG A O 1
ATOM 3517 N N . ASP A 1 456 ? -39.407 4.887 81.094 1.00 72.75 456 ASP A N 1
ATOM 3518 C CA . ASP A 1 456 ? -40.381 4.433 80.113 1.00 72.75 456 ASP A CA 1
ATOM 3519 C C . ASP A 1 456 ? -41.523 3.669 80.799 1.00 72.75 456 ASP A C 1
ATOM 3521 O O . ASP A 1 456 ? -41.574 2.439 80.889 1.00 72.75 456 ASP A O 1
ATOM 3525 N N . LYS A 1 457 ? -42.482 4.446 81.313 1.00 73.62 457 LYS A N 1
ATOM 3526 C CA . LYS A 1 457 ? -43.685 3.921 81.972 1.00 73.62 457 LYS A CA 1
ATOM 3527 C C . LYS A 1 457 ? -44.532 3.048 81.045 1.00 73.62 457 LYS A C 1
ATOM 3529 O O . LYS A 1 457 ? -45.304 2.235 81.551 1.00 73.62 457 LYS A O 1
ATOM 3534 N N . PHE A 1 458 ? -44.427 3.224 79.726 1.00 73.25 458 PHE A N 1
ATOM 3535 C CA . PHE A 1 458 ? -45.178 2.445 78.748 1.00 73.25 458 PHE A CA 1
ATOM 3536 C C . PHE A 1 458 ? -44.569 1.051 78.589 1.00 73.25 458 PHE A C 1
ATOM 3538 O O . PHE A 1 458 ? -45.280 0.061 78.770 1.00 73.25 458 PHE A O 1
ATOM 3545 N N . ALA A 1 459 ? -43.254 0.968 78.367 1.00 71.56 459 ALA A N 1
ATOM 3546 C CA . ALA A 1 459 ? -42.542 -0.305 78.264 1.00 71.56 459 ALA A CA 1
ATOM 3547 C C . ALA A 1 459 ? -42.645 -1.130 79.560 1.00 71.56 459 ALA A C 1
ATOM 3549 O O . ALA A 1 459 ? -42.921 -2.328 79.508 1.00 71.56 459 ALA A O 1
ATOM 3550 N N . LEU A 1 460 ? -42.551 -0.487 80.732 1.00 73.75 460 LEU A N 1
ATOM 3551 C CA . LEU A 1 460 ? -42.759 -1.146 82.029 1.00 73.75 460 LEU A CA 1
ATOM 3552 C C . LEU A 1 460 ? -44.183 -1.709 82.188 1.00 73.75 460 LEU A C 1
ATOM 3554 O O . LEU A 1 460 ? -44.358 -2.818 82.698 1.00 73.75 460 LEU A O 1
ATOM 3558 N N . ARG A 1 461 ? -45.210 -0.981 81.722 1.00 70.62 461 ARG A N 1
ATOM 3559 C CA . ARG A 1 461 ? -46.600 -1.472 81.720 1.00 70.62 461 ARG A CA 1
ATOM 3560 C C . ARG A 1 461 ? -46.776 -2.648 80.767 1.00 70.62 461 ARG A C 1
ATOM 3562 O O . ARG A 1 461 ? -47.390 -3.639 81.146 1.00 70.62 461 ARG A O 1
ATOM 3569 N N . MET A 1 462 ? -46.207 -2.569 79.572 1.00 72.38 462 MET A N 1
ATOM 3570 C CA . MET A 1 462 ? -46.207 -3.658 78.593 1.00 72.38 462 MET A CA 1
ATOM 3571 C C . MET A 1 462 ? -45.545 -4.924 79.147 1.00 72.38 462 MET A C 1
ATOM 3573 O O . MET A 1 462 ? -46.149 -5.992 79.093 1.00 72.38 462 MET A O 1
ATOM 3577 N N . CYS A 1 463 ? -44.370 -4.813 79.772 1.00 69.12 463 CYS A N 1
ATOM 3578 C CA . CYS A 1 463 ? -43.719 -5.940 80.447 1.00 69.12 463 CYS A CA 1
ATOM 3579 C C . CYS A 1 463 ? -44.589 -6.528 81.568 1.00 69.12 463 CYS A C 1
ATOM 3581 O O . CYS A 1 463 ? -44.674 -7.749 81.689 1.00 69.12 463 CYS A O 1
ATOM 3583 N N . SER A 1 464 ? -45.289 -5.682 82.338 1.00 70.94 464 SER A N 1
ATOM 3584 C CA . SER A 1 464 ? -46.213 -6.143 83.386 1.00 70.94 464 SER A CA 1
ATOM 3585 C C . SER A 1 464 ? -47.446 -6.874 82.837 1.00 70.94 464 SER A C 1
ATOM 3587 O O . SER A 1 464 ? -47.931 -7.806 83.469 1.00 70.94 464 SER A O 1
ATOM 3589 N N . ILE A 1 465 ? -47.929 -6.489 81.650 1.00 73.31 465 ILE A N 1
ATOM 3590 C CA . ILE A 1 465 ? -49.079 -7.118 80.981 1.00 73.31 465 ILE A CA 1
ATOM 3591 C C . ILE A 1 465 ? -48.667 -8.438 80.317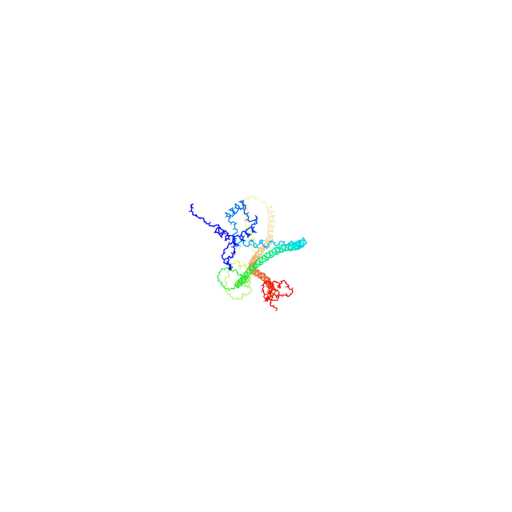 1.00 73.31 465 ILE A C 1
ATOM 3593 O O . ILE A 1 465 ? -49.421 -9.406 80.354 1.00 73.31 465 ILE A O 1
ATOM 3597 N N . LEU A 1 466 ? -47.465 -8.493 79.739 1.00 71.00 466 LEU A N 1
ATOM 3598 C CA . LEU A 1 466 ? -46.929 -9.676 79.058 1.0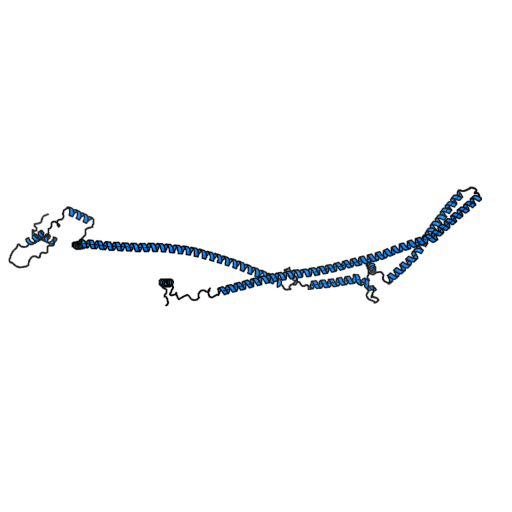0 71.00 466 LEU A CA 1
ATOM 3599 C C . LEU A 1 466 ? -46.348 -10.729 80.018 1.00 71.00 466 LEU A C 1
ATOM 3601 O O . LEU A 1 466 ? -45.924 -11.790 79.569 1.00 71.00 466 LEU A O 1
ATOM 3605 N N . GLY A 1 467 ? -46.322 -10.458 81.328 1.00 59.50 467 GLY A N 1
ATOM 3606 C CA . GLY A 1 467 ? -45.904 -11.422 82.350 1.00 59.50 467 GLY A CA 1
ATOM 3607 C C . GLY A 1 467 ? -44.416 -11.790 82.316 1.00 59.50 467 GLY A C 1
ATOM 3608 O O . GLY A 1 467 ? -44.029 -12.808 82.887 1.00 59.50 467 GLY A O 1
ATOM 3609 N N . VAL A 1 468 ? -43.572 -10.987 81.660 1.00 59.81 468 VAL A N 1
ATOM 3610 C CA . VAL A 1 468 ? -42.123 -11.228 81.627 1.00 59.81 468 VAL A CA 1
ATOM 3611 C C . VAL A 1 468 ? -41.534 -10.799 82.976 1.00 59.81 468 VAL A C 1
ATOM 3613 O O . VAL A 1 468 ? -41.730 -9.645 83.369 1.00 59.81 468 VAL A O 1
ATOM 3616 N N . PRO A 1 469 ? -40.821 -11.677 83.711 1.00 53.69 469 PRO A N 1
ATOM 3617 C CA . PRO A 1 469 ? -40.210 -11.299 84.975 1.00 53.69 469 PRO A CA 1
ATOM 3618 C C . PRO A 1 469 ? -39.138 -10.240 84.715 1.00 53.69 469 PRO A C 1
ATOM 3620 O O . PRO A 1 469 ? -38.088 -10.514 84.137 1.00 53.69 469 PRO A O 1
ATOM 3623 N N . THR A 1 470 ? -39.410 -9.009 85.141 1.00 50.59 470 THR A N 1
ATOM 3624 C CA . THR A 1 470 ? -38.414 -7.942 85.190 1.00 50.59 470 THR A CA 1
ATOM 3625 C C . THR A 1 470 ? -37.344 -8.345 86.205 1.00 50.59 470 THR A C 1
ATOM 3627 O O . THR A 1 470 ? -37.610 -8.336 87.410 1.00 50.59 470 THR A O 1
ATOM 3630 N N . LEU A 1 471 ? -36.153 -8.727 85.740 1.00 51.19 471 LEU A N 1
ATOM 3631 C CA . LEU A 1 471 ? -34.966 -8.767 86.593 1.00 51.19 471 LEU A CA 1
ATOM 3632 C C . LEU A 1 471 ? -34.687 -7.326 87.039 1.00 51.19 471 LEU A C 1
ATOM 3634 O O . LEU A 1 471 ? -34.560 -6.433 86.202 1.00 51.19 471 LEU A O 1
ATOM 3638 N N . ARG A 1 472 ? -34.712 -7.110 88.356 1.00 40.97 472 ARG A N 1
ATOM 3639 C CA . ARG A 1 472 ? -34.335 -5.843 88.990 1.00 40.97 472 ARG A CA 1
ATOM 3640 C C . ARG A 1 472 ? -32.851 -5.567 88.845 1.00 40.97 472 ARG A C 1
ATOM 3642 O O . ARG A 1 472 ? -32.081 -6.548 88.952 1.00 40.97 472 ARG A O 1
#

Sequence (472 aa):
MAAGPASLHQRLETCAANVGYRGRVRGLPKEASGGGKAAHFLQWLCGQLVPANAFSQSELDKFEEMKKTGVVLEGAELREALGKIEGCSGSEGKTMEQLRAEISCLEQSVSSLKTQLQSINNIQTTLSVHQAGLLKEREEESLTHSHTVSSHQTALHTAQQDNEMVNSAVEGLGSAVDDVISFHQHPQGEEGGGGELSLFSHTSSEHYSSAEDAYLTELTAYTKKQFFQGIAVMAHTSGEDEDGLVDLNDPANILMRGPSSEQYSSHCRELTRLKNLYPVVESQRVSDILAEEYAEAVCRRAEELVSELRDTSSPLDSSLLRQHIGERRGQLSHLQSETCHLARQQLPNLIHDVATLEISTILHGDYSLKMARQDYFTSKQDTVISYLLSQTARQELLSMLYEVELRRHRDTHRLLSAAASQLLSWGSSADSRLEAMKSSSLQPVKEPRLTVDSRDKFALRMCSILGVPTLR

Organism: Geodia barretti (NCBI:txid519541)

Radius of gyration: 89.8 Å; chains: 1; bounding box: 178×87×250 Å

Secondary structure (DSSP, 8-state):
-------HHHHHHHHHHHTT----------SS----SHHHHHHHHHHH--GGGS--HHHHHHHHHHHHHT----THHHHHHHHHHHTT-------HHHHHHHHHHHHHHHHHHHHHHHHHHHHHHHHHHHHHHHHHHHHHHHHHHHHHHHHHHHHHHHHHHHHHHHHHHHHHHHHHHHHHHHHHH--S-----S-----GGGS-SHHHHHHHHHHHHHHHHHHIIIIITTTGGGTS--S--------TT-HHHHHHH-S-HHHHHHHHHHHHHHHHHHHHHHHHHHHHHHHHHHHHHHHHHHHHHHHHHHH---PPPHHHHHHHHHHHHHHHHHHHHHHHHIIIIIHHHHHHHHHHHHHHHHHHHHHHHHHHHHHHHHHHHHHHHHHHHHHHHHHHHHHHHHHHHHHHHHHHHHHHHHHHHHHHHHHHHHHHHHHHHHSTTTS--SS------TT-HHHHHHHHHTT-----

InterPro domains:
  IPR026206 HAUS augmin-like complex subunit 3 [PR02089] (201-223)
  IPR026206 HAUS augmin-like complex subunit 3 [PR02089] (223-239)
  IPR026206 HAUS augmin-like complex subunit 3 [PR02089] (267-286)
  IPR026206 HAUS augmin-like complex subunit 3 [PR02089] (350-366)
  IPR026206 HAUS augmin-like complex subunit 3 [PR02089] (388-406)
  IPR026206 HAUS augmin-like complex subunit 3 [PR02089] (450-467)
  IPR026206 HAUS augmin-like complex subunit 3 [PTHR19378] (37-467)
  IPR032733 HAUS augmin-like complex subunit 3, N-terminal [PF14932] (38-286)